Protein AF-A0A3R7SHE6-F1 (afdb_monomer)

Secondary structure (DSSP, 8-state):
--SSTTSS-----------------------TTHHHHTGGG---EE------PPTT-EEEEEE---GGGTT--PPTT-EEEEEE--HHHHHHHHHHHHTT-EEEEEEEEE-TTSPEEEEEEEEEEEEEEEEE-TTT--EEEEEEEEEEEEEEEEEE-TTS-EEEEEEEPP--PPPPTTGGG--GGGHHHHSPPPPTTS---TT---HHHHHSHHHHHHHHHHHTTSSS-HHHHTTT-HHHHHHHHHHHHHHHS---TTT----SSHHHHHHHHHHHS---HHHHHHHHH---HHHHHHHHHHHHTT--EEE-TTT--EEEEGGGB--SBTTBSEEEEE-TTS-EEEEE-BS---S----S----TT-SS--

Radius of gyration: 23.83 Å; Cα contacts (8 Å, |Δi|>4): 581; chains: 1; bounding box: 65×50×66 Å

Mean predicted aligned error: 8.91 Å

InterPro domains:
  IPR003111 Lon protease, N-terminal domain [PF02190] (69-305)
  IPR003111 Lon protease, N-terminal domain [PS51787] (61-308)
  IPR003111 Lon protease, N-terminal domain [SM00464] (60-306)
  IPR015947 PUA-like superfamily [SSF88697] (69-304)
  IPR034750 CULT domain [PS51788] (307-371)
  IPR034750 CULT domain [cd15777] (310-371)
  IPR046336 Lon protease, N-terminal domain superfamily [G3DSA:2.30.130.40] (42-169)

pLDDT: mean 84.54, std 18.68, range [26.69, 98.5]

Solvent-accessible surface area (backbone atoms only — not comparable to full-atom values): 22159 Å² total; per-residue (Å²): 142,81,81,77,83,74,81,83,80,83,83,85,76,90,80,81,88,83,95,79,87,86,79,90,72,90,66,85,75,80,66,33,64,52,47,82,66,46,62,77,75,58,86,64,48,79,53,88,84,83,80,80,80,62,69,67,37,80,47,78,39,49,42,68,85,49,82,41,49,53,70,40,74,71,46,49,73,39,62,45,43,40,41,40,69,56,66,72,60,40,53,50,48,54,52,27,63,76,62,69,23,53,35,31,42,52,28,32,43,74,43,99,86,70,49,76,49,68,52,61,46,32,18,31,30,35,54,39,30,36,37,75,41,86,90,77,63,30,35,36,37,34,25,32,23,61,47,42,27,35,64,74,48,77,46,71,47,97,88,68,51,42,35,29,40,26,33,32,52,52,82,49,81,78,73,66,90,50,62,92,57,56,56,72,89,54,45,82,60,49,51,77,80,84,62,96,88,56,82,86,71,93,69,82,85,48,68,69,53,60,65,35,74,50,26,50,53,48,44,45,58,35,21,71,80,47,98,50,61,44,72,62,54,53,76,63,35,40,58,58,42,43,52,52,47,55,51,49,49,61,70,42,26,57,52,56,76,88,68,50,81,74,61,86,49,43,56,57,32,39,36,51,45,62,65,42,45,101,62,55,66,69,57,48,54,52,48,64,71,48,46,29,38,42,60,36,40,52,52,50,50,63,46,63,76,69,58,56,69,39,55,39,93,86,79,65,48,62,33,35,50,45,60,34,29,27,54,70,26,56,87,33,30,33,50,57,43,49,47,98,88,22,39,54,42,82,44,74,41,56,82,54,76,45,92,76,81,89,82,87,76,94,72,75,80,85,39,71,68,87,129

Nearest PDB structures (foldseek):
  4ci3-assembly1_B  TM=8.768E-01  e=2.301E-34  Gallus gallus
  8tnr-assembly1_B  TM=8.837E-01  e=2.465E-33  Homo sapiens
  8g66-assembly1_B  TM=8.923E-01  e=5.228E-33  Homo sapiens
  5fqd-assembly2_E  TM=8.720E-01  e=8.010E-31  Homo sapiens
  8rqc-assembly1_D  TM=8.767E-01  e=3.805E-25  Homo sapiens

Structure (mmCIF, N/CA/C/O backbone):
data_AF-A0A3R7SHE6-F1
#
_entry.id   AF-A0A3R7SHE6-F1
#
loop_
_atom_site.group_PDB
_atom_site.id
_atom_site.type_symbol
_atom_site.label_atom_id
_atom_site.label_alt_id
_atom_site.label_comp_id
_atom_site.label_asym_id
_atom_site.label_entity_id
_atom_site.label_seq_id
_atom_site.pdbx_PDB_ins_code
_atom_site.Cartn_x
_atom_site.Cartn_y
_atom_site.Cartn_z
_atom_site.occupancy
_atom_site.B_iso_or_equiv
_atom_site.auth_seq_id
_atom_site.auth_comp_id
_atom_site.auth_asym_id
_atom_site.auth_atom_id
_atom_site.pdbx_PDB_model_num
ATOM 1 N N . SER A 1 1 ? 25.003 11.268 -33.814 1.00 37.56 1 SER A N 1
ATOM 2 C CA . SER A 1 1 ? 25.751 12.121 -32.876 1.00 37.56 1 SER A CA 1
ATOM 3 C C . SER A 1 1 ? 24.814 12.526 -31.755 1.00 37.56 1 SER A C 1
ATOM 5 O O . SER A 1 1 ? 24.320 13.637 -31.762 1.00 37.56 1 SER A O 1
ATOM 7 N N . ASP A 1 2 ? 24.532 11.571 -30.867 1.00 30.06 2 ASP A N 1
ATOM 8 C CA . ASP A 1 2 ? 23.764 11.720 -29.614 1.00 30.06 2 ASP A CA 1
ATOM 9 C C . ASP A 1 2 ? 24.182 10.596 -28.629 1.00 30.06 2 ASP A C 1
ATOM 11 O O . ASP A 1 2 ? 23.404 10.147 -27.790 1.00 30.06 2 ASP A O 1
ATOM 15 N N . GLU A 1 3 ? 25.413 10.079 -28.762 1.00 29.78 3 GLU A N 1
ATOM 16 C CA . GLU A 1 3 ? 25.928 8.971 -27.936 1.00 29.78 3 GLU A CA 1
ATOM 17 C C . GLU A 1 3 ? 26.784 9.452 -26.746 1.00 29.78 3 GLU A C 1
ATOM 19 O O . GLU A 1 3 ? 26.983 8.693 -25.803 1.00 29.78 3 GLU A O 1
ATOM 24 N N . ASP A 1 4 ? 27.178 10.733 -26.704 1.00 28.81 4 ASP A N 1
ATOM 25 C CA . ASP A 1 4 ? 28.095 11.277 -25.683 1.00 28.81 4 ASP A CA 1
ATOM 26 C C . ASP A 1 4 ? 27.414 11.977 -24.486 1.00 28.81 4 ASP A C 1
ATOM 28 O O . ASP A 1 4 ? 28.088 12.431 -23.564 1.00 28.81 4 ASP A O 1
ATOM 32 N N . SER A 1 5 ? 26.078 12.045 -24.420 1.00 30.00 5 SER A N 1
ATOM 33 C CA . SER A 1 5 ? 25.379 12.758 -23.327 1.00 30.00 5 SER A CA 1
ATOM 34 C C . SER A 1 5 ? 25.186 11.940 -22.035 1.00 30.00 5 SER A C 1
ATOM 36 O O . SER A 1 5 ? 24.616 12.451 -21.069 1.00 30.00 5 SER A O 1
ATOM 38 N N . TRP A 1 6 ? 25.618 10.677 -21.982 1.00 35.06 6 TRP A N 1
ATOM 39 C CA . TRP A 1 6 ? 25.326 9.781 -20.848 1.00 35.06 6 TRP A CA 1
ATOM 40 C C . TRP A 1 6 ? 26.503 9.562 -19.886 1.00 35.06 6 TRP A C 1
ATOM 42 O O . TRP A 1 6 ? 26.324 8.922 -18.851 1.00 35.06 6 TRP A O 1
ATOM 52 N N . ALA A 1 7 ? 27.677 10.126 -20.179 1.00 28.81 7 ALA A N 1
ATOM 53 C CA . ALA A 1 7 ? 28.925 9.865 -19.457 1.00 28.81 7 ALA A CA 1
ATOM 54 C C . ALA A 1 7 ? 29.219 10.816 -18.274 1.00 28.81 7 ALA A C 1
ATOM 56 O O . ALA A 1 7 ? 30.343 10.844 -17.789 1.00 28.81 7 ALA A O 1
ATOM 57 N N . GLN A 1 8 ? 28.245 11.596 -17.786 1.00 26.98 8 GLN A N 1
ATOM 58 C CA . GLN A 1 8 ? 28.494 12.613 -16.744 1.00 26.98 8 GLN A CA 1
ATOM 59 C C . GLN A 1 8 ? 27.785 12.373 -15.401 1.00 26.98 8 GLN A C 1
ATOM 61 O O . GLN A 1 8 ? 27.614 13.297 -14.614 1.00 26.98 8 GLN A O 1
ATOM 66 N N . TYR A 1 9 ? 27.395 11.130 -15.107 1.00 34.00 9 TYR A N 1
ATOM 67 C CA . TYR A 1 9 ? 26.758 10.765 -13.832 1.00 34.00 9 TYR A CA 1
ATOM 68 C C . TYR A 1 9 ? 27.496 9.644 -13.084 1.00 34.00 9 TYR A C 1
ATOM 70 O O . TYR A 1 9 ? 26.871 8.797 -12.447 1.00 34.00 9 TYR A O 1
ATOM 78 N N . GLU A 1 10 ? 28.827 9.663 -13.138 1.00 33.28 10 GLU A N 1
ATOM 79 C CA . GLU A 1 10 ? 29.707 8.870 -12.275 1.00 33.28 10 GLU A CA 1
ATOM 80 C C . GLU A 1 10 ? 30.535 9.809 -11.387 1.00 33.28 10 GLU A C 1
ATOM 82 O O . GLU A 1 10 ? 31.634 10.204 -11.749 1.00 33.28 10 GLU A O 1
ATOM 87 N N . SER A 1 11 ? 29.987 10.196 -10.231 1.00 28.05 11 SER A N 1
ATOM 88 C CA . SER A 1 11 ? 30.769 10.419 -9.002 1.00 28.05 11 SER A CA 1
ATOM 89 C C . SER A 1 11 ? 29.821 10.649 -7.822 1.00 28.05 11 SER A C 1
ATOM 91 O O . SER A 1 11 ? 29.409 11.771 -7.538 1.00 28.05 11 SER A O 1
ATOM 93 N N . CYS A 1 12 ? 29.455 9.583 -7.126 1.00 27.09 12 CYS A N 1
ATOM 94 C CA . CYS A 1 12 ? 29.079 9.645 -5.713 1.00 27.09 12 CYS A CA 1
ATOM 95 C C . CYS A 1 12 ? 29.647 8.370 -5.088 1.00 27.09 12 CYS A C 1
ATOM 97 O O . CYS A 1 12 ? 28.905 7.466 -4.712 1.00 27.09 12 CYS A O 1
ATOM 99 N N . GLU A 1 13 ? 30.976 8.265 -5.114 1.00 31.19 13 GLU A N 1
ATOM 100 C CA . GLU A 1 13 ? 31.688 7.345 -4.238 1.00 31.19 13 GLU A CA 1
ATOM 101 C C . GLU A 1 13 ? 31.643 7.902 -2.815 1.00 31.19 13 GLU A C 1
ATOM 103 O O . GLU A 1 13 ? 31.768 9.108 -2.588 1.00 31.19 13 GLU A O 1
ATOM 108 N N . GLU A 1 14 ? 31.402 6.987 -1.885 1.00 34.88 14 GLU A N 1
ATOM 109 C CA . GLU A 1 14 ? 31.498 7.161 -0.445 1.00 34.88 14 GLU A CA 1
ATOM 110 C C . GLU A 1 14 ? 32.881 7.723 -0.085 1.00 34.88 14 GLU A C 1
ATOM 112 O O . GLU A 1 14 ? 33.903 7.084 -0.334 1.00 34.88 14 GLU A O 1
ATOM 117 N N . SER A 1 15 ? 32.921 8.913 0.517 1.00 29.19 15 SER A N 1
ATOM 118 C CA . SER A 1 15 ? 34.100 9.401 1.227 1.00 29.19 15 SER A CA 1
ATOM 119 C C . SER A 1 15 ? 33.822 9.415 2.726 1.00 29.19 15 SER A C 1
ATOM 121 O O . SER A 1 15 ? 32.972 10.142 3.239 1.00 29.19 15 SER A O 1
ATOM 123 N N . ASP A 1 16 ? 34.556 8.545 3.408 1.00 30.16 16 ASP A N 1
ATOM 124 C CA . ASP A 1 16 ? 34.624 8.408 4.852 1.00 30.16 16 ASP A CA 1
ATOM 125 C C . ASP A 1 16 ? 35.614 9.450 5.420 1.00 30.16 16 ASP A C 1
ATOM 127 O O . ASP A 1 16 ? 36.709 9.625 4.884 1.00 30.16 16 ASP A O 1
ATOM 131 N N . GLY A 1 17 ? 35.237 10.118 6.517 1.00 32.41 17 GLY A N 1
ATOM 132 C CA . GLY A 1 17 ? 36.145 10.798 7.456 1.00 32.41 17 GLY A CA 1
ATOM 133 C C . GLY A 1 17 ? 36.672 12.207 7.119 1.00 32.41 17 GLY A C 1
ATOM 134 O O . GLY A 1 17 ? 37.601 12.379 6.335 1.00 32.41 17 GLY A O 1
ATOM 135 N N . GLY A 1 18 ? 36.203 13.221 7.862 1.00 26.69 18 GLY A N 1
ATOM 136 C CA . GLY A 1 18 ? 36.821 14.554 7.901 1.00 26.69 18 GLY A CA 1
ATOM 137 C C . GLY A 1 18 ? 36.220 15.486 8.957 1.00 26.69 18 GLY A C 1
ATOM 138 O O . GLY A 1 18 ? 35.265 16.202 8.689 1.00 26.69 18 GLY A O 1
ATOM 139 N N . ASN A 1 19 ? 36.792 15.454 10.160 1.00 35.53 19 ASN A N 1
ATOM 140 C CA . ASN A 1 19 ? 36.408 16.192 11.367 1.00 35.53 19 ASN A CA 1
ATOM 141 C C . ASN A 1 19 ? 36.346 17.725 11.148 1.00 35.53 19 ASN A C 1
ATOM 143 O O . ASN A 1 19 ? 37.363 18.342 10.832 1.00 35.53 19 ASN A O 1
ATOM 147 N N . GLY A 1 20 ? 35.177 18.337 11.366 1.00 28.78 20 GLY A N 1
ATOM 148 C CA . GLY A 1 20 ? 34.954 19.786 11.326 1.00 28.78 20 GLY A CA 1
ATOM 149 C C . GLY A 1 20 ? 34.157 20.234 12.549 1.00 28.78 20 GLY A C 1
ATOM 150 O O . GLY A 1 20 ? 32.962 19.983 12.656 1.00 28.78 20 GLY A O 1
ATOM 151 N N . SER A 1 21 ? 34.851 20.851 13.496 1.00 33.00 21 SER A N 1
ATOM 152 C CA . SER A 1 21 ? 34.368 21.289 14.803 1.00 33.00 21 SER A CA 1
ATOM 153 C C . SER A 1 21 ? 33.427 22.500 14.751 1.00 33.00 21 SER A C 1
ATOM 155 O O . SER A 1 21 ? 33.815 23.550 14.246 1.00 33.00 21 SER A O 1
ATOM 157 N N . GLY A 1 22 ? 32.280 22.372 15.426 1.00 30.02 22 GLY A N 1
ATOM 158 C CA . GLY A 1 22 ? 31.823 23.352 16.419 1.00 30.02 22 GLY A CA 1
ATOM 159 C C . GLY A 1 22 ? 30.936 24.503 15.941 1.00 30.02 22 GLY A C 1
ATOM 160 O O . GLY A 1 22 ? 31.402 25.630 15.805 1.00 30.02 22 GLY A O 1
ATOM 161 N N . GLY A 1 23 ? 29.635 24.234 15.830 1.00 29.02 23 GLY A N 1
ATOM 162 C CA . GLY A 1 23 ? 28.565 25.215 16.008 1.00 29.02 23 GLY A CA 1
ATOM 163 C C . GLY A 1 23 ? 27.408 24.516 16.718 1.00 29.02 23 GLY A C 1
ATOM 164 O O . GLY A 1 23 ? 26.679 23.760 16.086 1.00 29.02 23 GLY A O 1
ATOM 165 N N . GLU A 1 24 ? 27.317 24.683 18.037 1.00 37.47 24 GLU A N 1
ATOM 166 C CA . GLU A 1 24 ? 26.273 24.101 18.886 1.00 37.47 24 GLU A CA 1
ATOM 167 C C . GLU A 1 24 ? 24.926 24.777 18.596 1.00 37.47 24 GLU A C 1
ATOM 169 O O . GLU A 1 24 ? 24.637 25.856 19.110 1.00 37.47 24 GLU A O 1
ATOM 174 N N . ASP A 1 25 ? 24.099 24.133 17.776 1.00 35.56 25 ASP A N 1
ATOM 175 C CA . ASP A 1 25 ? 22.650 24.297 17.837 1.00 35.56 25 ASP A CA 1
ATOM 176 C C . ASP A 1 25 ? 22.108 23.111 18.641 1.00 35.56 25 ASP A C 1
ATOM 178 O O . ASP A 1 25 ? 21.989 21.996 18.134 1.00 35.56 25 ASP A O 1
ATOM 182 N N . ASN A 1 2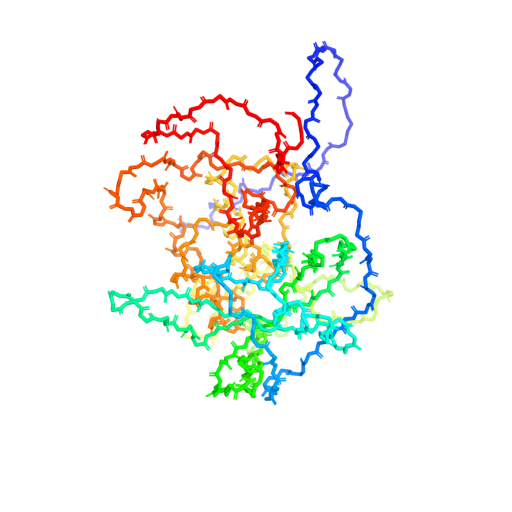6 ? 21.858 23.329 19.934 1.00 37.53 26 ASN A N 1
ATOM 183 C CA . ASN A 1 26 ? 21.226 22.352 20.826 1.00 37.53 26 ASN A CA 1
ATOM 184 C C . ASN A 1 26 ? 19.717 22.259 20.532 1.00 37.53 26 ASN A C 1
ATOM 186 O O . ASN A 1 26 ? 18.883 22.453 21.415 1.00 37.53 26 ASN A O 1
ATOM 190 N N . GLY A 1 27 ? 19.362 21.983 19.278 1.00 44.09 27 GLY A N 1
ATOM 191 C CA . GLY A 1 27 ? 18.042 21.499 18.910 1.00 44.09 27 GLY A CA 1
ATOM 192 C C . GLY A 1 27 ? 18.018 19.992 19.117 1.00 44.09 27 GLY A C 1
ATOM 193 O O . GLY A 1 27 ? 18.698 19.264 18.395 1.00 44.09 27 GLY A O 1
ATOM 194 N N . GLU A 1 28 ? 17.266 19.506 20.104 1.00 55.22 28 GLU A N 1
ATOM 195 C CA . GLU A 1 28 ? 16.998 18.072 20.242 1.00 55.22 28 GLU A CA 1
ATOM 196 C C . GLU A 1 28 ? 16.415 17.552 18.917 1.00 55.22 28 GLU A C 1
ATOM 198 O O . GLU A 1 28 ? 15.313 17.918 18.505 1.00 55.22 28 GLU A O 1
ATOM 203 N N . GLN A 1 29 ? 17.194 16.752 18.189 1.00 75.75 29 GLN A N 1
ATOM 204 C CA . GLN A 1 29 ? 16.791 16.231 16.890 1.00 75.75 29 GLN A CA 1
ATOM 205 C C . GLN A 1 29 ? 15.640 15.234 17.082 1.00 75.75 29 GLN A C 1
ATOM 207 O O . GLN A 1 29 ? 15.803 14.223 17.763 1.00 75.75 29 GLN A O 1
ATOM 212 N N . PHE A 1 30 ? 14.478 15.514 16.479 1.00 83.25 30 PHE A N 1
ATOM 213 C CA . PHE A 1 30 ? 13.301 14.642 16.552 1.00 83.25 30 PHE A CA 1
ATOM 214 C C . PHE A 1 30 ? 13.631 13.211 16.095 1.00 83.25 30 PHE A C 1
ATOM 216 O O . PHE A 1 30 ? 14.139 13.000 14.989 1.00 83.25 30 PHE A O 1
ATOM 223 N N . ASP A 1 31 ? 13.296 12.220 16.923 1.00 87.44 31 ASP A N 1
ATOM 224 C CA . ASP A 1 31 ? 13.482 10.808 16.592 1.00 87.44 31 ASP A CA 1
ATOM 225 C C . ASP A 1 31 ? 12.384 10.321 15.630 1.00 87.44 31 ASP A C 1
ATOM 227 O O . ASP A 1 31 ? 11.263 9.976 16.017 1.00 87.44 31 ASP A O 1
ATOM 231 N N . ALA A 1 32 ? 12.742 10.237 14.347 1.00 86.44 32 ALA A N 1
ATOM 232 C CA . ALA A 1 32 ? 11.865 9.783 13.266 1.00 86.44 32 ALA A CA 1
ATOM 233 C C . ALA A 1 32 ? 11.414 8.310 13.382 1.00 86.44 32 ALA A C 1
ATOM 235 O O . ALA A 1 32 ? 10.590 7.850 12.583 1.00 86.44 32 ALA A O 1
ATOM 236 N N . THR A 1 33 ? 11.927 7.541 14.347 1.00 88.81 33 THR A N 1
ATOM 237 C CA . THR A 1 33 ? 11.456 6.175 14.622 1.00 88.81 33 THR A CA 1
ATOM 238 C C . THR A 1 33 ? 10.230 6.139 15.538 1.00 88.81 33 THR A C 1
ATOM 240 O O . THR A 1 33 ? 9.533 5.126 15.585 1.00 88.81 33 THR A O 1
ATOM 243 N N . LEU A 1 34 ? 9.910 7.230 16.243 1.00 90.25 34 LEU A N 1
ATOM 244 C CA . LEU A 1 34 ? 8.789 7.267 17.189 1.00 90.25 34 LEU A CA 1
ATOM 245 C C . LEU A 1 34 ? 7.410 7.091 16.529 1.00 90.25 34 LEU A C 1
ATOM 247 O O . LEU A 1 34 ? 6.619 6.296 17.051 1.00 90.25 34 LEU A O 1
ATOM 251 N N . PRO A 1 35 ? 7.089 7.747 15.391 1.00 91.31 35 PRO A N 1
ATOM 252 C CA . PRO A 1 35 ? 5.745 7.657 14.818 1.00 91.31 35 PRO A CA 1
ATOM 253 C C . PRO A 1 35 ? 5.369 6.240 14.369 1.00 91.31 35 PRO A C 1
ATOM 255 O O . PRO A 1 35 ? 4.233 5.813 14.580 1.00 91.31 35 PRO A O 1
ATOM 258 N N . SER A 1 36 ? 6.325 5.483 13.815 1.00 88.62 36 SER A N 1
ATOM 259 C CA . SER A 1 36 ? 6.098 4.113 13.325 1.00 88.62 36 SER A CA 1
ATOM 260 C C . SER A 1 36 ? 5.910 3.095 14.451 1.00 88.62 36 SER A C 1
ATOM 262 O O . SER A 1 36 ? 5.300 2.046 14.254 1.0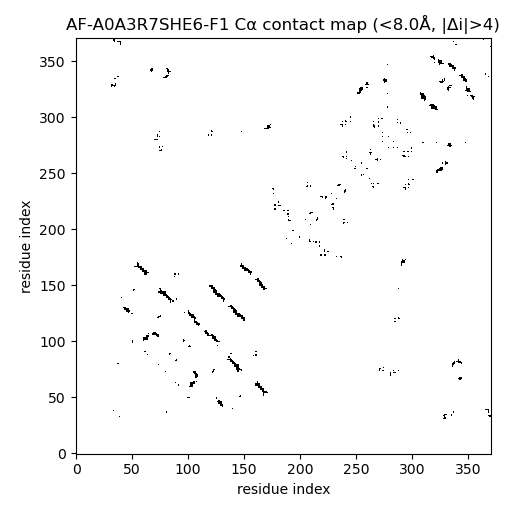0 88.62 36 SER A O 1
ATOM 264 N N . ARG A 1 37 ? 6.376 3.404 15.668 1.00 91.31 37 ARG A N 1
ATOM 265 C CA . ARG A 1 37 ? 6.165 2.554 16.851 1.00 91.31 37 ARG A CA 1
ATOM 266 C C . ARG A 1 37 ? 4.754 2.670 17.425 1.00 91.31 37 ARG A C 1
ATOM 268 O O . ARG A 1 37 ? 4.335 1.780 18.166 1.00 91.31 37 ARG A O 1
ATOM 275 N N . HIS A 1 38 ? 4.022 3.735 17.088 1.00 92.94 38 HIS A N 1
ATOM 276 C CA . HIS A 1 38 ? 2.697 4.045 17.635 1.00 92.94 38 HIS A CA 1
ATOM 277 C C . HIS A 1 38 ? 2.666 4.044 19.176 1.00 92.94 38 HIS A C 1
ATOM 279 O O . HIS A 1 38 ? 1.790 3.440 19.789 1.00 92.94 38 HIS A O 1
ATOM 285 N N . VAL A 1 39 ? 3.632 4.728 19.804 1.00 91.50 39 VAL A N 1
ATOM 286 C CA . VAL A 1 39 ? 3.812 4.767 21.274 1.00 91.50 39 VAL A CA 1
ATOM 287 C C . VAL A 1 39 ? 2.573 5.295 22.012 1.00 91.50 39 VAL A C 1
ATOM 289 O O . VAL A 1 39 ? 2.306 4.887 23.138 1.00 91.50 39 VAL A O 1
ATOM 292 N N . TYR A 1 40 ? 1.770 6.142 21.361 1.00 91.56 40 TYR A N 1
ATOM 293 C CA . TYR A 1 40 ? 0.512 6.670 21.905 1.00 91.56 40 TYR A CA 1
ATOM 294 C C . TYR A 1 40 ? -0.542 5.589 22.214 1.00 91.56 40 TYR A C 1
ATOM 296 O O . TYR A 1 40 ? -1.509 5.883 22.910 1.00 91.56 40 TYR A O 1
ATOM 304 N N . LEU A 1 41 ? -0.368 4.360 21.712 1.00 91.44 41 LEU A N 1
ATOM 305 C CA . LEU A 1 41 ? -1.248 3.224 22.000 1.00 91.44 41 LEU A CA 1
ATOM 306 C C . LEU A 1 41 ? -0.917 2.500 23.310 1.00 91.44 41 LEU A C 1
ATOM 308 O O . LEU A 1 41 ? -1.697 1.653 23.724 1.00 91.44 41 LEU A O 1
ATOM 312 N N . GLY A 1 42 ? 0.199 2.828 23.966 1.00 88.19 42 GLY A N 1
ATOM 313 C CA . GLY A 1 42 ? 0.624 2.160 25.194 1.00 88.19 42 GLY A CA 1
ATOM 314 C C . GLY A 1 42 ? 1.317 0.813 24.959 1.00 88.19 42 GLY A C 1
ATOM 315 O O . GLY A 1 42 ? 1.849 0.536 23.880 1.00 88.19 42 GLY A O 1
ATOM 316 N N . GLU A 1 43 ? 1.377 -0.001 26.014 1.00 88.25 43 GLU A N 1
ATOM 317 C CA . GLU A 1 43 ? 2.052 -1.301 26.004 1.00 88.25 43 GLU A CA 1
ATOM 318 C C . GLU A 1 43 ? 1.193 -2.374 25.327 1.00 88.25 43 GLU A C 1
ATOM 320 O O . GLU A 1 43 ? 0.051 -2.612 25.709 1.00 88.25 43 GLU A O 1
ATOM 325 N N . THR A 1 44 ? 1.763 -3.063 24.338 1.00 90.75 44 THR A N 1
ATOM 326 C CA . THR A 1 44 ? 1.056 -4.083 23.549 1.00 90.75 44 THR A CA 1
ATOM 327 C C . THR A 1 44 ? 1.783 -5.422 23.594 1.00 90.75 44 THR A C 1
ATOM 329 O O . THR A 1 44 ? 2.997 -5.481 23.791 1.00 90.75 44 THR A O 1
ATOM 332 N N . GLN A 1 45 ? 1.035 -6.508 23.411 1.00 91.44 45 GLN A N 1
ATOM 333 C CA . GLN A 1 45 ? 1.557 -7.866 23.346 1.00 91.44 45 GLN A CA 1
ATOM 334 C C . GLN A 1 45 ? 1.855 -8.263 21.897 1.00 91.44 45 GLN A C 1
ATOM 336 O O . GLN A 1 45 ? 0.964 -8.259 21.046 1.00 91.44 45 GLN A O 1
ATOM 341 N N . GLU A 1 46 ? 3.096 -8.675 21.631 1.00 93.38 46 GLU A N 1
ATOM 342 C CA . GLU A 1 46 ? 3.518 -9.181 20.322 1.00 93.38 46 GLU A CA 1
ATOM 343 C C . GLU A 1 46 ? 3.038 -10.619 20.065 1.00 93.38 46 GLU A C 1
ATOM 345 O O . GLU A 1 46 ? 3.119 -11.509 20.918 1.00 93.38 46 GLU A O 1
ATOM 350 N N . LEU A 1 47 ? 2.612 -10.874 18.830 1.00 91.19 47 LEU A N 1
ATOM 351 C CA . LEU A 1 47 ? 2.234 -12.181 18.311 1.00 91.19 47 LEU A CA 1
ATOM 352 C C . LEU A 1 47 ? 3.276 -12.661 17.295 1.00 91.19 47 LEU A C 1
ATOM 354 O O . LEU A 1 47 ? 3.615 -11.969 16.337 1.00 91.19 47 LEU A O 1
ATOM 358 N N . ARG A 1 48 ? 3.774 -13.891 17.480 1.00 86.69 48 ARG A N 1
ATOM 359 C CA . ARG A 1 48 ? 4.807 -14.486 16.615 1.00 86.69 48 ARG A CA 1
ATOM 360 C C . ARG A 1 48 ? 4.234 -15.434 15.572 1.00 86.69 48 ARG A C 1
ATOM 362 O O . ARG A 1 48 ? 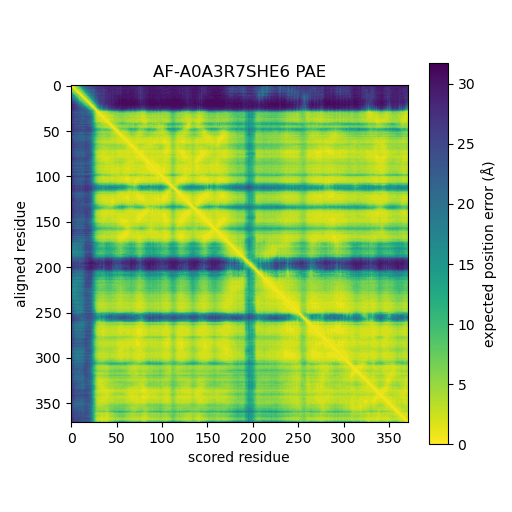3.364 -16.247 15.864 1.00 86.69 48 ARG A O 1
ATOM 369 N N . GLY A 1 49 ? 4.827 -15.416 14.385 1.00 81.19 49 GLY A N 1
ATOM 370 C CA . GLY A 1 49 ? 4.488 -16.289 13.261 1.00 81.19 49 GLY A CA 1
ATOM 371 C C . GLY A 1 49 ? 3.975 -15.486 12.073 1.00 81.19 49 GLY A C 1
ATOM 372 O O . GLY A 1 49 ? 3.738 -14.287 12.190 1.00 81.19 49 GLY A O 1
ATOM 373 N N . ARG A 1 50 ? 3.844 -16.144 10.921 1.00 81.81 50 ARG A N 1
ATOM 374 C CA . ARG A 1 50 ? 3.316 -15.529 9.702 1.00 81.81 50 ARG A CA 1
ATOM 375 C C . ARG A 1 50 ? 2.366 -16.488 9.012 1.00 81.81 50 ARG A C 1
ATOM 377 O O . ARG A 1 50 ? 2.761 -17.617 8.730 1.00 81.81 50 ARG A O 1
ATOM 384 N N . THR A 1 51 ? 1.163 -16.019 8.720 1.00 86.81 51 THR A N 1
ATOM 385 C CA . THR A 1 51 ? 0.211 -16.74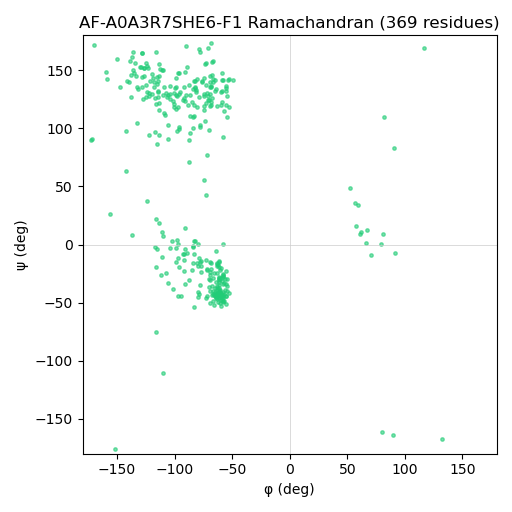1 7.873 1.00 86.81 51 THR A CA 1
ATOM 386 C C . THR A 1 51 ? 0.313 -16.199 6.453 1.00 86.81 51 THR A C 1
ATOM 388 O O . THR A 1 51 ? 0.069 -15.017 6.212 1.00 86.81 51 THR A O 1
ATOM 391 N N . VAL A 1 52 ? 0.690 -17.056 5.506 1.00 90.44 52 VAL A N 1
ATOM 392 C CA . VAL A 1 52 ? 0.712 -16.735 4.075 1.00 90.44 52 VAL A CA 1
ATOM 393 C C . VAL A 1 52 ? -0.121 -17.786 3.358 1.00 90.44 52 VAL A C 1
ATOM 395 O O . VAL A 1 52 ? 0.082 -18.977 3.567 1.00 90.44 52 VAL A O 1
ATOM 398 N N . GLN A 1 53 ? -1.078 -17.327 2.560 1.00 93.50 53 GLN A N 1
ATOM 399 C CA . GLN A 1 53 ? -1.953 -18.162 1.743 1.00 93.50 53 GLN A CA 1
ATOM 400 C C . GLN A 1 53 ? -1.314 -18.408 0.372 1.00 93.50 53 GLN A C 1
ATOM 402 O O . GLN A 1 53 ? -0.572 -17.554 -0.124 1.00 93.50 53 GLN A O 1
ATOM 407 N N . ASP A 1 54 ? -1.644 -19.526 -0.269 1.00 95.12 54 ASP A N 1
ATOM 408 C CA . ASP A 1 54 ? -1.128 -19.841 -1.600 1.00 95.12 54 ASP A CA 1
ATOM 409 C C . ASP A 1 54 ? -1.700 -18.908 -2.679 1.00 95.12 54 ASP A C 1
ATOM 411 O O . ASP A 1 54 ? -2.852 -18.461 -2.640 1.00 95.12 54 ASP A O 1
ATOM 415 N N . GLU A 1 55 ? -0.877 -18.592 -3.679 1.00 94.44 55 GLU A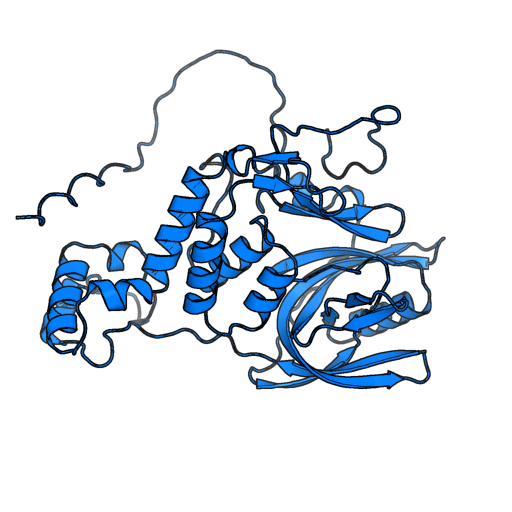 N 1
ATOM 416 C CA . GLU A 1 55 ? -1.294 -17.735 -4.784 1.00 94.44 55 GLU A CA 1
ATOM 417 C C . GLU A 1 55 ? -2.397 -18.393 -5.624 1.00 94.44 55 GLU A C 1
ATOM 419 O O . GLU A 1 55 ? -2.350 -19.581 -5.929 1.00 94.44 55 GLU A O 1
ATOM 424 N N . ASN A 1 56 ? -3.365 -17.593 -6.082 1.00 96.19 56 ASN A N 1
ATOM 425 C CA . ASN A 1 56 ? -4.554 -18.032 -6.823 1.00 96.19 56 ASN A CA 1
ATOM 426 C C . ASN A 1 56 ? -5.548 -18.903 -6.045 1.00 96.19 56 ASN A C 1
ATOM 428 O O . ASN A 1 56 ? -6.579 -19.259 -6.630 1.00 96.19 56 ASN A O 1
ATOM 432 N N . ASP A 1 57 ? -5.299 -19.181 -4.767 1.00 96.88 57 ASP A N 1
ATOM 433 C CA . ASP A 1 57 ? -6.213 -19.961 -3.945 1.00 96.88 57 ASP A CA 1
ATOM 434 C C . ASP A 1 57 ? -7.484 -19.177 -3.571 1.00 96.88 57 ASP A C 1
ATOM 436 O O . ASP A 1 57 ? -7.523 -17.938 -3.573 1.00 96.88 57 ASP A O 1
ATOM 440 N N . TYR A 1 58 ? -8.551 -19.921 -3.275 1.00 97.69 58 TYR A N 1
ATOM 441 C CA . TYR A 1 58 ? -9.842 -19.394 -2.855 1.00 97.69 58 TYR A CA 1
ATOM 442 C C . TYR A 1 58 ? -10.061 -19.622 -1.366 1.00 97.69 58 TYR A C 1
ATOM 444 O O . TYR A 1 58 ? -10.495 -20.692 -0.943 1.00 97.69 58 TYR A O 1
ATOM 452 N N . VAL A 1 59 ? -9.884 -18.564 -0.585 1.00 96.69 59 VAL A N 1
ATOM 453 C CA . VAL A 1 59 ? -9.929 -18.628 0.875 1.00 96.69 59 VAL A CA 1
ATOM 454 C C . VAL A 1 59 ? -11.182 -17.927 1.390 1.00 96.69 59 VAL A C 1
ATOM 456 O O . VAL A 1 59 ? -11.707 -16.999 0.771 1.00 96.69 59 VAL A O 1
ATOM 459 N N . THR A 1 60 ? -11.699 -18.389 2.524 1.00 97.06 60 THR A N 1
ATOM 460 C CA . THR A 1 60 ? -12.794 -17.720 3.232 1.00 97.06 60 THR A CA 1
ATOM 461 C C . THR A 1 60 ? -12.221 -16.928 4.399 1.00 97.06 60 THR A C 1
ATOM 463 O O . THR A 1 60 ? -11.651 -17.531 5.302 1.00 97.06 60 THR A O 1
ATOM 466 N N . ILE A 1 61 ? -12.391 -15.605 4.396 1.00 96.50 61 ILE A N 1
ATOM 467 C CA . ILE A 1 61 ? -11.848 -14.714 5.431 1.00 96.50 61 ILE A CA 1
ATOM 468 C C . ILE A 1 61 ? -12.934 -13.788 6.003 1.00 96.50 61 ILE A C 1
ATOM 470 O O . ILE A 1 61 ? -13.819 -13.351 5.254 1.00 96.50 61 ILE A O 1
ATOM 474 N N . PRO A 1 62 ? -12.898 -13.468 7.310 1.00 97.25 62 PRO A N 1
ATOM 475 C CA . PRO A 1 62 ? -13.771 -12.448 7.880 1.00 97.25 62 PRO A CA 1
ATOM 476 C C . PRO A 1 62 ? -13.365 -11.066 7.359 1.00 97.25 62 PRO A C 1
ATOM 478 O O . PRO A 1 62 ? -12.176 -10.751 7.304 1.00 97.25 62 PRO A O 1
ATOM 481 N N . LEU A 1 63 ? -14.337 -10.236 6.978 1.00 97.00 63 LEU A N 1
ATOM 482 C CA . LEU A 1 63 ? -14.098 -8.848 6.585 1.00 97.00 63 LEU A CA 1
ATOM 483 C C . LEU A 1 63 ? -14.397 -7.911 7.756 1.00 97.00 63 LEU A C 1
ATOM 485 O O . LEU A 1 63 ? -15.489 -7.949 8.328 1.00 97.00 63 LEU A O 1
ATOM 489 N N . LEU A 1 64 ? -13.448 -7.033 8.086 1.00 96.06 64 LEU A N 1
ATOM 490 C CA . LEU A 1 64 ? -13.679 -5.965 9.056 1.00 96.06 64 LEU A CA 1
ATOM 491 C C . LEU A 1 64 ? -14.256 -4.742 8.339 1.00 96.06 64 LEU A C 1
ATOM 493 O O . LEU A 1 64 ? -13.521 -3.873 7.875 1.00 96.06 64 LEU A O 1
ATOM 497 N N . LEU A 1 65 ? -15.584 -4.686 8.243 1.00 91.75 65 LEU A N 1
ATOM 498 C CA . LEU A 1 65 ? -16.301 -3.516 7.736 1.00 91.75 65 LEU A CA 1
ATOM 499 C C . LEU A 1 65 ? -16.746 -2.662 8.926 1.00 91.75 65 LEU A C 1
ATOM 501 O O . LEU A 1 65 ? -17.724 -2.989 9.593 1.00 91.75 65 LEU A O 1
ATOM 505 N N . HIS A 1 66 ? -15.990 -1.605 9.218 1.00 90.62 66 HIS A N 1
ATOM 506 C CA . HIS A 1 66 ? -16.231 -0.706 10.346 1.00 90.62 66 HIS A CA 1
ATOM 507 C C . HIS A 1 66 ? -16.140 0.754 9.896 1.00 90.62 66 HIS A C 1
ATOM 509 O O . HIS A 1 66 ? -15.294 1.092 9.068 1.00 90.62 66 HIS A O 1
ATOM 515 N N . ASN A 1 67 ? -16.959 1.635 10.479 1.00 88.56 67 ASN A N 1
ATOM 516 C CA . ASN A 1 67 ? -17.016 3.051 10.092 1.00 88.56 67 ASN A CA 1
ATOM 517 C C . ASN A 1 67 ? -15.664 3.767 10.244 1.00 88.56 67 ASN A C 1
ATOM 519 O O . ASN A 1 67 ? -15.336 4.637 9.444 1.00 88.56 67 ASN A O 1
ATOM 523 N N . SER A 1 68 ? -14.842 3.353 11.212 1.00 90.19 68 SER A N 1
ATOM 524 C CA . SER A 1 68 ? -13.480 3.875 11.397 1.00 90.19 68 SER A CA 1
ATOM 525 C C . SER A 1 68 ? -12.512 3.604 10.245 1.00 90.19 68 SER A C 1
ATOM 527 O O . SER A 1 68 ? -11.439 4.197 10.227 1.00 90.19 68 SER A O 1
ATOM 529 N N . LEU A 1 69 ? -12.847 2.673 9.347 1.00 92.44 69 LEU A N 1
ATOM 530 C CA . LEU A 1 69 ? -12.024 2.254 8.204 1.00 92.44 69 LEU A CA 1
ATOM 531 C C . LEU A 1 69 ? -12.626 2.706 6.873 1.00 92.44 69 LEU A C 1
ATOM 533 O O . LEU A 1 69 ? -12.159 2.298 5.809 1.00 92.44 69 LEU A O 1
ATOM 537 N N . MET A 1 70 ? -13.681 3.520 6.909 1.00 89.88 70 MET A N 1
ATOM 538 C CA . MET A 1 70 ? -14.249 4.079 5.693 1.00 89.88 70 MET A CA 1
ATOM 539 C C . MET A 1 70 ? -13.205 4.880 4.923 1.00 89.88 70 MET A C 1
ATOM 541 O O . MET A 1 70 ? -12.408 5.609 5.507 1.00 89.88 70 MET A O 1
ATOM 545 N N . ASN A 1 71 ? -13.251 4.758 3.599 1.00 91.62 71 ASN A N 1
ATOM 546 C CA . ASN A 1 71 ? -12.283 5.346 2.677 1.00 91.62 71 ASN A CA 1
ATOM 547 C C . ASN A 1 71 ? -10.827 4.869 2.862 1.00 91.62 71 ASN A C 1
ATOM 549 O O . ASN A 1 71 ? -9.940 5.381 2.199 1.00 91.62 71 ASN A O 1
ATOM 553 N N . LEU A 1 72 ? -10.548 3.846 3.682 1.00 94.94 72 LEU A N 1
ATOM 554 C CA . LEU A 1 72 ? -9.202 3.274 3.757 1.00 94.94 72 LEU A CA 1
ATOM 555 C C . LEU A 1 72 ? -8.969 2.280 2.611 1.00 94.94 72 LEU A C 1
ATOM 557 O O . LEU A 1 72 ? -9.768 1.368 2.383 1.00 94.94 72 LEU A O 1
ATOM 561 N N . VAL A 1 73 ? -7.825 2.400 1.938 1.00 97.25 73 VAL A N 1
ATOM 562 C CA . VAL A 1 73 ? -7.311 1.382 1.014 1.00 97.25 73 VAL A CA 1
ATOM 563 C C . VAL A 1 73 ? -6.027 0.791 1.594 1.00 97.25 73 VAL A C 1
ATOM 565 O O . VAL A 1 73 ? -4.946 1.323 1.374 1.00 97.25 73 VAL A O 1
ATOM 568 N N . LEU A 1 74 ? -6.131 -0.326 2.323 1.00 97.88 74 LEU A N 1
ATOM 569 C CA . LEU A 1 74 ? -4.953 -0.975 2.905 1.00 97.88 74 LEU A CA 1
ATOM 570 C C . LEU A 1 74 ? -4.063 -1.577 1.807 1.00 97.88 74 LEU A C 1
ATOM 572 O O . LEU A 1 74 ? -4.502 -2.444 1.049 1.00 97.88 74 LEU A O 1
ATOM 576 N N . ILE A 1 75 ? -2.800 -1.168 1.757 1.00 97.88 75 ILE A N 1
ATOM 577 C CA . ILE A 1 75 ? -1.791 -1.679 0.824 1.00 97.88 75 ILE A CA 1
ATOM 578 C C . ILE A 1 75 ? -0.950 -2.776 1.505 1.00 97.88 75 ILE A C 1
ATOM 580 O O . ILE A 1 75 ? -0.711 -2.717 2.715 1.00 97.88 75 ILE A O 1
ATOM 584 N N . PRO A 1 76 ? -0.463 -3.801 0.775 1.00 97.44 76 PRO A N 1
ATOM 585 C CA . PRO A 1 76 ? 0.521 -4.732 1.318 1.00 97.44 76 PRO A CA 1
ATOM 586 C C . PRO A 1 76 ? 1.699 -4.008 1.969 1.00 97.44 76 PRO A C 1
ATOM 588 O O . PRO A 1 76 ? 2.178 -3.002 1.457 1.00 97.44 76 PRO A O 1
ATOM 591 N N . THR A 1 77 ? 2.190 -4.548 3.081 1.00 94.88 77 THR A N 1
ATOM 592 C CA . THR A 1 77 ? 3.230 -3.986 3.959 1.00 94.88 77 THR A CA 1
ATOM 593 C C . THR A 1 77 ? 2.843 -2.754 4.786 1.00 94.88 77 THR A C 1
ATOM 595 O O . THR A 1 77 ? 3.593 -2.439 5.709 1.00 94.88 77 THR A O 1
ATOM 598 N N . GLN A 1 78 ? 1.682 -2.131 4.552 1.00 96.50 78 GLN A N 1
ATOM 599 C CA . GLN A 1 78 ? 1.192 -1.005 5.354 1.00 96.50 78 GLN A CA 1
ATOM 600 C C . GLN A 1 78 ? 0.824 -1.456 6.770 1.00 96.50 78 GLN A C 1
ATOM 602 O O . GLN A 1 78 ? 0.171 -2.489 6.950 1.00 96.50 78 GLN A O 1
ATOM 607 N N . THR A 1 79 ? 1.233 -0.674 7.764 1.00 96.75 79 THR A N 1
ATOM 608 C CA . THR A 1 79 ? 0.834 -0.856 9.162 1.00 96.75 79 THR A CA 1
ATOM 609 C C . THR A 1 79 ? -0.517 -0.184 9.404 1.00 96.75 79 THR A C 1
ATOM 611 O O . THR A 1 79 ? -0.739 0.950 8.987 1.00 96.75 79 THR A O 1
ATOM 614 N N . LEU A 1 80 ? -1.424 -0.891 10.075 1.00 97.44 80 LEU A N 1
ATOM 615 C CA . LEU A 1 80 ? -2.763 -0.444 10.439 1.00 97.44 80 LEU A CA 1
ATOM 616 C C . LEU A 1 80 ? -2.925 -0.517 11.966 1.00 97.44 80 LEU A C 1
ATOM 618 O O . LEU A 1 80 ? -3.254 -1.589 12.487 1.00 97.44 80 LEU A O 1
ATOM 622 N N . PRO A 1 81 ? -2.688 0.589 12.692 1.00 96.94 81 PRO A N 1
ATOM 623 C CA . PRO A 1 81 ? -3.100 0.712 14.083 1.00 96.94 81 PRO A CA 1
ATOM 624 C C . PRO A 1 81 ? -4.608 0.964 14.169 1.00 96.94 81 PRO A C 1
ATOM 626 O O . PRO A 1 81 ? -5.169 1.718 13.372 1.00 96.94 81 PRO A O 1
ATOM 629 N N . MET A 1 82 ? -5.277 0.350 15.142 1.00 95.62 82 MET A N 1
ATOM 630 C CA . MET A 1 82 ? -6.716 0.513 15.326 1.00 95.62 82 MET A CA 1
ATOM 631 C C . MET A 1 82 ? -7.150 0.164 16.753 1.00 95.62 82 MET A C 1
ATOM 633 O O . MET A 1 82 ? -6.685 -0.822 17.312 1.00 95.62 82 MET A O 1
ATOM 637 N N . THR A 1 83 ? -8.112 0.916 17.288 1.00 95.56 83 THR A N 1
ATOM 638 C CA . THR A 1 83 ? -8.803 0.624 18.551 1.00 95.56 83 THR A CA 1
ATOM 639 C C . THR A 1 83 ? -10.291 0.449 18.287 1.00 95.56 83 THR A C 1
ATOM 641 O O . THR A 1 83 ? -10.914 1.276 17.619 1.00 95.56 83 THR A O 1
ATOM 644 N N . ILE A 1 84 ? -10.862 -0.649 18.779 1.00 95.12 84 ILE A N 1
ATOM 645 C CA . ILE A 1 84 ? -12.246 -1.044 18.512 1.00 95.12 84 ILE A CA 1
ATOM 646 C C . ILE A 1 84 ? -12.988 -1.226 19.825 1.00 95.12 84 ILE A C 1
ATOM 648 O O . ILE A 1 84 ? -12.545 -1.948 20.714 1.00 95.12 84 ILE A O 1
ATOM 652 N N . PHE A 1 85 ? -14.169 -0.617 19.888 1.00 94.19 85 PHE A N 1
ATOM 653 C CA . PHE A 1 85 ? -15.043 -0.639 21.060 1.00 94.19 85 PHE A CA 1
ATOM 654 C C . PHE A 1 85 ? -16.278 -1.523 20.855 1.00 94.19 85 PHE A C 1
ATOM 656 O O . PHE A 1 85 ? -16.874 -2.008 21.811 1.00 94.19 85 PHE A O 1
ATOM 663 N N . HIS A 1 86 ? -16.696 -1.738 19.603 1.00 92.75 86 HIS A N 1
ATOM 664 C CA . HIS A 1 86 ? -17.959 -2.411 19.314 1.00 92.75 86 HIS A CA 1
ATOM 665 C C . HIS A 1 86 ? -17.860 -3.933 19.568 1.00 92.75 86 HIS A C 1
ATOM 667 O O . HIS A 1 86 ? -17.104 -4.606 18.854 1.00 92.75 86 HIS A O 1
ATOM 673 N N . PRO A 1 87 ? -18.659 -4.519 20.489 1.00 92.44 87 PRO A N 1
ATOM 674 C CA . PRO A 1 87 ? -18.483 -5.901 20.957 1.00 92.44 87 PRO A CA 1
ATOM 675 C C . PRO A 1 87 ? -18.452 -6.959 19.850 1.00 92.44 87 PRO A C 1
ATOM 677 O O . PRO A 1 87 ? -17.686 -7.918 19.931 1.00 92.44 87 PRO A O 1
ATOM 680 N N . LEU A 1 88 ? -19.243 -6.764 18.787 1.00 93.31 88 LEU A N 1
ATOM 681 C CA . LEU A 1 88 ? -19.273 -7.664 17.629 1.00 93.31 88 LEU A CA 1
ATOM 682 C C . LEU A 1 88 ? -17.900 -7.785 16.946 1.00 93.31 88 LEU A C 1
ATOM 684 O O . LEU A 1 88 ? -17.441 -8.888 16.651 1.00 93.31 88 LEU A O 1
ATOM 688 N N . HIS A 1 89 ? -17.232 -6.655 16.709 1.00 94.81 89 HIS A N 1
ATOM 689 C CA . HIS A 1 89 ? -15.932 -6.624 16.041 1.00 94.81 89 HIS A CA 1
ATOM 690 C C . HIS A 1 89 ? -14.809 -7.034 16.989 1.00 94.81 89 HIS A C 1
ATOM 692 O O . HIS A 1 89 ? -13.895 -7.736 16.568 1.00 94.81 89 HIS A O 1
ATOM 698 N N . VAL A 1 90 ? -14.914 -6.684 18.275 1.00 95.31 90 VAL A N 1
ATOM 699 C CA . VAL A 1 90 ? -13.978 -7.167 19.296 1.00 95.31 90 VAL A CA 1
ATOM 700 C C . VAL A 1 90 ? -14.017 -8.698 19.375 1.00 95.31 90 VAL A C 1
ATOM 702 O O . VAL A 1 90 ? -12.978 -9.348 19.320 1.00 95.31 90 VAL A O 1
ATOM 705 N N . SER A 1 91 ? -15.209 -9.303 19.428 1.00 94.69 91 SER A N 1
ATOM 706 C CA . SER A 1 91 ? -15.366 -10.764 19.426 1.00 94.69 91 SER A CA 1
ATOM 707 C C . SER A 1 91 ? -14.800 -11.408 18.155 1.00 94.69 91 SER A C 1
ATOM 709 O O . SER A 1 91 ? -14.094 -12.417 18.240 1.00 94.69 91 SER A O 1
ATOM 711 N N . MET A 1 92 ? -15.044 -10.798 16.988 1.00 95.75 92 MET A N 1
ATOM 712 C CA . MET A 1 92 ? -14.465 -11.247 15.720 1.00 95.75 92 MET A CA 1
ATOM 713 C C . MET A 1 92 ? -12.936 -11.265 15.778 1.00 95.75 92 MET A C 1
ATOM 715 O O . MET A 1 92 ? -12.326 -12.282 15.454 1.00 95.75 92 MET A O 1
ATOM 719 N N . LEU A 1 93 ? -12.317 -10.182 16.248 1.00 96.31 93 LEU A N 1
ATOM 720 C CA . LEU A 1 93 ? -10.864 -10.081 16.312 1.00 96.31 93 LEU A CA 1
ATOM 721 C C . LEU A 1 93 ? -10.247 -10.987 17.371 1.00 96.31 93 LEU A C 1
ATOM 723 O O . LEU A 1 93 ? -9.219 -11.589 17.088 1.00 96.31 93 LEU A O 1
ATOM 727 N N . ARG A 1 94 ? -10.881 -11.184 18.535 1.00 95.38 94 ARG A N 1
ATOM 728 C CA . ARG A 1 94 ? -10.434 -12.201 19.506 1.00 95.38 94 ARG A CA 1
ATOM 729 C C . ARG A 1 94 ? -10.390 -13.596 18.869 1.00 95.38 94 ARG A C 1
ATOM 731 O O . ARG A 1 94 ? -9.416 -14.325 19.037 1.00 95.38 94 ARG A O 1
ATOM 738 N N . ASN A 1 95 ? -11.407 -13.949 18.077 1.00 94.69 95 ASN A N 1
ATOM 739 C CA . ASN A 1 95 ? -11.436 -15.213 17.335 1.00 94.69 95 ASN A CA 1
ATOM 740 C C . ASN A 1 95 ? -10.313 -15.280 16.284 1.00 94.69 95 ASN A C 1
ATOM 742 O O . ASN A 1 95 ? -9.632 -16.298 16.177 1.00 94.69 95 ASN A O 1
ATOM 746 N N . VAL A 1 96 ? -10.075 -14.189 15.550 1.00 95.88 96 VAL A N 1
ATOM 747 C CA . VAL A 1 96 ? -8.973 -14.084 14.579 1.00 95.88 96 VAL A CA 1
ATOM 748 C C . VAL A 1 96 ? -7.611 -14.246 15.264 1.00 95.88 96 VAL A C 1
ATOM 750 O O . VAL A 1 96 ? -6.803 -15.049 14.804 1.00 95.88 96 VAL A O 1
ATOM 753 N N . ILE A 1 97 ? -7.381 -13.576 16.397 1.00 95.44 97 ILE A N 1
ATOM 754 C CA . ILE A 1 97 ? -6.151 -13.681 17.201 1.00 95.44 97 ILE A CA 1
ATOM 755 C C . ILE A 1 97 ? -5.900 -15.132 17.636 1.00 95.44 97 ILE A C 1
ATOM 757 O O . ILE A 1 97 ? -4.768 -15.602 17.559 1.00 95.44 97 ILE A O 1
ATOM 761 N N . SER A 1 98 ? -6.952 -15.860 18.030 1.00 93.75 98 SER A N 1
ATOM 762 C CA . SER A 1 98 ? -6.849 -17.266 18.449 1.00 93.75 98 SER A CA 1
ATOM 763 C C . SER A 1 98 ? -6.594 -18.269 17.310 1.00 93.75 98 SER A C 1
ATOM 765 O O . SER A 1 98 ? -6.269 -19.424 17.581 1.00 93.75 98 SER A O 1
ATOM 767 N N . LYS A 1 99 ? -6.762 -17.850 16.047 1.00 91.88 99 LYS A N 1
ATOM 768 C CA . LYS A 1 99 ? -6.644 -18.697 14.849 1.00 91.88 99 LYS A CA 1
ATOM 769 C C . LYS A 1 99 ? -5.392 -18.349 14.039 1.00 91.88 99 LYS A C 1
ATOM 771 O O . LYS A 1 99 ? -4.278 -18.638 14.457 1.00 91.88 99 LYS A O 1
ATOM 776 N N . ASP A 1 100 ? -5.577 -17.760 12.860 1.00 90.75 100 ASP A N 1
ATOM 777 C CA . ASP A 1 100 ? -4.541 -17.458 11.869 1.00 90.75 100 ASP A CA 1
ATOM 778 C C . ASP A 1 100 ? -4.134 -15.975 11.870 1.00 90.75 100 ASP A C 1
ATOM 780 O O . ASP A 1 100 ? -3.310 -15.556 11.049 1.00 90.75 100 ASP A O 1
ATOM 784 N N . ARG A 1 101 ? -4.720 -15.187 12.786 1.00 94.94 101 ARG A N 1
ATOM 785 C CA . ARG A 1 101 ? -4.518 -13.745 12.985 1.00 94.94 101 ARG A CA 1
ATOM 786 C C . ARG A 1 101 ? -4.810 -12.894 11.757 1.00 94.94 101 ARG A C 1
ATOM 788 O O . ARG A 1 101 ? -4.398 -11.737 11.717 1.00 94.94 101 ARG A O 1
ATOM 795 N N . THR A 1 102 ? -5.507 -13.449 10.770 1.00 96.50 102 THR A N 1
ATOM 796 C CA . THR A 1 102 ? -5.700 -12.811 9.476 1.00 96.50 102 THR A CA 1
ATOM 797 C C . THR A 1 102 ? -7.167 -12.468 9.247 1.00 96.50 102 THR A C 1
ATOM 799 O O . THR A 1 102 ? -8.066 -13.286 9.418 1.00 96.50 102 THR A O 1
ATOM 802 N N . PHE A 1 103 ? -7.421 -11.235 8.825 1.00 97.50 103 PHE A N 1
ATOM 803 C CA . PHE A 1 103 ? -8.741 -10.767 8.406 1.00 97.50 103 PHE A CA 1
ATOM 804 C C . PHE A 1 103 ? -8.623 -9.932 7.129 1.00 97.50 103 PHE A C 1
ATOM 806 O O . PHE A 1 103 ? -7.528 -9.566 6.708 1.00 97.50 103 PHE A O 1
ATOM 813 N N . GLY A 1 104 ? -9.736 -9.668 6.454 1.00 97.62 104 GLY A N 1
ATOM 814 C CA . GLY A 1 104 ? -9.756 -8.885 5.222 1.00 97.62 104 GLY A CA 1
ATOM 815 C C . GLY A 1 104 ? -10.149 -7.433 5.461 1.00 97.62 104 GLY A C 1
ATOM 816 O O . GLY A 1 104 ? -11.142 -7.157 6.137 1.00 97.62 104 GLY A O 1
ATOM 817 N N . ILE A 1 105 ? -9.410 -6.518 4.834 1.00 97.88 105 ILE A N 1
ATOM 818 C CA . ILE A 1 105 ? -9.795 -5.115 4.672 1.00 97.88 105 ILE A CA 1
ATOM 819 C C . ILE A 1 105 ? -10.189 -4.881 3.218 1.00 97.88 105 ILE A C 1
ATOM 821 O O . ILE A 1 105 ? -9.456 -5.240 2.293 1.00 97.88 105 ILE A O 1
ATOM 825 N N . VAL A 1 106 ? -11.350 -4.264 3.020 1.00 97.06 106 VAL A N 1
ATOM 826 C CA . VAL A 1 106 ? -11.847 -3.839 1.712 1.00 97.06 106 VAL A CA 1
ATOM 827 C C . VAL A 1 106 ? -12.306 -2.396 1.838 1.00 97.06 106 VAL A C 1
ATOM 829 O O . VAL A 1 106 ? -13.009 -2.059 2.787 1.00 97.06 106 VAL A O 1
ATOM 832 N N . HIS A 1 107 ? -11.917 -1.559 0.879 1.00 96.19 107 HIS A N 1
ATOM 833 C CA . HIS A 1 107 ? -12.364 -0.173 0.830 1.00 96.19 107 HIS A CA 1
ATOM 834 C C . HIS A 1 107 ? -13.888 -0.109 0.713 1.00 96.19 107 HIS A C 1
ATOM 836 O O . HIS A 1 107 ? -14.485 -0.755 -0.157 1.00 96.19 107 HIS A O 1
ATOM 842 N N . THR A 1 108 ? -14.495 0.708 1.566 1.00 93.38 108 THR A N 1
ATOM 843 C CA . THR A 1 108 ? -15.922 1.016 1.537 1.00 93.38 108 THR A CA 1
ATOM 844 C C . THR A 1 108 ? -16.132 2.517 1.551 1.00 93.38 108 THR A C 1
ATOM 846 O O . THR A 1 108 ? -15.535 3.213 2.378 1.00 93.38 108 THR A O 1
ATOM 849 N N . LYS A 1 109 ? -17.034 2.993 0.697 1.00 89.50 109 LYS A N 1
ATOM 850 C CA . LYS A 1 109 ? -17.476 4.389 0.647 1.00 89.50 109 LYS A CA 1
ATOM 851 C C . LYS A 1 109 ? -18.998 4.452 0.742 1.00 89.50 109 LYS A C 1
ATOM 853 O O . LYS A 1 109 ? -19.683 3.522 0.321 1.00 89.50 109 LYS A O 1
ATOM 858 N N . LEU A 1 110 ? -19.532 5.548 1.270 1.00 85.25 110 LEU A N 1
ATOM 859 C CA . LEU A 1 110 ? -20.971 5.805 1.214 1.00 85.25 110 LEU A CA 1
ATOM 860 C C . LEU A 1 110 ? -21.336 6.392 -0.149 1.00 85.25 110 LEU A C 1
ATOM 862 O O . LEU A 1 110 ? -20.712 7.346 -0.615 1.00 85.25 110 LEU A O 1
ATOM 866 N N . ASN A 1 111 ? -22.367 5.832 -0.765 1.00 80.56 111 ASN A N 1
ATOM 867 C CA . ASN A 1 111 ? -22.978 6.379 -1.965 1.00 80.56 111 ASN A CA 1
ATOM 868 C C . ASN A 1 111 ? -23.909 7.543 -1.616 1.00 80.56 111 ASN A C 1
ATOM 870 O O . ASN A 1 111 ? -24.269 7.749 -0.457 1.00 80.56 111 ASN A O 1
ATOM 874 N N . GLN A 1 112 ? -24.334 8.284 -2.643 1.00 74.31 112 GLN A N 1
ATOM 875 C CA . GLN A 1 112 ? -25.273 9.404 -2.500 1.00 74.31 112 GLN A CA 1
ATOM 876 C C . GLN A 1 112 ? -26.592 8.980 -1.829 1.00 74.31 112 GLN A C 1
ATOM 878 O O . GLN A 1 112 ? -27.174 9.758 -1.082 1.00 74.31 112 GLN A O 1
ATOM 883 N N . ASP A 1 113 ? -26.995 7.720 -2.017 1.00 76.75 113 ASP A N 1
ATOM 884 C CA . ASP A 1 113 ? -28.193 7.122 -1.414 1.00 76.75 113 ASP A CA 1
ATOM 885 C C . ASP A 1 113 ? -27.981 6.620 0.030 1.00 76.75 113 ASP A C 1
ATOM 887 O O . ASP A 1 113 ? -28.865 5.993 0.607 1.00 76.75 113 ASP A O 1
ATOM 891 N N . GLY A 1 114 ? -26.795 6.822 0.617 1.00 72.75 114 GLY A N 1
ATOM 892 C CA . GLY A 1 114 ? -26.449 6.346 1.963 1.00 72.75 114 GLY A CA 1
ATOM 893 C C . GLY A 1 114 ? -26.077 4.859 2.053 1.00 72.75 114 GLY A C 1
ATOM 894 O O . GLY A 1 114 ? -25.743 4.376 3.132 1.00 72.75 114 GLY A O 1
ATOM 895 N N . ASN A 1 115 ? -26.085 4.130 0.934 1.00 77.44 115 ASN A N 1
ATOM 896 C CA . ASN A 1 115 ? -25.645 2.735 0.880 1.00 77.44 115 ASN A CA 1
ATOM 897 C C . ASN A 1 115 ? -24.117 2.629 0.795 1.00 77.44 115 ASN A C 1
ATOM 899 O O . ASN A 1 115 ? -23.477 3.410 0.096 1.00 77.44 115 ASN A O 1
ATOM 903 N N . SER A 1 116 ? -23.531 1.635 1.463 1.00 80.25 116 SER A N 1
ATOM 904 C CA . SER A 1 116 ? -22.088 1.375 1.399 1.00 80.25 116 SER A CA 1
ATOM 905 C C . SER A 1 116 ? -21.727 0.603 0.124 1.00 80.25 116 SER A C 1
ATOM 907 O O . SER A 1 116 ? -22.201 -0.516 -0.083 1.00 80.25 116 SER A O 1
ATOM 909 N N . GLU A 1 117 ? -20.896 1.190 -0.738 1.00 87.50 117 GLU A N 1
ATOM 910 C CA . GLU A 1 117 ? -20.292 0.507 -1.883 1.00 87.50 117 GLU A CA 1
ATOM 911 C C . GLU A 1 117 ? -18.943 -0.085 -1.471 1.00 87.50 117 GLU A C 1
ATOM 913 O O . GLU A 1 117 ? -18.043 0.623 -1.015 1.00 87.50 117 GLU A O 1
ATOM 918 N N . MET A 1 118 ? -18.802 -1.395 -1.661 1.00 91.94 118 MET A N 1
ATOM 919 C CA . MET A 1 118 ? -17.597 -2.151 -1.336 1.00 91.94 118 MET A CA 1
ATOM 920 C C . MET A 1 118 ? -16.754 -2.393 -2.592 1.00 91.94 118 MET A C 1
ATOM 922 O O . MET A 1 118 ? -17.262 -2.816 -3.633 1.00 91.94 118 MET A O 1
ATOM 926 N N . ALA A 1 119 ? -15.445 -2.170 -2.484 1.00 95.62 119 ALA A N 1
ATOM 927 C CA . ALA A 1 119 ? -14.511 -2.396 -3.576 1.00 95.62 119 ALA A CA 1
ATOM 928 C C . ALA A 1 119 ? -14.368 -3.884 -3.954 1.00 95.62 119 ALA A C 1
ATOM 930 O O . ALA A 1 119 ? -14.607 -4.802 -3.171 1.00 95.62 119 ALA A O 1
ATOM 931 N N . ARG A 1 120 ? -13.920 -4.132 -5.191 1.00 96.19 120 ARG A N 1
ATOM 932 C CA . ARG A 1 120 ? -13.683 -5.493 -5.717 1.00 96.19 120 ARG A CA 1
ATOM 933 C C . ARG A 1 120 ? -12.389 -6.127 -5.208 1.00 96.19 120 ARG A C 1
ATOM 935 O O . ARG A 1 120 ? -12.253 -7.350 -5.249 1.00 96.19 120 ARG A O 1
ATOM 942 N N . TYR A 1 121 ? -11.440 -5.298 -4.793 1.00 98.00 121 TYR A N 1
ATOM 943 C CA . TYR A 1 121 ? -10.109 -5.695 -4.353 1.00 98.00 121 TYR A CA 1
ATOM 944 C C . TYR A 1 121 ? -9.898 -5.255 -2.909 1.00 98.00 121 TYR A C 1
ATOM 946 O O . TYR A 1 121 ? -10.409 -4.214 -2.496 1.00 98.00 121 TYR A O 1
ATOM 954 N N . GLY A 1 122 ? -9.141 -6.048 -2.164 1.00 97.94 122 GLY A N 1
ATOM 955 C CA . GLY A 1 122 ? -8.778 -5.769 -0.784 1.00 97.94 122 GLY A CA 1
ATOM 956 C C . GLY A 1 122 ? -7.441 -6.400 -0.427 1.00 97.94 122 GLY A C 1
ATOM 957 O O . GLY A 1 122 ? -6.778 -7.006 -1.275 1.00 97.94 122 GLY A O 1
ATOM 958 N N . THR A 1 123 ? -7.064 -6.261 0.837 1.00 98.38 123 THR A N 1
ATOM 959 C CA . THR A 1 123 ? -5.783 -6.742 1.359 1.00 98.38 123 THR A CA 1
ATOM 960 C C . THR A 1 123 ? -6.014 -7.494 2.660 1.00 98.38 123 THR A C 1
ATOM 962 O O . THR A 1 123 ? -6.798 -7.062 3.509 1.00 98.38 123 THR A O 1
ATOM 965 N N . THR A 1 124 ? -5.362 -8.646 2.818 1.00 98.12 124 THR A N 1
ATOM 966 C CA . THR A 1 124 ? -5.348 -9.359 4.097 1.00 98.12 124 THR A CA 1
ATOM 967 C C . THR A 1 124 ? -4.524 -8.570 5.107 1.00 98.12 124 THR A C 1
ATOM 969 O O . THR A 1 124 ? -3.446 -8.072 4.788 1.00 98.12 124 THR A O 1
ATOM 972 N N . ALA A 1 125 ? -5.029 -8.442 6.323 1.00 97.81 125 ALA A N 1
ATOM 973 C CA . ALA A 1 125 ? -4.374 -7.789 7.439 1.00 97.81 125 ALA A CA 1
ATOM 974 C C . ALA A 1 125 ? -4.053 -8.850 8.492 1.00 97.81 125 ALA A C 1
ATOM 976 O O . ALA A 1 125 ? -4.952 -9.548 8.961 1.00 97.81 125 ALA A O 1
ATOM 977 N N . GLU A 1 126 ? -2.775 -8.985 8.836 1.00 97.50 126 GLU A N 1
ATOM 978 C CA . GLU A 1 126 ? -2.324 -9.891 9.893 1.00 97.50 126 GLU A CA 1
ATOM 979 C C . GLU A 1 126 ? -2.041 -9.100 11.168 1.00 97.50 126 GLU A C 1
ATOM 981 O O . GLU A 1 126 ? -1.219 -8.182 11.153 1.00 97.50 126 GLU A O 1
ATOM 986 N N . ILE A 1 127 ? -2.694 -9.472 12.268 1.00 97.50 127 ILE A N 1
ATOM 987 C CA . ILE A 1 127 ? -2.465 -8.891 13.594 1.00 97.50 127 ILE A CA 1
ATOM 988 C C . ILE A 1 127 ? -1.119 -9.390 14.116 1.00 97.50 127 ILE A C 1
ATOM 990 O O . ILE A 1 127 ? -0.913 -10.599 14.248 1.00 97.50 127 ILE A O 1
ATOM 994 N N . TYR A 1 128 ? -0.215 -8.461 14.420 1.00 96.31 128 TYR A N 1
ATOM 995 C CA . TYR A 1 128 ? 1.101 -8.776 14.978 1.00 96.31 128 TYR A CA 1
ATOM 996 C C . TYR A 1 128 ? 1.298 -8.219 16.391 1.00 96.31 128 TYR A C 1
ATOM 998 O O . TYR A 1 128 ? 2.136 -8.737 17.116 1.00 96.31 128 TYR A O 1
ATOM 1006 N N . GLU A 1 129 ? 0.507 -7.229 16.806 1.00 96.31 129 GLU A N 1
ATOM 1007 C CA . GLU A 1 129 ? 0.451 -6.729 18.183 1.00 96.31 129 GLU A CA 1
ATOM 1008 C C . GLU A 1 129 ? -1.004 -6.480 18.582 1.00 96.31 129 GLU A C 1
ATOM 1010 O O . GLU A 1 129 ? -1.821 -6.070 17.750 1.00 96.31 129 GLU A O 1
ATOM 1015 N N . TYR A 1 130 ? -1.337 -6.711 19.849 1.00 96.19 130 TYR A N 1
ATOM 1016 C CA . TYR A 1 130 ? -2.645 -6.359 20.396 1.00 96.19 130 TYR A CA 1
ATOM 1017 C C . TYR A 1 130 ? -2.579 -6.023 21.885 1.00 96.19 130 TYR A C 1
ATOM 1019 O O . TYR A 1 130 ? -1.647 -6.404 22.588 1.00 96.19 130 TYR A O 1
ATOM 1027 N N . GLN A 1 131 ? -3.590 -5.312 22.363 1.00 95.12 131 GLN A N 1
ATOM 1028 C CA . GLN A 1 131 ? -3.817 -5.003 23.764 1.00 95.12 131 GLN A CA 1
ATOM 1029 C C . GLN A 1 131 ? -5.321 -4.938 24.001 1.00 95.12 131 GLN A C 1
ATOM 1031 O O . GLN A 1 131 ? -6.054 -4.333 23.219 1.00 95.12 131 GLN A O 1
ATOM 1036 N N . GLU A 1 132 ? -5.776 -5.552 25.083 1.00 93.25 132 GLU A N 1
ATOM 1037 C CA . GLU A 1 132 ? -7.171 -5.510 25.497 1.00 93.25 132 GLU A CA 1
ATOM 1038 C C . GLU A 1 132 ? -7.280 -4.764 26.826 1.00 93.25 132 GLU A C 1
ATOM 1040 O O . GLU A 1 132 ? -6.569 -5.078 27.779 1.00 93.25 132 GLU A O 1
ATOM 1045 N N . GLU A 1 133 ? -8.136 -3.748 26.878 1.00 89.81 133 GLU A N 1
ATOM 1046 C CA . GLU A 1 133 ? -8.347 -2.941 28.076 1.00 89.81 133 GLU A CA 1
ATOM 1047 C C . GLU A 1 133 ? -9.445 -3.563 28.953 1.00 89.81 133 GLU A C 1
ATOM 1049 O O . GLU A 1 133 ? -10.595 -3.690 28.529 1.00 89.81 133 GLU A O 1
ATOM 1054 N N . GLU A 1 134 ? -9.110 -3.920 30.198 1.00 84.38 134 GLU A N 1
ATOM 1055 C CA . GLU A 1 134 ? -10.013 -4.652 31.103 1.00 84.38 134 GLU A CA 1
ATOM 1056 C C . GLU A 1 134 ? -11.292 -3.876 31.462 1.00 84.38 134 GLU A C 1
ATOM 1058 O O . GLU A 1 134 ? -12.357 -4.472 31.609 1.00 84.38 134 GLU A O 1
ATOM 1063 N N . LEU A 1 135 ? -11.204 -2.547 31.599 1.00 83.88 135 LEU A N 1
ATOM 1064 C CA . LEU A 1 135 ? -12.319 -1.711 32.062 1.00 83.88 135 LEU A CA 1
ATOM 1065 C C . LEU A 1 135 ? -13.354 -1.435 30.967 1.00 83.88 135 LEU A C 1
ATOM 1067 O O . LEU A 1 135 ? -14.556 -1.451 31.225 1.00 83.88 135 LEU A O 1
ATOM 1071 N N . THR A 1 136 ? -12.891 -1.142 29.753 1.00 85.25 136 THR A N 1
ATOM 1072 C CA . THR A 1 136 ? -13.747 -0.744 28.624 1.00 85.25 136 THR A CA 1
ATOM 1073 C C . THR A 1 136 ? -14.094 -1.928 27.721 1.00 85.25 136 THR A C 1
ATOM 1075 O O . THR A 1 136 ? -15.052 -1.856 26.951 1.00 85.25 136 THR A O 1
ATOM 1078 N N . GLY A 1 137 ? -13.317 -3.015 27.791 1.00 88.00 137 GLY A N 1
ATOM 1079 C CA . GLY A 1 137 ? -13.361 -4.116 26.833 1.00 88.00 137 GLY A CA 1
ATOM 1080 C C . GLY A 1 137 ? -12.878 -3.718 25.435 1.00 88.00 137 GLY A C 1
ATOM 1081 O O . GLY A 1 137 ? -13.122 -4.465 24.482 1.00 88.00 137 GLY A O 1
ATOM 1082 N N . ALA A 1 138 ? -12.246 -2.545 25.295 1.00 93.19 138 ALA A N 1
ATOM 1083 C CA . ALA A 1 138 ? -11.699 -2.069 24.036 1.00 93.19 138 ALA A CA 1
ATOM 1084 C C . ALA A 1 138 ? -10.497 -2.921 23.625 1.00 93.19 138 ALA A C 1
ATOM 1086 O O . ALA A 1 138 ? -9.654 -3.284 24.446 1.00 93.19 138 ALA A O 1
ATOM 1087 N N . LEU A 1 139 ? -10.412 -3.221 22.331 1.00 96.12 139 LEU A N 1
ATOM 1088 C CA . LEU A 1 139 ? -9.304 -3.971 21.756 1.00 96.12 139 LEU A CA 1
ATOM 1089 C C . LEU A 1 139 ? -8.518 -3.065 20.816 1.00 96.12 139 LEU A C 1
ATOM 1091 O O . LEU A 1 139 ? -9.026 -2.631 19.778 1.00 96.12 139 LEU A O 1
ATOM 1095 N N . THR A 1 140 ? -7.271 -2.813 21.182 1.00 96.56 140 THR A N 1
ATOM 1096 C CA . THR A 1 140 ? -6.281 -2.133 20.356 1.00 96.56 140 THR A CA 1
ATOM 1097 C C . THR A 1 140 ? -5.445 -3.180 19.634 1.00 96.56 140 THR A C 1
ATOM 1099 O O . THR A 1 140 ? -4.959 -4.128 20.243 1.00 96.56 140 THR A O 1
ATOM 1102 N N . ILE A 1 141 ? -5.271 -3.025 18.327 1.00 96.69 141 ILE A N 1
ATOM 1103 C CA . ILE A 1 141 ? -4.449 -3.904 17.498 1.00 96.69 141 ILE A CA 1
ATOM 1104 C C . ILE A 1 141 ? -3.490 -3.087 16.640 1.00 96.69 141 ILE A C 1
ATOM 1106 O O . ILE A 1 141 ? -3.797 -1.965 16.227 1.00 96.69 141 ILE A O 1
ATOM 1110 N N . LYS A 1 142 ? -2.360 -3.699 16.294 1.00 97.25 142 LYS A N 1
ATOM 1111 C CA . LYS A 1 142 ? -1.577 -3.321 15.121 1.00 97.25 142 LYS A CA 1
ATOM 1112 C C . LYS A 1 142 ? -1.572 -4.494 14.158 1.00 97.25 142 LYS A C 1
ATOM 1114 O O . LYS A 1 142 ? -1.155 -5.610 14.487 1.00 97.25 142 LYS A O 1
ATOM 1119 N N . ALA A 1 143 ? -2.080 -4.236 12.963 1.00 97.19 143 ALA A N 1
ATOM 1120 C CA . ALA A 1 143 ? -2.105 -5.197 11.880 1.00 97.19 143 ALA A CA 1
ATOM 1121 C C . ALA A 1 143 ? -1.194 -4.742 10.741 1.00 97.19 143 ALA A C 1
ATOM 1123 O O . ALA A 1 143 ? -0.923 -3.556 10.580 1.00 97.19 143 ALA A O 1
ATOM 1124 N N . LYS A 1 144 ? -0.714 -5.684 9.934 1.00 96.88 144 LYS A N 1
ATOM 1125 C CA . LYS A 1 144 ? 0.100 -5.397 8.753 1.00 96.88 144 LYS A CA 1
ATOM 1126 C C . LYS A 1 144 ? -0.565 -5.968 7.513 1.00 96.88 144 LYS A C 1
ATOM 1128 O O . LYS A 1 144 ? -0.926 -7.144 7.499 1.00 96.88 144 LYS A O 1
ATOM 1133 N N . GLY A 1 145 ? -0.694 -5.158 6.466 1.00 97.50 145 GLY A N 1
ATOM 1134 C CA . GLY A 1 145 ? -1.145 -5.621 5.157 1.00 97.50 145 GLY A CA 1
ATOM 1135 C C . GLY A 1 145 ? -0.208 -6.706 4.616 1.00 97.50 145 GLY A C 1
ATOM 1136 O O . GLY A 1 145 ? 1.016 -6.542 4.642 1.00 97.50 145 GLY A O 1
ATOM 1137 N N . ARG A 1 146 ? -0.755 -7.823 4.131 1.00 96.12 146 ARG A N 1
ATOM 1138 C CA . ARG A 1 146 ? 0.011 -8.977 3.634 1.00 96.12 146 ARG A CA 1
ATOM 1139 C C . ARG A 1 146 ? -0.218 -9.233 2.153 1.00 96.12 146 ARG A C 1
ATOM 1141 O O . ARG A 1 146 ? 0.662 -8.936 1.353 1.00 96.12 146 ARG A O 1
ATOM 1148 N N . GLN A 1 147 ? -1.368 -9.790 1.788 1.00 97.25 147 GLN A N 1
ATOM 1149 C CA . GLN A 1 147 ? -1.635 -10.281 0.438 1.00 97.25 147 GLN A CA 1
ATOM 1150 C C . GLN A 1 147 ? -2.848 -9.585 -0.161 1.00 97.25 147 GLN A C 1
ATOM 1152 O O . GLN A 1 147 ? -3.854 -9.362 0.512 1.00 97.25 147 GLN A O 1
ATOM 1157 N N . ARG A 1 148 ? -2.755 -9.267 -1.452 1.00 98.00 148 ARG A N 1
ATOM 1158 C CA . ARG A 1 148 ? -3.874 -8.722 -2.220 1.00 98.00 148 ARG A CA 1
ATOM 1159 C C . ARG A 1 148 ? -4.868 -9.841 -2.506 1.00 98.00 148 ARG A C 1
ATOM 1161 O O . ARG A 1 148 ? -4.477 -10.969 -2.806 1.00 98.00 148 ARG A O 1
ATOM 1168 N N . PHE A 1 149 ? -6.153 -9.525 -2.478 1.00 98.44 149 PHE A N 1
ATOM 1169 C CA . PHE A 1 149 ? -7.196 -10.458 -2.875 1.00 98.44 149 PHE A CA 1
ATOM 1170 C C . PHE A 1 149 ? -8.281 -9.776 -3.702 1.00 98.44 149 PHE A C 1
ATOM 1172 O O . PHE A 1 149 ? -8.497 -8.565 -3.633 1.00 98.44 149 PHE A O 1
ATOM 1179 N N . LYS A 1 150 ? -9.004 -10.584 -4.477 1.00 98.50 150 LYS A N 1
ATOM 1180 C CA . LYS A 1 150 ? -10.236 -10.187 -5.158 1.00 98.50 150 LYS A CA 1
ATOM 1181 C C . LYS A 1 150 ? -11.432 -10.812 -4.451 1.00 98.50 150 LYS A C 1
ATOM 1183 O O . LYS A 1 150 ? -11.458 -12.025 -4.244 1.00 98.50 150 LYS A O 1
ATOM 1188 N N . VAL A 1 151 ? -12.433 -10.007 -4.108 1.00 98.06 151 VAL A N 1
ATOM 1189 C CA . VAL A 1 151 ? -13.682 -10.503 -3.519 1.00 98.06 151 VAL A CA 1
ATOM 1190 C C . VAL A 1 151 ? -14.474 -11.252 -4.591 1.00 98.06 151 VAL A C 1
ATOM 1192 O O . VAL A 1 151 ? -14.747 -10.706 -5.659 1.00 98.06 151 VAL A O 1
ATOM 1195 N N . MET A 1 152 ? -14.828 -12.509 -4.316 1.00 97.94 152 MET A N 1
ATOM 1196 C CA . MET A 1 152 ? -15.638 -13.335 -5.219 1.00 97.94 152 MET A CA 1
ATOM 1197 C C . MET A 1 152 ? -17.109 -13.311 -4.813 1.00 97.94 152 MET A C 1
ATOM 1199 O O . MET A 1 152 ? -17.986 -13.171 -5.659 1.00 97.94 152 MET A O 1
ATOM 1203 N N . SER A 1 153 ? -17.374 -13.437 -3.513 1.00 96.75 153 SER A N 1
ATOM 1204 C CA . SER A 1 153 ? -18.718 -13.383 -2.940 1.00 96.75 153 SER A CA 1
ATOM 1205 C C . SER A 1 153 ? -18.645 -13.059 -1.454 1.00 96.75 153 SER A C 1
ATOM 1207 O O . SER A 1 153 ? -17.722 -13.516 -0.775 1.00 96.75 153 SER A O 1
ATOM 1209 N N . THR A 1 154 ? -19.647 -12.363 -0.932 1.00 96.56 154 THR A N 1
ATOM 1210 C CA . THR A 1 154 ? -19.821 -12.125 0.504 1.00 96.56 154 THR A CA 1
ATOM 1211 C C . THR A 1 154 ? -21.047 -12.854 1.030 1.00 96.56 154 THR A C 1
ATOM 1213 O O . THR A 1 154 ? -22.011 -13.096 0.306 1.00 96.56 154 THR A O 1
ATOM 1216 N N . ARG A 1 155 ? -20.995 -13.225 2.305 1.00 95.62 155 ARG A N 1
ATOM 1217 C CA . ARG A 1 155 ? -22.133 -13.729 3.070 1.00 95.62 155 ARG A CA 1
ATOM 1218 C C . ARG A 1 155 ? -22.140 -13.064 4.437 1.00 95.62 155 ARG A C 1
ATOM 1220 O O . ARG A 1 155 ? -21.076 -12.773 4.982 1.00 95.62 155 ARG A O 1
ATOM 1227 N N . GLN A 1 156 ? -23.326 -12.847 4.984 1.00 94.94 156 GLN A N 1
ATOM 1228 C CA . GLN A 1 156 ? -23.482 -12.389 6.356 1.00 94.94 156 GLN A CA 1
ATOM 1229 C C . GLN A 1 156 ? -23.738 -13.601 7.252 1.00 94.94 156 GLN A C 1
ATOM 1231 O O . GLN A 1 156 ? -24.577 -14.445 6.940 1.00 94.94 156 GLN A O 1
ATOM 1236 N N . GLU A 1 157 ? -22.980 -13.716 8.334 1.00 92.25 157 GLU A N 1
ATOM 1237 C CA . GLU A 1 157 ? -23.218 -14.724 9.361 1.00 92.25 157 GLU A CA 1
ATOM 1238 C C . GLU A 1 157 ? -24.376 -14.313 10.275 1.00 92.25 157 GLU A C 1
ATOM 1240 O O . GLU A 1 157 ? -24.769 -13.150 10.326 1.00 92.25 157 GLU A O 1
ATOM 1245 N N . THR A 1 158 ? -24.895 -15.260 11.059 1.00 89.62 158 THR A N 1
ATOM 1246 C CA . THR A 1 158 ? -25.966 -15.011 12.040 1.00 89.62 158 THR A CA 1
ATOM 1247 C C . THR A 1 158 ? -25.585 -13.951 13.080 1.00 89.62 158 THR A C 1
ATOM 1249 O O . THR A 1 158 ? -26.452 -13.262 13.602 1.00 89.62 158 THR A O 1
ATOM 1252 N N . SER A 1 159 ? -24.288 -13.790 13.355 1.00 88.62 159 SER A N 1
ATOM 1253 C CA . SER A 1 159 ? -23.739 -12.741 14.223 1.00 88.62 159 SER A CA 1
ATOM 1254 C C . SER A 1 159 ? -23.849 -11.330 13.627 1.00 88.62 159 SER A C 1
ATOM 1256 O O . SER A 1 159 ? -23.668 -10.349 14.339 1.00 88.62 159 SER A O 1
ATOM 1258 N N . GLY A 1 160 ? -24.121 -11.210 12.325 1.00 88.62 160 GLY A N 1
ATOM 1259 C CA . GLY A 1 160 ? -24.095 -9.956 11.576 1.00 88.62 160 GLY A CA 1
ATOM 1260 C C . GLY A 1 160 ? -22.739 -9.644 10.932 1.00 88.62 160 GLY A C 1
ATOM 1261 O O . GLY A 1 160 ? -22.665 -8.715 10.129 1.00 88.62 160 GLY A O 1
ATOM 1262 N N . LEU A 1 161 ? -21.690 -10.424 11.227 1.00 93.00 161 LEU A N 1
ATOM 1263 C CA . LEU A 1 161 ? -20.371 -10.291 10.602 1.00 93.00 161 LEU A CA 1
ATOM 1264 C C . LEU A 1 161 ? -20.413 -10.677 9.125 1.00 93.00 161 LEU A C 1
ATOM 1266 O O . LEU A 1 161 ? -21.115 -11.606 8.725 1.00 93.00 161 LEU A O 1
ATOM 1270 N N . ILE A 1 162 ? -19.610 -9.991 8.318 1.00 94.81 162 ILE A N 1
ATOM 1271 C CA . ILE A 1 162 ? -19.478 -10.291 6.895 1.00 94.81 162 ILE A CA 1
ATOM 1272 C C . ILE A 1 162 ? -18.240 -11.151 6.683 1.00 94.81 162 ILE A C 1
ATOM 1274 O O . ILE A 1 162 ? -17.134 -10.808 7.095 1.00 94.81 162 ILE A O 1
ATOM 1278 N N . VAL A 1 163 ? -18.433 -12.272 6.001 1.00 96.50 163 VAL A N 1
ATOM 1279 C CA . VAL A 1 163 ? -17.375 -13.196 5.606 1.00 96.50 163 VAL A CA 1
ATOM 1280 C C . VAL A 1 163 ? -17.339 -13.261 4.088 1.00 96.50 163 VAL A C 1
ATOM 1282 O O . VAL A 1 163 ? -18.377 -13.359 3.429 1.00 96.50 163 VAL A O 1
ATOM 1285 N N . ALA A 1 164 ? -16.143 -13.209 3.516 1.00 97.38 164 ALA A N 1
ATOM 1286 C CA . ALA A 1 164 ? -15.954 -13.226 2.076 1.00 97.38 164 ALA A CA 1
ATOM 1287 C C . ALA A 1 164 ? -15.215 -14.480 1.630 1.00 97.38 164 ALA A C 1
ATOM 1289 O O . ALA A 1 164 ? -14.217 -14.875 2.228 1.00 97.38 164 ALA A O 1
ATOM 1290 N N . ARG A 1 165 ? -15.676 -15.061 0.520 1.00 98.12 165 ARG A N 1
ATOM 1291 C CA . ARG A 1 165 ? -14.839 -15.933 -0.300 1.00 98.12 165 ARG A CA 1
ATOM 1292 C C . ARG A 1 165 ? -14.026 -15.033 -1.217 1.00 98.12 165 ARG A C 1
ATOM 1294 O O . ARG A 1 165 ? -14.594 -14.275 -2.010 1.00 98.12 165 ARG A O 1
ATOM 1301 N N . VAL A 1 166 ? -12.712 -15.107 -1.103 1.00 98.31 166 VAL A N 1
ATOM 1302 C CA . VAL A 1 166 ? -11.776 -14.255 -1.834 1.00 98.31 166 VAL A CA 1
ATOM 1303 C C . VAL A 1 166 ? -10.815 -15.112 -2.642 1.00 98.31 166 VAL A C 1
ATOM 1305 O O . VAL A 1 166 ? -10.540 -16.247 -2.270 1.00 98.31 166 VAL A O 1
ATOM 1308 N N . LYS A 1 167 ? -10.312 -14.575 -3.752 1.00 98.50 167 LYS A N 1
ATOM 1309 C CA . LYS A 1 167 ? -9.200 -15.161 -4.502 1.00 98.50 167 LYS A CA 1
ATOM 1310 C C . LYS A 1 167 ? -7.918 -14.415 -4.148 1.00 98.50 167 LYS A C 1
ATOM 1312 O O . LYS A 1 167 ? -7.856 -13.209 -4.401 1.00 98.50 167 LYS A O 1
ATOM 1317 N N . ILE A 1 168 ? -6.912 -15.107 -3.622 1.00 98.38 168 ILE A N 1
ATOM 1318 C CA . ILE A 1 168 ? -5.586 -14.529 -3.368 1.00 98.38 168 ILE A CA 1
ATOM 1319 C C . ILE A 1 168 ? -4.923 -14.211 -4.710 1.00 98.38 168 ILE A C 1
ATOM 1321 O O . ILE A 1 168 ? -4.869 -15.052 -5.611 1.00 98.38 168 ILE A O 1
ATOM 1325 N N . LEU A 1 169 ? -4.478 -12.967 -4.883 1.00 98.00 169 LEU A N 1
ATOM 1326 C CA . LEU A 1 169 ? -3.864 -12.516 -6.127 1.00 98.00 169 LEU A CA 1
ATOM 1327 C C . LEU A 1 169 ? -2.357 -12.807 -6.117 1.00 98.00 169 LEU A C 1
ATOM 1329 O O . LEU A 1 169 ? -1.711 -12.556 -5.101 1.00 98.00 169 LEU A O 1
ATOM 1333 N N . PRO A 1 170 ? -1.796 -13.299 -7.236 1.00 96.38 170 PRO A N 1
ATOM 1334 C CA . PRO A 1 170 ? -0.370 -13.574 -7.343 1.00 96.38 170 PRO A CA 1
ATOM 1335 C C . PRO A 1 170 ? 0.441 -12.286 -7.465 1.00 96.38 170 PRO A C 1
ATOM 1337 O O . PRO A 1 170 ? -0.055 -11.274 -7.983 1.00 96.38 170 PRO A O 1
ATOM 1340 N N . GLU A 1 171 ? 1.710 -12.358 -7.073 1.00 93.25 171 GLU A N 1
ATOM 1341 C CA . GLU A 1 171 ? 2.686 -11.297 -7.298 1.00 93.25 171 GLU A CA 1
ATOM 1342 C C . GLU A 1 171 ? 3.653 -11.701 -8.420 1.00 93.25 171 GLU A C 1
ATOM 1344 O O . GLU A 1 171 ? 4.676 -12.352 -8.221 1.00 93.25 171 GLU A O 1
ATOM 1349 N N . ILE A 1 172 ? 3.290 -11.331 -9.648 1.00 93.69 172 ILE A N 1
ATOM 1350 C CA . ILE A 1 172 ? 3.939 -11.805 -10.869 1.00 93.69 172 ILE A CA 1
ATOM 1351 C C . ILE A 1 172 ? 5.179 -10.952 -11.149 1.00 93.69 172 ILE A C 1
ATOM 1353 O O . ILE A 1 172 ? 5.082 -9.790 -11.561 1.00 93.69 172 ILE A O 1
ATOM 1357 N N . ARG A 1 173 ? 6.359 -11.550 -10.981 1.00 87.00 173 ARG A N 1
ATOM 1358 C CA . ARG A 1 173 ? 7.633 -10.967 -11.420 1.00 87.00 173 ARG A CA 1
ATOM 1359 C C . ARG A 1 173 ? 7.868 -11.312 -12.885 1.00 87.00 173 ARG A C 1
ATOM 1361 O O . ARG A 1 173 ? 7.872 -12.481 -13.257 1.00 87.00 173 ARG A O 1
ATOM 1368 N N . MET A 1 174 ? 8.035 -10.287 -13.717 1.00 83.94 174 MET A N 1
ATOM 1369 C CA . MET A 1 174 ? 8.403 -10.489 -15.116 1.00 83.94 174 MET A CA 1
ATOM 1370 C C . MET A 1 174 ? 9.910 -10.697 -15.230 1.00 83.94 174 MET A C 1
ATOM 1372 O O . MET A 1 174 ? 10.695 -10.032 -14.555 1.00 83.94 174 MET A O 1
ATOM 1376 N N . GLU A 1 175 ? 10.309 -11.613 -16.102 1.00 78.25 175 GLU A N 1
ATOM 1377 C CA . GLU A 1 175 ? 11.714 -11.812 -16.439 1.00 78.25 175 GLU A CA 1
ATOM 1378 C C . GLU A 1 175 ? 12.281 -10.613 -17.216 1.00 78.25 175 GLU A C 1
ATOM 1380 O O . GLU A 1 175 ? 11.568 -9.684 -17.612 1.00 78.25 175 GLU A O 1
ATOM 1385 N N . CYS A 1 176 ? 13.596 -10.626 -17.450 1.00 77.12 176 CYS A N 1
ATOM 1386 C CA . CYS A 1 176 ? 14.232 -9.637 -18.313 1.00 77.12 176 CYS A CA 1
ATOM 1387 C C . CYS A 1 176 ? 13.548 -9.629 -19.694 1.00 77.12 176 CYS A C 1
ATOM 1389 O O . CYS A 1 176 ? 13.422 -10.697 -20.295 1.00 77.12 176 CYS A O 1
ATOM 1391 N N . PRO A 1 177 ? 13.176 -8.459 -20.259 1.00 82.19 177 PRO A N 1
ATOM 1392 C CA . PRO A 1 177 ? 12.516 -8.399 -21.568 1.00 82.19 177 PRO A CA 1
ATOM 1393 C C . PRO A 1 177 ? 13.293 -9.083 -22.701 1.00 82.19 177 PRO A C 1
ATOM 1395 O O . PRO A 1 177 ? 12.713 -9.467 -23.712 1.00 82.19 177 PRO A O 1
ATOM 1398 N N . PHE A 1 178 ? 14.609 -9.230 -22.533 1.00 85.06 178 PHE A N 1
ATOM 1399 C CA . PHE A 1 178 ? 15.500 -9.846 -23.507 1.00 85.06 178 PHE A CA 1
ATOM 1400 C C . PHE A 1 178 ? 15.813 -11.319 -23.228 1.00 85.06 178 PHE A C 1
ATOM 1402 O O . PHE A 1 178 ? 16.610 -11.881 -23.970 1.00 85.06 178 PHE A O 1
ATOM 1409 N N . GLU A 1 179 ? 15.228 -11.956 -22.206 1.00 82.44 179 GLU A N 1
ATOM 1410 C CA . GLU A 1 179 ? 15.599 -13.328 -21.820 1.00 82.44 179 GLU A CA 1
ATOM 1411 C C . GLU A 1 179 ? 15.393 -14.326 -22.972 1.00 82.44 179 GLU A C 1
ATOM 1413 O O . GLU A 1 179 ? 16.280 -15.118 -23.280 1.00 82.44 179 GLU A O 1
ATOM 1418 N N . MET A 1 180 ? 14.277 -14.212 -23.702 1.00 83.00 180 MET A N 1
ATOM 1419 C CA . MET A 1 180 ? 13.969 -15.090 -24.841 1.00 83.00 180 MET A CA 1
ATOM 1420 C C . MET A 1 180 ? 14.872 -14.876 -26.066 1.00 83.00 180 MET A C 1
ATOM 1422 O O . MET A 1 180 ? 15.016 -15.778 -26.886 1.00 83.00 180 MET A O 1
ATOM 1426 N N . VAL A 1 181 ? 15.478 -13.694 -26.207 1.00 86.81 181 VAL A N 1
ATOM 1427 C CA . VAL A 1 181 ? 16.341 -13.318 -27.348 1.00 86.81 181 VAL A CA 1
ATOM 1428 C C . VAL A 1 181 ? 17.798 -13.124 -26.929 1.00 86.81 181 VAL A C 1
ATOM 1430 O O . VAL A 1 181 ? 18.591 -12.479 -27.615 1.00 86.81 181 VAL A O 1
ATOM 1433 N N . ARG A 1 182 ? 18.152 -13.671 -25.767 1.00 84.06 182 ARG A N 1
ATOM 1434 C CA . ARG A 1 182 ? 19.443 -13.486 -25.124 1.00 84.06 182 ARG A CA 1
ATOM 1435 C C . ARG A 1 182 ? 20.555 -14.182 -25.905 1.00 84.06 182 ARG A C 1
ATOM 1437 O O . ARG A 1 182 ? 20.591 -15.407 -26.032 1.00 84.06 182 ARG A O 1
ATOM 1444 N N . LEU A 1 183 ? 21.528 -13.402 -26.370 1.00 85.31 183 LEU A N 1
ATOM 1445 C CA . LEU A 1 183 ? 22.739 -13.931 -26.992 1.00 85.31 183 LEU A CA 1
ATOM 1446 C C . LEU A 1 183 ? 23.716 -14.446 -25.926 1.00 85.31 183 LEU A C 1
ATOM 1448 O O . LEU A 1 183 ? 24.452 -13.665 -25.328 1.00 85.31 183 LEU A O 1
ATOM 1452 N N . ARG A 1 184 ? 23.787 -15.771 -25.743 1.00 84.25 184 ARG A N 1
ATOM 1453 C CA . ARG A 1 184 ? 24.683 -16.415 -24.754 1.00 84.25 184 ARG A CA 1
ATOM 1454 C C . ARG A 1 184 ? 26.159 -16.028 -24.898 1.00 84.25 184 ARG A C 1
ATOM 1456 O O . ARG A 1 184 ? 26.898 -15.986 -23.920 1.00 84.25 184 ARG A O 1
ATOM 1463 N N . SER A 1 185 ? 26.608 -15.721 -26.116 1.00 86.62 185 SER A N 1
ATOM 1464 C CA . SER A 1 185 ? 27.974 -15.243 -26.369 1.00 86.62 185 SER A CA 1
ATOM 1465 C C . SER A 1 185 ? 28.278 -13.901 -25.690 1.00 86.62 185 SER A C 1
ATOM 1467 O O . SER A 1 185 ? 29.441 -13.616 -25.406 1.00 86.62 185 SER A O 1
ATOM 1469 N N . LEU A 1 186 ? 27.248 -13.098 -25.402 1.00 84.50 186 LEU A N 1
ATOM 1470 C CA . LEU A 1 186 ? 27.349 -11.788 -24.761 1.00 84.50 186 LEU A CA 1
ATOM 1471 C C . LEU A 1 186 ? 27.217 -11.839 -23.232 1.00 84.50 186 LEU A C 1
ATOM 1473 O O . LEU A 1 186 ? 27.496 -10.837 -22.581 1.00 84.50 186 LEU A O 1
ATOM 1477 N N . ASP A 1 187 ? 26.867 -12.986 -22.642 1.00 79.38 187 ASP A N 1
ATOM 1478 C CA . ASP A 1 187 ? 26.647 -13.120 -21.191 1.00 79.38 187 ASP A CA 1
ATOM 1479 C C . ASP A 1 187 ? 27.864 -12.713 -20.355 1.00 79.38 187 ASP A C 1
ATOM 1481 O O . ASP A 1 187 ? 27.731 -12.138 -19.273 1.00 79.38 187 ASP A O 1
ATOM 1485 N N . LYS A 1 188 ? 29.063 -12.955 -20.895 1.00 79.94 188 LYS A N 1
ATOM 1486 C CA . LYS A 1 188 ? 30.350 -12.595 -20.280 1.00 79.94 188 LYS A CA 1
ATOM 1487 C C . LYS A 1 188 ? 30.532 -11.084 -20.096 1.00 79.94 188 LYS A C 1
ATOM 1489 O O . LYS A 1 188 ? 31.416 -10.676 -19.352 1.00 79.94 188 LYS A O 1
ATOM 1494 N N . LEU A 1 189 ? 29.745 -10.270 -20.802 1.00 77.25 189 LEU A N 1
ATOM 1495 C CA . LEU A 1 189 ? 29.799 -8.810 -20.738 1.00 77.25 189 LEU A CA 1
ATOM 1496 C C . LEU A 1 189 ? 28.834 -8.234 -19.691 1.00 77.25 189 LEU A C 1
ATOM 1498 O O . LEU A 1 189 ? 29.045 -7.110 -19.247 1.00 77.25 189 LEU A O 1
ATOM 1502 N N . THR A 1 190 ? 27.783 -8.970 -19.309 1.00 69.38 190 THR A N 1
ATOM 1503 C CA . THR A 1 190 ? 26.697 -8.468 -18.443 1.00 69.38 190 THR A CA 1
ATOM 1504 C C . THR A 1 190 ? 26.647 -9.102 -17.061 1.00 69.38 190 THR A C 1
ATOM 1506 O O . THR A 1 190 ? 26.109 -8.492 -16.140 1.00 69.38 190 THR A O 1
ATOM 1509 N N . LEU A 1 191 ? 27.144 -10.330 -16.905 1.00 61.66 191 LEU A N 1
ATOM 1510 C CA . LEU A 1 191 ? 27.161 -11.009 -15.613 1.00 61.66 191 LEU A CA 1
ATOM 1511 C C . LEU A 1 191 ? 28.381 -10.565 -14.788 1.00 61.66 191 LEU A C 1
ATOM 1513 O O . LEU A 1 191 ? 29.474 -10.441 -15.351 1.00 61.66 191 LEU A O 1
ATOM 1517 N N . PRO A 1 192 ? 28.242 -10.380 -13.460 1.00 56.38 192 PRO A N 1
ATOM 1518 C CA . PRO A 1 192 ? 29.397 -10.327 -12.570 1.00 56.38 192 PRO A CA 1
ATOM 1519 C C . PRO A 1 192 ? 30.274 -11.568 -12.792 1.00 56.38 192 PRO A C 1
ATOM 1521 O O . PRO A 1 192 ? 29.748 -12.663 -13.014 1.00 56.38 192 PRO A O 1
ATOM 1524 N N . ARG A 1 193 ? 31.608 -11.423 -12.734 1.00 49.88 193 ARG A N 1
ATOM 1525 C CA . ARG A 1 193 ? 32.501 -12.594 -12.750 1.00 49.88 193 ARG A CA 1
ATOM 1526 C C . ARG A 1 193 ? 32.087 -13.533 -11.605 1.00 49.88 193 ARG A C 1
ATOM 1528 O O . ARG A 1 193 ? 31.856 -13.033 -10.503 1.00 49.88 193 ARG A O 1
ATOM 1535 N N . PRO A 1 194 ? 31.981 -14.853 -11.834 1.00 46.66 194 PRO A N 1
ATOM 1536 C CA . PRO A 1 194 ? 31.652 -15.777 -10.760 1.00 46.66 194 PRO A CA 1
ATOM 1537 C C . PRO A 1 194 ? 32.707 -15.667 -9.651 1.00 46.66 194 PRO A C 1
ATOM 1539 O O . PRO A 1 194 ? 33.897 -15.814 -9.916 1.00 46.66 194 PRO A O 1
ATOM 1542 N N . GLN A 1 195 ? 32.272 -15.367 -8.424 1.00 50.97 195 GLN A N 1
ATOM 1543 C CA . GLN A 1 195 ? 33.078 -15.597 -7.224 1.00 50.97 195 GLN A CA 1
ATOM 1544 C C . GLN A 1 195 ? 33.069 -17.105 -6.951 1.00 50.97 195 GLN A C 1
ATOM 1546 O O . GLN A 1 195 ? 31.994 -17.701 -6.904 1.00 50.97 195 GLN A O 1
ATOM 1551 N N . GLU A 1 196 ? 34.249 -17.706 -6.793 1.00 47.00 196 GLU A N 1
ATOM 1552 C CA . GLU A 1 196 ? 34.458 -19.165 -6.766 1.00 47.00 196 GLU A CA 1
ATOM 1553 C C . GLU A 1 196 ? 33.733 -19.898 -5.611 1.00 47.00 196 GLU A C 1
ATOM 1555 O O . GLU A 1 196 ? 33.510 -21.100 -5.714 1.00 47.00 196 GLU A O 1
ATOM 1560 N N . ASP A 1 197 ? 33.244 -19.184 -4.586 1.00 47.34 197 ASP A N 1
ATOM 1561 C CA . ASP A 1 197 ? 32.713 -19.779 -3.344 1.00 47.34 197 ASP A CA 1
ATOM 1562 C C . ASP A 1 197 ? 31.192 -19.648 -3.121 1.00 47.34 197 ASP A C 1
ATOM 1564 O O . ASP A 1 197 ? 30.699 -19.926 -2.025 1.00 47.34 197 ASP A O 1
ATOM 1568 N N . LYS A 1 198 ? 30.400 -19.221 -4.117 1.00 41.59 198 LYS A N 1
ATOM 1569 C CA . LYS A 1 198 ? 28.929 -19.172 -3.978 1.00 41.59 198 LYS A CA 1
ATOM 1570 C C . LYS A 1 198 ? 28.240 -20.012 -5.053 1.00 41.59 198 LYS A C 1
ATOM 1572 O O . LYS A 1 198 ? 28.501 -19.791 -6.236 1.00 41.59 198 LYS A O 1
ATOM 1577 N N . PRO A 1 199 ? 27.327 -20.939 -4.687 1.00 36.75 199 PRO A N 1
ATOM 1578 C CA . PRO A 1 199 ? 26.516 -21.633 -5.677 1.00 36.75 199 PRO A CA 1
ATOM 1579 C C . PRO A 1 199 ? 25.782 -20.594 -6.527 1.00 36.75 199 PRO A C 1
ATOM 1581 O O . PRO A 1 199 ? 25.280 -19.598 -6.005 1.00 36.75 199 PRO A O 1
ATOM 1584 N N . TYR A 1 200 ? 25.766 -20.810 -7.841 1.00 38.16 200 TYR A N 1
ATOM 1585 C CA . TYR A 1 200 ? 25.139 -19.925 -8.818 1.00 38.16 200 TYR A CA 1
ATOM 1586 C C . TYR A 1 200 ? 23.646 -19.750 -8.500 1.00 38.16 200 TYR A C 1
ATOM 1588 O O . TYR A 1 200 ? 22.805 -20.536 -8.930 1.00 38.16 200 TYR A O 1
ATOM 1596 N N . VAL A 1 201 ? 23.302 -18.712 -7.737 1.00 38.50 201 VAL A N 1
ATOM 1597 C CA . VAL A 1 201 ? 21.928 -18.222 -7.639 1.00 38.50 201 VAL A CA 1
ATOM 1598 C C . VAL A 1 201 ? 21.746 -17.289 -8.825 1.00 38.50 201 VAL A C 1
ATOM 1600 O O . VAL A 1 201 ? 22.204 -16.151 -8.812 1.00 38.50 201 VAL A O 1
ATOM 1603 N N . ALA A 1 202 ? 21.111 -17.783 -9.880 1.00 40.31 202 ALA A N 1
ATOM 1604 C CA . ALA A 1 202 ? 21.003 -17.120 -11.175 1.00 40.31 202 ALA A CA 1
ATOM 1605 C C . ALA A 1 202 ? 20.342 -15.716 -11.182 1.00 40.31 202 ALA A C 1
ATOM 1607 O O . ALA A 1 202 ? 20.153 -15.163 -12.263 1.00 40.31 202 ALA A O 1
ATOM 1608 N N . HIS A 1 203 ? 19.899 -15.134 -10.058 1.00 44.66 203 HIS A N 1
ATOM 1609 C CA . HIS A 1 203 ? 18.707 -14.270 -10.090 1.00 44.66 203 HIS A CA 1
ATOM 1610 C C . HIS A 1 203 ? 18.714 -12.949 -9.315 1.00 44.66 203 HIS A C 1
ATOM 1612 O O . HIS A 1 203 ? 17.685 -12.278 -9.314 1.00 44.66 203 HIS A O 1
ATOM 1618 N N . SER A 1 204 ? 19.819 -12.474 -8.739 1.00 53.78 204 SER A N 1
ATOM 1619 C CA . SER A 1 204 ? 19.805 -11.103 -8.199 1.00 53.78 204 SER A CA 1
ATOM 1620 C C . SER A 1 204 ? 20.188 -10.085 -9.277 1.00 53.78 204 SER A C 1
ATOM 1622 O O . SER A 1 204 ? 21.280 -9.524 -9.234 1.00 53.78 204 SER A O 1
ATOM 1624 N N . ARG A 1 205 ? 19.311 -9.849 -10.267 1.00 65.12 205 ARG A N 1
ATOM 1625 C CA . ARG A 1 205 ? 19.437 -8.653 -11.120 1.00 65.12 205 ARG A CA 1
ATOM 1626 C C . ARG A 1 205 ? 19.346 -7.434 -10.203 1.00 65.12 205 ARG A C 1
ATOM 1628 O O . ARG A 1 205 ? 18.339 -7.263 -9.523 1.00 65.12 205 ARG A O 1
ATOM 1635 N N . ASP A 1 206 ? 20.382 -6.608 -10.176 1.00 69.12 206 ASP A N 1
ATOM 1636 C CA . ASP A 1 206 ? 20.396 -5.372 -9.400 1.00 69.12 206 ASP A CA 1
ATOM 1637 C C . ASP A 1 206 ? 20.501 -4.147 -10.319 1.00 69.12 206 ASP A C 1
ATOM 1639 O O . ASP A 1 206 ? 20.783 -4.231 -11.517 1.00 69.12 206 ASP A O 1
ATOM 1643 N N . LEU A 1 207 ? 20.234 -2.971 -9.761 1.00 69.12 207 LEU A N 1
ATOM 1644 C CA . LEU A 1 207 ? 20.293 -1.721 -10.516 1.00 69.12 207 LEU A CA 1
ATOM 1645 C C . LEU A 1 207 ? 21.688 -1.425 -11.081 1.00 69.12 207 LEU A C 1
ATOM 1647 O O . LEU A 1 207 ? 21.796 -0.823 -12.150 1.00 69.12 207 LEU A O 1
ATOM 1651 N N . VAL A 1 208 ? 22.743 -1.834 -10.374 1.00 70.12 208 VAL A N 1
ATOM 1652 C CA . VAL A 1 208 ? 24.137 -1.556 -10.739 1.00 70.12 208 VAL A CA 1
ATOM 1653 C C . VAL A 1 208 ? 24.514 -2.341 -11.993 1.00 70.12 208 VAL A C 1
ATOM 1655 O O . VAL A 1 208 ? 24.960 -1.761 -12.983 1.00 70.12 208 VAL A O 1
ATOM 1658 N N . THR A 1 209 ? 24.238 -3.643 -12.006 1.00 67.31 209 THR A N 1
ATOM 1659 C CA . THR A 1 209 ? 24.492 -4.530 -13.148 1.00 67.31 209 THR A CA 1
ATOM 1660 C C . THR A 1 209 ? 23.721 -4.095 -14.389 1.00 67.31 209 THR A C 1
ATOM 1662 O O . THR A 1 209 ? 24.290 -4.059 -15.482 1.00 67.31 209 THR A O 1
ATOM 1665 N N . VAL A 1 210 ? 22.460 -3.673 -14.234 1.00 71.56 210 VAL A N 1
ATOM 1666 C CA . VAL A 1 210 ? 21.618 -3.229 -15.355 1.00 71.56 210 VAL A CA 1
ATOM 1667 C C . VAL A 1 210 ? 22.135 -1.948 -16.017 1.00 71.56 210 VAL A C 1
ATOM 1669 O O . VAL A 1 210 ? 21.869 -1.742 -17.204 1.00 71.56 210 VAL A O 1
ATOM 1672 N N . ARG A 1 211 ? 22.897 -1.109 -15.306 1.00 73.94 211 ARG A N 1
ATOM 1673 C CA . ARG A 1 211 ? 23.335 0.206 -15.799 1.00 73.94 211 ARG A CA 1
ATOM 1674 C C . ARG A 1 211 ? 24.754 0.253 -16.359 1.00 73.94 211 ARG A C 1
ATOM 1676 O O . ARG A 1 211 ? 25.137 1.303 -16.868 1.00 73.94 211 ARG A O 1
ATOM 1683 N N . THR A 1 212 ? 25.510 -0.841 -16.308 1.00 78.56 212 THR A N 1
ATOM 1684 C CA . THR A 1 212 ? 26.869 -0.882 -16.874 1.00 78.56 212 THR A CA 1
ATOM 1685 C C . THR A 1 212 ? 26.865 -0.560 -18.372 1.00 78.56 212 THR A C 1
ATOM 1687 O O . THR A 1 212 ? 25.926 -0.920 -19.087 1.00 78.56 212 THR A O 1
ATOM 1690 N N . ALA A 1 213 ? 27.930 0.074 -18.878 1.00 80.31 213 ALA A N 1
ATOM 1691 C CA . ALA A 1 213 ? 28.074 0.360 -20.311 1.00 80.31 213 ALA A CA 1
ATOM 1692 C C . ALA A 1 213 ? 27.887 -0.910 -21.165 1.00 80.31 213 ALA A C 1
ATOM 1694 O O . ALA A 1 213 ? 27.156 -0.913 -22.155 1.00 80.31 213 ALA A O 1
ATOM 1695 N N . ASN A 1 214 ? 28.454 -2.030 -20.708 1.00 81.75 214 ASN A N 1
ATOM 1696 C CA . ASN A 1 214 ? 28.265 -3.332 -21.337 1.00 81.75 214 ASN A CA 1
ATOM 1697 C C . ASN A 1 214 ? 26.804 -3.808 -21.308 1.00 81.75 214 ASN A C 1
ATOM 1699 O O . ASN A 1 214 ? 26.322 -4.305 -22.322 1.00 81.75 214 ASN A O 1
ATOM 1703 N N . SER A 1 215 ? 26.075 -3.634 -20.200 1.00 81.88 215 SER A N 1
ATOM 1704 C CA . SER A 1 215 ? 24.641 -3.955 -20.132 1.00 81.88 215 SER A CA 1
ATOM 1705 C C . SER A 1 215 ? 23.834 -3.166 -21.164 1.00 81.88 215 SER A C 1
ATOM 1707 O O . SER A 1 215 ? 23.024 -3.752 -21.884 1.00 81.88 215 SER A O 1
ATOM 1709 N N . TRP A 1 216 ? 24.088 -1.863 -21.319 1.00 84.44 216 TRP A N 1
ATOM 1710 C CA . TRP A 1 216 ? 23.409 -1.042 -22.328 1.00 84.44 216 TRP A CA 1
ATOM 1711 C C . TRP A 1 216 ? 23.720 -1.485 -23.759 1.00 84.44 216 TRP A C 1
ATOM 1713 O O . TRP A 1 216 ? 22.798 -1.641 -24.564 1.00 84.44 216 TRP A O 1
ATOM 1723 N N . LEU A 1 217 ? 24.991 -1.759 -24.064 1.00 84.94 217 LEU A N 1
ATOM 1724 C CA . LEU A 1 217 ? 25.407 -2.278 -25.370 1.00 84.94 217 LEU A CA 1
ATOM 1725 C C . LEU A 1 217 ? 24.738 -3.623 -25.682 1.00 84.94 217 LEU A C 1
ATOM 1727 O O . LEU A 1 217 ? 24.233 -3.835 -26.784 1.00 84.94 217 LEU A O 1
ATOM 1731 N N . VAL A 1 218 ? 24.699 -4.530 -24.707 1.00 86.31 218 VAL A N 1
ATOM 1732 C CA . VAL A 1 218 ? 24.124 -5.872 -24.866 1.00 86.31 218 VAL A CA 1
ATOM 1733 C C . VAL A 1 218 ? 22.608 -5.807 -25.017 1.00 86.31 218 VAL A C 1
ATOM 1735 O O . VAL A 1 218 ? 22.062 -6.479 -25.887 1.00 86.31 218 VAL A O 1
ATOM 1738 N N . ARG A 1 219 ? 21.922 -4.939 -24.264 1.00 87.62 219 ARG A N 1
ATOM 1739 C CA . ARG A 1 219 ? 20.495 -4.636 -24.472 1.00 87.62 219 ARG A CA 1
ATOM 1740 C C . ARG A 1 219 ? 20.224 -4.111 -25.876 1.00 87.62 219 ARG A C 1
ATOM 1742 O O . ARG A 1 219 ? 19.262 -4.542 -26.501 1.00 87.62 219 ARG A O 1
ATOM 1749 N N . GLY A 1 220 ? 21.064 -3.203 -26.374 1.00 88.69 220 GLY A N 1
ATOM 1750 C CA . GLY A 1 220 ? 20.978 -2.697 -27.745 1.00 88.69 220 GLY A CA 1
ATOM 1751 C C . GLY A 1 220 ? 21.076 -3.822 -28.775 1.00 88.69 220 GLY A C 1
ATOM 1752 O O . GLY A 1 220 ? 20.205 -3.950 -29.632 1.00 88.69 220 GLY A O 1
ATOM 1753 N N . ARG A 1 221 ? 22.079 -4.694 -28.629 1.00 90.00 221 ARG A N 1
ATOM 1754 C CA . ARG A 1 221 ? 22.287 -5.853 -29.512 1.00 90.00 221 ARG A CA 1
ATOM 1755 C C . ARG A 1 221 ? 21.149 -6.871 -29.440 1.00 90.00 221 ARG A C 1
ATOM 1757 O O . ARG A 1 221 ? 20.707 -7.342 -30.480 1.00 90.00 221 ARG A O 1
ATOM 1764 N N . ASN A 1 222 ? 20.649 -7.183 -28.245 1.00 89.94 222 ASN A N 1
ATOM 1765 C CA . ASN A 1 222 ? 19.501 -8.077 -28.083 1.00 89.94 222 ASN A CA 1
ATOM 1766 C C . ASN A 1 222 ? 18.235 -7.466 -28.703 1.00 89.94 222 ASN A C 1
ATOM 1768 O O . ASN A 1 222 ? 17.462 -8.178 -29.334 1.00 89.94 222 ASN A O 1
ATOM 1772 N N . ALA A 1 223 ? 18.037 -6.148 -28.587 1.00 91.94 223 ALA A N 1
ATOM 1773 C CA . ALA A 1 223 ? 16.898 -5.466 -29.197 1.00 91.94 223 ALA A CA 1
ATOM 1774 C C . ALA A 1 223 ? 16.914 -5.526 -30.732 1.00 91.94 223 ALA A C 1
ATOM 1776 O O . ALA A 1 223 ? 15.842 -5.629 -31.323 1.00 91.94 223 ALA A O 1
ATOM 1777 N N . TRP A 1 224 ? 18.089 -5.539 -31.379 1.00 91.75 224 TRP A N 1
ATOM 1778 C CA . TRP A 1 224 ? 18.207 -5.714 -32.838 1.00 91.75 224 TRP A CA 1
ATOM 1779 C C . TRP A 1 224 ? 17.638 -7.043 -33.349 1.00 91.75 224 TRP A C 1
ATOM 1781 O O . TRP A 1 224 ? 17.291 -7.145 -34.521 1.00 91.75 224 TRP A O 1
ATOM 1791 N N . LEU A 1 225 ? 17.517 -8.050 -32.481 1.00 92.88 225 LEU A N 1
ATOM 1792 C CA . LEU A 1 225 ? 16.894 -9.338 -32.805 1.00 92.88 225 LEU A CA 1
ATOM 1793 C C . LEU A 1 225 ? 15.368 -9.308 -32.680 1.00 92.88 2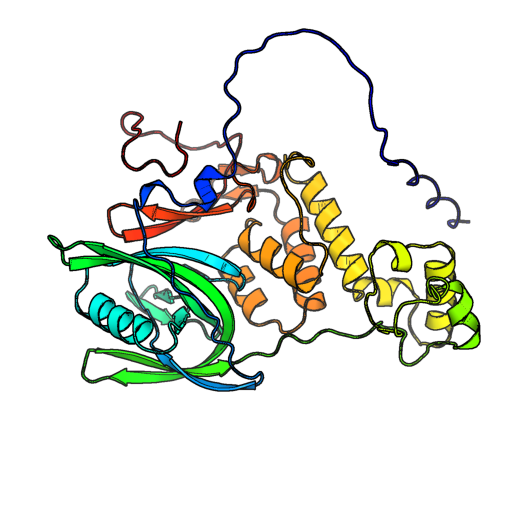25 LEU A C 1
ATOM 1795 O O . LEU A 1 225 ? 14.708 -10.333 -32.836 1.00 92.88 225 LEU A O 1
ATOM 1799 N N . THR A 1 226 ? 14.798 -8.148 -32.363 1.00 93.69 226 THR A N 1
ATOM 1800 C CA . THR A 1 226 ? 13.372 -7.979 -32.111 1.00 93.69 226 THR A CA 1
ATOM 1801 C C . THR A 1 226 ? 12.790 -6.841 -32.952 1.00 93.69 226 THR A C 1
ATOM 1803 O O . THR A 1 226 ? 13.536 -5.995 -33.441 1.00 93.69 226 THR A O 1
ATOM 1806 N N . PRO A 1 227 ? 11.454 -6.751 -33.080 1.00 95.25 227 PRO A N 1
ATOM 1807 C CA . PRO A 1 227 ? 10.817 -5.677 -33.845 1.00 95.25 227 PRO A CA 1
ATOM 1808 C C . PRO A 1 227 ? 10.940 -4.274 -33.233 1.00 95.25 227 PRO A C 1
ATOM 1810 O O . PRO A 1 227 ? 10.659 -3.292 -33.916 1.00 95.25 227 PRO A O 1
ATOM 1813 N N . TRP A 1 228 ? 11.302 -4.159 -31.951 1.00 94.38 228 TRP A N 1
ATOM 1814 C CA . TRP A 1 228 ? 11.276 -2.890 -31.223 1.00 94.38 228 TRP A CA 1
ATOM 1815 C C . TRP A 1 228 ? 12.684 -2.416 -30.842 1.00 94.38 228 TRP A C 1
ATOM 1817 O O . TRP A 1 228 ? 13.537 -3.225 -30.479 1.00 94.38 228 TRP A O 1
ATOM 1827 N N . PRO A 1 229 ? 12.945 -1.099 -30.853 1.00 93.25 229 PRO A N 1
ATOM 1828 C CA . PRO A 1 229 ? 14.209 -0.556 -30.368 1.00 93.25 229 PRO A CA 1
ATOM 1829 C C . PRO A 1 229 ? 14.356 -0.737 -28.848 1.00 93.25 229 PRO A C 1
ATOM 1831 O O . PRO A 1 229 ? 13.371 -0.826 -28.110 1.00 93.25 229 PRO A O 1
ATOM 1834 N N . SER A 1 230 ? 15.599 -0.726 -28.353 1.00 90.06 230 SER A N 1
ATOM 1835 C CA . SER A 1 230 ? 15.920 -0.985 -26.937 1.00 90.06 230 SER A CA 1
ATOM 1836 C C . SER A 1 230 ? 15.175 -0.066 -25.962 1.00 90.06 230 SER A C 1
ATOM 1838 O O . SER A 1 230 ? 14.764 -0.508 -24.887 1.00 90.06 230 SER A O 1
ATOM 1840 N N . TRP A 1 231 ? 14.930 1.192 -26.345 1.00 91.38 231 TRP A N 1
ATOM 1841 C CA . TRP A 1 231 ? 14.213 2.153 -25.510 1.00 91.38 231 TRP A CA 1
ATOM 1842 C C . TRP A 1 231 ? 12.776 1.728 -25.194 1.00 91.38 231 TRP A C 1
ATOM 1844 O O . TRP A 1 231 ? 12.297 2.089 -24.120 1.00 91.38 231 TRP A O 1
ATOM 1854 N N . VAL A 1 232 ? 12.106 0.951 -26.062 1.00 93.75 232 VAL A N 1
ATOM 1855 C CA . VAL A 1 232 ? 10.747 0.433 -25.813 1.00 93.75 232 VAL A CA 1
ATOM 1856 C C . VAL A 1 232 ? 10.785 -0.541 -24.644 1.00 93.75 232 VAL A C 1
ATOM 1858 O O . VAL A 1 232 ? 10.076 -0.342 -23.661 1.00 93.75 232 VAL A O 1
ATOM 1861 N N . TYR A 1 233 ? 11.670 -1.539 -24.691 1.00 91.75 233 TYR A N 1
ATOM 1862 C CA . TYR A 1 233 ? 11.837 -2.520 -23.613 1.00 91.75 233 TYR A CA 1
ATOM 1863 C C . TYR A 1 233 ? 12.264 -1.877 -22.297 1.00 91.75 233 TYR A C 1
ATOM 1865 O O . TYR A 1 233 ? 11.793 -2.267 -21.231 1.00 91.75 233 TYR A O 1
ATOM 1873 N N . ASN A 1 234 ? 13.085 -0.827 -22.360 1.00 89.38 234 ASN A N 1
ATOM 1874 C CA . ASN A 1 234 ? 13.494 -0.073 -21.177 1.00 89.38 234 ASN A CA 1
ATOM 1875 C C . ASN A 1 234 ? 12.319 0.615 -20.457 1.00 89.38 234 ASN A C 1
ATOM 1877 O O . ASN A 1 234 ? 12.474 1.011 -19.305 1.00 89.38 234 ASN A O 1
ATOM 1881 N N . GLN A 1 235 ? 11.151 0.773 -21.095 1.00 91.50 235 GLN A N 1
ATOM 1882 C CA . GLN A 1 235 ? 9.934 1.256 -20.427 1.00 91.50 235 GLN A CA 1
ATOM 1883 C C . GLN A 1 235 ? 9.212 0.179 -19.606 1.00 91.50 235 GLN A C 1
ATOM 1885 O O . GLN A 1 235 ? 8.301 0.517 -18.854 1.00 91.50 235 GLN A O 1
ATOM 1890 N N . TYR A 1 236 ? 9.585 -1.093 -19.760 1.00 92.12 236 TYR A N 1
ATOM 1891 C CA . TYR A 1 236 ? 8.969 -2.247 -19.094 1.00 92.12 236 TYR A CA 1
ATOM 1892 C C . TYR A 1 236 ? 9.940 -2.982 -18.163 1.00 92.12 236 TYR A C 1
ATOM 1894 O O . TYR A 1 236 ? 9.548 -3.929 -17.488 1.00 92.12 236 TYR A O 1
ATOM 1902 N N . ASP A 1 237 ? 11.191 -2.537 -18.107 1.00 90.19 237 ASP A N 1
ATOM 1903 C CA . ASP A 1 237 ? 12.175 -3.048 -17.168 1.00 90.19 237 ASP A CA 1
ATOM 1904 C C . ASP A 1 237 ? 11.894 -2.507 -15.759 1.00 90.19 237 ASP A C 1
ATOM 1906 O O . ASP A 1 237 ? 11.935 -1.299 -15.520 1.00 90.19 237 ASP A O 1
ATOM 1910 N N . ASP A 1 238 ? 11.571 -3.408 -14.839 1.00 90.94 238 ASP A N 1
ATOM 1911 C CA . ASP A 1 238 ? 11.177 -3.118 -13.461 1.00 90.94 238 ASP A CA 1
ATOM 1912 C C . ASP A 1 238 ? 12.262 -2.386 -12.663 1.00 90.94 238 ASP A C 1
ATOM 1914 O O . ASP A 1 238 ? 11.954 -1.435 -11.944 1.00 90.94 238 ASP A O 1
ATOM 1918 N N . LEU A 1 239 ? 13.530 -2.751 -12.850 1.00 89.31 239 LEU A N 1
ATOM 1919 C CA . LEU A 1 239 ? 14.667 -2.076 -12.229 1.00 89.31 239 LEU A CA 1
ATOM 1920 C C . LEU A 1 239 ? 14.829 -0.651 -12.778 1.00 89.31 239 LEU A C 1
ATOM 1922 O O . LEU A 1 239 ? 14.893 0.308 -12.008 1.00 89.31 239 LEU A O 1
ATOM 1926 N N . LEU A 1 240 ? 14.811 -0.455 -14.101 1.00 90.44 240 LEU A N 1
ATOM 1927 C CA . LEU A 1 240 ? 14.891 0.903 -14.665 1.00 90.44 240 LEU A CA 1
ATOM 1928 C C . LEU A 1 240 ? 13.713 1.789 -14.230 1.00 90.44 240 LEU A C 1
ATOM 1930 O O . LEU A 1 240 ? 13.901 2.980 -13.972 1.00 90.44 240 LEU A O 1
ATOM 1934 N N . LEU A 1 241 ? 12.508 1.225 -14.128 1.00 93.38 241 LEU A N 1
ATOM 1935 C CA . LEU A 1 241 ? 11.331 1.928 -13.620 1.00 93.38 241 LEU A CA 1
ATOM 1936 C C . LEU A 1 241 ? 11.473 2.294 -12.140 1.00 93.38 241 LEU A C 1
ATOM 1938 O O . LEU A 1 2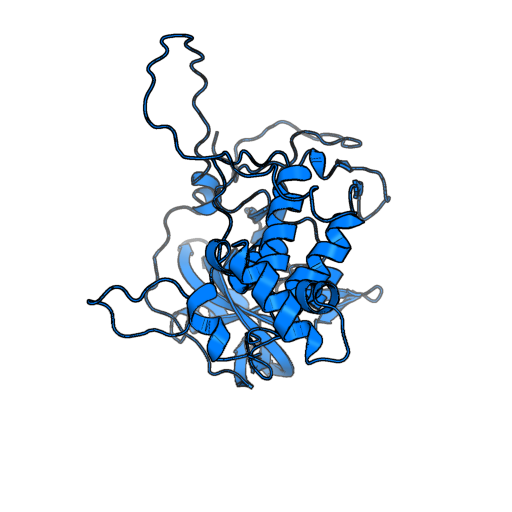41 ? 11.167 3.429 -11.774 1.00 93.38 241 LEU A O 1
ATOM 1942 N N . ALA A 1 242 ? 11.980 1.377 -11.313 1.00 92.50 242 ALA A N 1
ATOM 1943 C CA . ALA A 1 242 ? 12.252 1.630 -9.903 1.00 92.50 242 ALA A CA 1
ATOM 1944 C C . ALA A 1 242 ? 13.225 2.807 -9.734 1.00 92.50 242 ALA A C 1
ATOM 1946 O O . ALA A 1 242 ? 12.940 3.742 -8.988 1.00 92.50 242 ALA A O 1
ATOM 1947 N N . GLN A 1 243 ? 14.317 2.838 -10.504 1.00 89.56 243 GLN A N 1
ATOM 1948 C CA . GLN A 1 243 ? 15.264 3.957 -10.474 1.00 89.56 243 GLN A CA 1
ATOM 1949 C C . GLN A 1 243 ? 14.624 5.286 -10.885 1.00 89.56 243 GLN A C 1
ATOM 1951 O O . GLN A 1 243 ? 14.890 6.316 -10.264 1.00 89.56 243 GLN A O 1
ATOM 1956 N N . ARG A 1 244 ? 13.800 5.289 -11.941 1.00 91.94 244 ARG A N 1
ATOM 1957 C CA . ARG A 1 244 ? 13.093 6.503 -12.377 1.00 91.94 244 ARG A CA 1
ATOM 1958 C C . ARG A 1 244 ? 12.179 7.026 -11.278 1.00 91.94 244 ARG A C 1
ATOM 1960 O O . ARG A 1 244 ? 12.187 8.225 -11.026 1.00 91.94 244 ARG A O 1
ATOM 1967 N N . LEU A 1 245 ? 11.449 6.134 -10.609 1.00 92.38 245 LEU A N 1
ATOM 1968 C CA . LEU A 1 245 ? 10.577 6.495 -9.497 1.00 92.38 245 LEU A CA 1
ATOM 1969 C C . LEU A 1 245 ? 11.377 7.069 -8.324 1.00 92.38 245 LEU A C 1
ATOM 1971 O O . LEU A 1 245 ? 11.041 8.143 -7.842 1.00 92.38 245 LEU A O 1
ATOM 1975 N N . VAL A 1 246 ? 12.476 6.422 -7.924 1.00 90.19 246 VAL A N 1
ATOM 1976 C CA . VAL A 1 246 ? 13.381 6.941 -6.882 1.00 90.19 246 VAL A CA 1
ATOM 1977 C C . VAL A 1 246 ? 13.887 8.342 -7.230 1.00 90.19 246 VAL A C 1
ATOM 1979 O O . VAL A 1 246 ? 13.894 9.223 -6.375 1.00 90.19 246 VAL A O 1
ATOM 1982 N N . ASN A 1 247 ? 14.291 8.570 -8.481 1.00 87.31 247 ASN A N 1
ATOM 1983 C CA . ASN A 1 247 ? 14.754 9.884 -8.924 1.00 87.31 247 ASN A CA 1
ATOM 1984 C C . ASN A 1 247 ? 13.634 10.931 -8.881 1.00 87.31 247 ASN A C 1
ATOM 1986 O O . ASN A 1 247 ? 13.887 12.059 -8.475 1.00 87.31 247 ASN A O 1
ATOM 1990 N N . GLU A 1 248 ? 12.416 10.575 -9.290 1.00 87.31 248 GLU A N 1
ATOM 1991 C CA . GLU A 1 248 ? 11.271 11.491 -9.259 1.00 87.31 248 GLU A CA 1
ATOM 1992 C C . GLU A 1 248 ? 10.868 11.841 -7.824 1.00 87.31 248 GLU A C 1
ATOM 1994 O O . GLU A 1 248 ? 10.614 13.006 -7.527 1.00 87.31 248 GLU A O 1
ATOM 1999 N N . ILE A 1 249 ? 10.896 10.862 -6.916 1.00 86.19 249 ILE A N 1
ATOM 2000 C CA . ILE A 1 249 ? 10.670 11.064 -5.482 1.00 86.19 249 ILE A CA 1
ATOM 2001 C C . ILE A 1 249 ? 11.710 12.041 -4.928 1.00 86.19 249 ILE A C 1
ATOM 2003 O O . ILE A 1 249 ? 11.340 13.075 -4.378 1.00 86.19 249 ILE A O 1
ATOM 2007 N N . LYS A 1 250 ? 13.005 11.778 -5.149 1.00 81.88 250 LYS A N 1
ATOM 2008 C CA . LYS A 1 250 ? 14.101 12.648 -4.685 1.00 81.88 250 LYS A CA 1
ATOM 2009 C C . LYS A 1 250 ? 14.035 14.072 -5.247 1.00 81.88 250 LYS A C 1
ATOM 2011 O O . LYS A 1 250 ? 14.534 14.988 -4.609 1.00 81.88 250 LYS A O 1
ATOM 2016 N N . LYS A 1 251 ? 13.464 14.258 -6.441 1.00 78.75 251 LYS A N 1
ATOM 2017 C CA . LYS A 1 251 ? 13.259 15.584 -7.045 1.00 78.75 251 LYS A CA 1
ATOM 2018 C C . LYS A 1 251 ? 12.046 16.313 -6.480 1.00 78.75 251 LYS A C 1
ATOM 2020 O O . LYS A 1 251 ? 12.091 17.525 -6.332 1.00 78.75 251 LYS A O 1
ATOM 2025 N N . THR A 1 252 ? 10.952 15.587 -6.258 1.00 71.06 252 THR A N 1
ATOM 2026 C CA . THR A 1 252 ? 9.635 16.175 -5.964 1.00 71.06 252 THR A CA 1
ATOM 2027 C C . THR A 1 252 ? 9.396 16.342 -4.473 1.00 71.06 252 THR A C 1
ATOM 2029 O O . THR A 1 252 ? 8.453 17.010 -4.098 1.00 71.06 252 THR A O 1
ATOM 2032 N N . THR A 1 253 ? 10.206 15.738 -3.609 1.00 64.88 253 THR A N 1
ATOM 2033 C CA . THR A 1 253 ? 9.978 15.786 -2.163 1.00 64.88 253 THR A CA 1
ATOM 2034 C C . THR A 1 253 ? 11.224 16.270 -1.443 1.00 64.88 253 THR A C 1
ATOM 2036 O O . THR A 1 253 ? 12.344 15.919 -1.819 1.00 64.88 253 THR A O 1
ATOM 2039 N N . MET A 1 254 ? 11.030 17.017 -0.355 1.00 59.88 254 MET A N 1
ATOM 2040 C CA . MET A 1 254 ? 12.067 17.353 0.628 1.00 59.88 254 MET A CA 1
ATOM 2041 C C . MET A 1 254 ? 12.419 16.119 1.479 1.00 59.88 254 MET A C 1
ATOM 2043 O O . MET A 1 254 ? 12.546 16.182 2.702 1.00 59.88 254 MET A O 1
ATOM 2047 N N . ILE A 1 255 ? 12.537 14.948 0.851 1.00 60.62 255 ILE A N 1
ATOM 2048 C CA . ILE A 1 255 ? 13.013 13.744 1.518 1.00 60.62 255 ILE A CA 1
ATOM 2049 C C . ILE A 1 255 ? 14.512 13.922 1.703 1.00 60.62 255 ILE A C 1
ATOM 2051 O O . ILE A 1 255 ? 15.286 13.822 0.750 1.00 60.62 255 ILE A O 1
ATOM 2055 N N . GLN A 1 256 ? 14.923 14.179 2.944 1.00 55.28 256 GLN A N 1
ATOM 2056 C CA . GLN A 1 256 ? 16.331 14.151 3.306 1.00 55.28 256 GLN A CA 1
ATOM 2057 C C . GLN A 1 256 ? 16.887 12.759 2.956 1.00 55.28 256 GLN A C 1
ATOM 2059 O O . GLN A 1 256 ? 16.454 11.763 3.546 1.00 55.28 256 GLN A O 1
ATOM 2064 N N . PRO A 1 257 ? 17.832 12.652 2.004 1.00 53.66 257 PRO A N 1
ATOM 2065 C CA . PRO A 1 257 ? 18.276 11.365 1.468 1.00 53.66 257 PRO A CA 1
ATOM 2066 C C . PRO A 1 257 ? 18.936 10.466 2.522 1.00 53.66 257 PRO A C 1
ATOM 2068 O O . PRO A 1 257 ? 19.012 9.257 2.322 1.00 53.66 257 PRO A O 1
ATOM 2071 N N . ASN A 1 258 ? 19.367 11.042 3.647 1.00 54.06 258 ASN A N 1
ATOM 2072 C CA . ASN A 1 258 ? 20.007 10.321 4.744 1.00 54.06 258 ASN A CA 1
ATOM 2073 C C . ASN A 1 258 ? 18.998 9.692 5.723 1.00 54.06 258 ASN A C 1
ATOM 2075 O O . ASN A 1 258 ? 19.352 8.737 6.409 1.00 54.06 258 ASN A O 1
ATOM 2079 N N . LEU A 1 259 ? 17.753 10.189 5.781 1.00 60.56 259 LEU A N 1
ATOM 2080 C CA . LEU A 1 259 ? 16.744 9.718 6.739 1.00 60.56 259 LEU A CA 1
ATOM 2081 C C . LEU A 1 259 ? 15.894 8.565 6.181 1.00 60.56 259 LEU A C 1
ATOM 2083 O O . LEU A 1 259 ? 15.511 7.662 6.923 1.00 60.56 259 LEU A O 1
ATOM 2087 N N . LEU A 1 260 ? 15.620 8.564 4.871 1.00 71.94 260 LEU A N 1
ATOM 2088 C CA . LEU A 1 260 ? 14.715 7.601 4.243 1.00 71.94 260 LEU A CA 1
ATOM 2089 C C . LEU A 1 260 ? 15.459 6.572 3.384 1.00 71.94 260 LEU A C 1
ATOM 2091 O O . LEU A 1 260 ? 15.959 6.870 2.297 1.00 71.94 260 LEU A O 1
ATOM 2095 N N . LYS A 1 261 ? 15.460 5.314 3.833 1.00 79.56 261 LYS A N 1
ATOM 2096 C CA . LYS A 1 261 ? 15.983 4.182 3.055 1.00 79.56 261 LYS A CA 1
ATOM 2097 C C . LYS A 1 261 ? 14.890 3.622 2.148 1.00 79.56 261 LYS A C 1
ATOM 2099 O O . LYS A 1 261 ? 14.083 2.800 2.570 1.00 79.56 261 LYS A O 1
ATOM 2104 N N . LEU A 1 262 ? 14.879 4.059 0.890 1.00 86.31 262 LEU A N 1
ATOM 2105 C CA . LEU A 1 262 ? 13.938 3.546 -0.108 1.00 86.31 262 LEU A CA 1
ATOM 2106 C C . LEU A 1 262 ? 14.219 2.063 -0.434 1.00 86.31 262 LEU A C 1
ATOM 2108 O O . LEU A 1 262 ? 15.391 1.690 -0.579 1.00 86.31 262 LEU A O 1
ATOM 2112 N N . PRO A 1 263 ? 13.176 1.222 -0.597 1.00 89.50 263 PRO A N 1
ATOM 2113 C CA . PRO A 1 263 ? 13.354 -0.174 -0.985 1.00 89.50 263 PRO A CA 1
ATOM 2114 C C . PRO A 1 263 ? 14.072 -0.322 -2.331 1.00 89.50 263 PRO A C 1
ATOM 2116 O O . PRO A 1 263 ? 13.827 0.437 -3.271 1.00 89.50 263 PRO A O 1
ATOM 2119 N N . ARG A 1 264 ? 14.953 -1.326 -2.429 1.00 83.50 264 ARG A N 1
ATOM 2120 C CA . ARG A 1 264 ? 15.697 -1.640 -3.665 1.00 83.50 264 ARG A CA 1
ATOM 2121 C C . ARG A 1 264 ? 14.932 -2.586 -4.588 1.00 83.50 264 ARG A C 1
ATOM 2123 O O . ARG A 1 264 ? 15.105 -2.521 -5.802 1.00 83.50 264 ARG A O 1
ATOM 2130 N N . ASP A 1 265 ? 14.118 -3.468 -4.015 1.00 89.88 265 ASP A N 1
ATOM 2131 C CA . ASP A 1 265 ? 13.309 -4.419 -4.768 1.00 89.88 265 ASP A CA 1
ATOM 2132 C C . ASP A 1 265 ? 12.111 -3.693 -5.430 1.00 89.88 265 ASP A C 1
ATOM 2134 O O . ASP A 1 265 ? 11.392 -2.953 -4.751 1.00 89.88 265 ASP A O 1
ATOM 2138 N N . PRO A 1 266 ? 11.867 -3.871 -6.745 1.00 92.62 266 PRO A N 1
ATOM 2139 C CA . PRO A 1 266 ? 10.788 -3.182 -7.461 1.00 92.62 266 PRO A CA 1
ATOM 2140 C C . PRO A 1 266 ? 9.384 -3.425 -6.889 1.00 92.62 266 PRO A C 1
ATOM 2142 O O . PRO A 1 266 ? 8.527 -2.535 -6.942 1.00 92.62 266 PRO A O 1
ATOM 2145 N N . GLN A 1 267 ? 9.122 -4.620 -6.352 1.00 94.06 267 GLN A N 1
ATOM 2146 C CA . GLN A 1 267 ? 7.833 -4.974 -5.758 1.00 94.06 267 GLN A CA 1
ATOM 2147 C C . GLN A 1 267 ? 7.639 -4.258 -4.422 1.00 94.06 267 GLN A C 1
ATOM 2149 O O . GLN A 1 267 ? 6.555 -3.723 -4.176 1.00 94.06 267 GLN A O 1
ATOM 2154 N N . GLU A 1 268 ? 8.667 -4.238 -3.576 1.00 93.94 268 GLU A N 1
ATOM 2155 C CA . GLU A 1 268 ? 8.642 -3.500 -2.312 1.00 93.94 268 GLU A CA 1
ATOM 2156 C C . GLU A 1 268 ? 8.512 -1.995 -2.553 1.00 93.94 268 GLU A C 1
ATOM 2158 O O . GLU A 1 268 ? 7.645 -1.356 -1.960 1.00 93.94 268 GLU A O 1
ATOM 2163 N N . LEU A 1 269 ? 9.289 -1.435 -3.487 1.00 94.62 269 LEU A N 1
ATOM 2164 C CA . LEU A 1 269 ? 9.241 -0.009 -3.813 1.00 94.62 269 LEU A CA 1
ATOM 2165 C C . LEU A 1 269 ? 7.862 0.414 -4.327 1.00 94.62 269 LEU A C 1
ATOM 2167 O O . LEU A 1 269 ? 7.364 1.475 -3.962 1.00 94.62 269 LEU A O 1
ATOM 2171 N N . SER A 1 270 ? 7.224 -0.406 -5.163 1.00 96.94 270 SER A N 1
ATOM 2172 C CA . SER A 1 270 ? 5.889 -0.092 -5.685 1.00 96.94 270 SER A CA 1
ATOM 2173 C C . SER A 1 270 ? 4.792 -0.159 -4.621 1.00 96.94 270 SER A C 1
ATOM 2175 O O . SER A 1 270 ? 3.830 0.597 -4.718 1.00 96.94 270 SER A O 1
ATOM 2177 N N . HIS A 1 271 ? 4.921 -1.012 -3.597 1.00 96.81 271 HIS A N 1
ATOM 2178 C CA . HIS A 1 271 ? 4.022 -0.973 -2.436 1.00 96.81 271 HIS A CA 1
ATOM 2179 C C . HIS A 1 271 ? 4.316 0.232 -1.543 1.00 96.81 271 HIS A C 1
ATOM 2181 O O . HIS A 1 271 ? 3.395 0.964 -1.194 1.00 96.81 271 HIS A O 1
ATOM 2187 N N . TRP A 1 272 ? 5.593 0.491 -1.249 1.00 95.38 272 TRP A N 1
ATOM 2188 C CA . TRP A 1 272 ? 6.020 1.651 -0.469 1.00 95.38 272 TRP A CA 1
ATOM 2189 C C . TRP A 1 272 ? 5.512 2.960 -1.079 1.00 95.38 272 TRP A C 1
ATOM 2191 O O . TRP A 1 272 ? 4.965 3.803 -0.374 1.00 95.38 272 TRP A O 1
ATOM 2201 N N . ALA A 1 273 ? 5.622 3.103 -2.400 1.00 94.88 273 ALA A N 1
ATOM 2202 C CA . ALA A 1 273 ? 5.151 4.272 -3.128 1.00 94.88 273 ALA A CA 1
ATOM 2203 C C . ALA A 1 273 ? 3.620 4.399 -3.116 1.00 94.88 273 ALA A C 1
ATOM 2205 O O . ALA A 1 273 ? 3.106 5.508 -3.032 1.00 94.88 273 ALA A O 1
ATOM 2206 N N . ALA A 1 274 ? 2.884 3.286 -3.158 1.00 96.12 274 ALA A N 1
ATOM 2207 C CA . ALA A 1 274 ? 1.426 3.309 -3.035 1.00 96.12 274 ALA A CA 1
ATOM 2208 C C . ALA A 1 274 ? 0.950 3.758 -1.638 1.00 96.12 274 ALA A C 1
ATOM 2210 O O . ALA A 1 274 ? -0.130 4.337 -1.527 1.00 96.12 274 ALA A O 1
ATOM 2211 N N . ILE A 1 275 ? 1.760 3.507 -0.602 1.00 94.94 275 ILE A N 1
ATOM 2212 C CA . ILE A 1 275 ? 1.516 3.949 0.779 1.00 94.94 275 ILE A CA 1
ATOM 2213 C C . ILE A 1 275 ? 1.902 5.418 0.959 1.00 94.94 275 ILE A C 1
ATOM 2215 O O . ILE A 1 275 ? 1.158 6.166 1.569 1.00 94.94 275 ILE A O 1
ATOM 2219 N N . ASN A 1 276 ? 3.064 5.832 0.453 1.00 91.81 276 ASN A N 1
ATOM 2220 C CA . ASN A 1 276 ? 3.685 7.100 0.845 1.00 91.81 276 ASN A CA 1
ATOM 2221 C C . ASN A 1 276 ? 3.471 8.267 -0.117 1.00 91.81 276 ASN A C 1
ATOM 2223 O O . ASN A 1 276 ? 3.758 9.408 0.239 1.00 91.81 276 ASN A O 1
ATOM 2227 N N . LEU A 1 277 ? 3.028 8.006 -1.346 1.00 91.38 277 LEU A N 1
ATOM 2228 C CA . LEU A 1 277 ? 2.770 9.067 -2.313 1.00 91.38 277 LEU A CA 1
ATOM 2229 C C . LEU A 1 277 ? 1.313 9.532 -2.212 1.00 91.38 277 LEU A C 1
ATOM 2231 O O . LEU A 1 277 ? 0.437 8.713 -1.919 1.00 91.38 277 LEU A O 1
ATOM 2235 N N . PRO A 1 278 ? 1.040 10.823 -2.481 1.00 87.81 278 PRO A N 1
ATOM 2236 C CA . PRO A 1 278 ? -0.297 11.403 -2.399 1.00 87.81 278 PRO A CA 1
ATOM 2237 C C . PRO A 1 278 ? -1.172 10.908 -3.558 1.00 87.81 278 PRO A C 1
ATOM 2239 O O . PRO A 1 278 ? -1.382 11.591 -4.559 1.00 87.81 278 PRO A O 1
ATOM 2242 N N . LEU A 1 279 ? -1.640 9.672 -3.433 1.00 92.06 279 LEU A N 1
ATOM 2243 C CA . LEU A 1 279 ? -2.545 9.008 -4.356 1.00 92.06 279 LEU A CA 1
ATOM 2244 C C . LEU A 1 279 ? -3.937 8.985 -3.734 1.00 92.06 279 LEU A C 1
ATOM 2246 O O . LEU A 1 279 ? -4.084 8.674 -2.554 1.00 92.06 279 LEU A O 1
ATOM 2250 N N . ASP A 1 280 ? -4.951 9.285 -4.536 1.00 91.69 280 ASP A N 1
ATOM 2251 C CA . ASP A 1 280 ? -6.335 9.115 -4.114 1.00 91.69 280 ASP A CA 1
ATOM 2252 C C . ASP A 1 280 ? -6.711 7.621 -4.013 1.00 91.69 280 ASP A C 1
ATOM 2254 O O . ASP A 1 280 ? -6.002 6.718 -4.484 1.00 91.69 280 ASP A O 1
ATOM 2258 N N . ASP A 1 281 ? -7.873 7.349 -3.423 1.00 93.81 281 ASP A N 1
ATOM 2259 C CA . ASP A 1 281 ? -8.357 5.978 -3.255 1.00 93.81 281 ASP A CA 1
ATOM 2260 C C . ASP A 1 281 ? -8.577 5.273 -4.599 1.00 93.81 281 ASP A C 1
ATOM 2262 O O . ASP A 1 281 ? -8.394 4.060 -4.702 1.00 93.81 281 ASP A O 1
ATOM 2266 N N . SER A 1 282 ? -8.914 6.016 -5.660 1.00 94.56 282 SER A N 1
ATOM 2267 C CA . SER A 1 282 ? -9.142 5.453 -6.994 1.00 94.56 282 SER A CA 1
ATOM 2268 C C . SER A 1 282 ? -7.850 4.898 -7.611 1.00 94.56 282 SER A C 1
ATOM 2270 O O . SER A 1 282 ? -7.820 3.770 -8.128 1.00 94.56 282 SER A O 1
ATOM 2272 N N . HIS A 1 283 ? -6.745 5.637 -7.491 1.00 96.12 283 HIS A N 1
ATOM 2273 C CA . HIS A 1 283 ? -5.421 5.205 -7.906 1.00 96.12 283 HIS A CA 1
ATOM 2274 C C . HIS A 1 283 ? -4.932 4.043 -7.038 1.00 96.12 283 HIS A C 1
ATOM 2276 O O . HIS A 1 283 ? -4.442 3.055 -7.591 1.00 96.12 283 HIS A O 1
ATOM 2282 N N . ARG A 1 284 ? -5.127 4.093 -5.713 1.00 97.00 284 ARG A N 1
ATOM 2283 C CA . ARG A 1 284 ? -4.754 2.995 -4.799 1.00 97.00 284 ARG A CA 1
ATOM 2284 C C . ARG A 1 284 ? -5.515 1.700 -5.095 1.00 97.00 284 ARG A C 1
ATOM 2286 O O . ARG A 1 284 ? -4.906 0.634 -5.179 1.00 97.00 284 ARG A O 1
ATOM 2293 N N . LEU A 1 285 ? -6.820 1.779 -5.355 1.00 97.00 285 LEU A N 1
ATOM 2294 C CA . LEU A 1 285 ? -7.636 0.629 -5.762 1.00 97.00 285 LEU A CA 1
ATOM 2295 C C . LEU A 1 285 ? -7.195 0.048 -7.106 1.00 97.00 285 LEU A C 1
ATOM 2297 O O . LEU A 1 285 ? -7.156 -1.173 -7.272 1.00 97.00 285 LEU A O 1
ATOM 2301 N N . THR A 1 286 ? -6.823 0.910 -8.055 1.00 97.62 286 THR A N 1
ATOM 2302 C CA . THR A 1 286 ? -6.256 0.470 -9.335 1.00 97.62 286 THR A CA 1
ATOM 2303 C C . THR A 1 286 ? -4.953 -0.295 -9.109 1.00 97.62 286 THR A C 1
ATOM 2305 O O . THR A 1 286 ? -4.781 -1.381 -9.661 1.00 97.62 286 THR A O 1
ATOM 2308 N N . LEU A 1 287 ? -4.066 0.219 -8.250 1.00 97.88 287 LEU A N 1
ATOM 2309 C CA . LEU A 1 287 ? -2.796 -0.425 -7.907 1.00 97.88 287 LEU A CA 1
ATOM 2310 C C . LEU A 1 287 ? -2.980 -1.793 -7.244 1.00 97.88 287 LEU A C 1
ATOM 2312 O O . LEU A 1 287 ? -2.245 -2.719 -7.586 1.00 97.88 287 LEU A O 1
ATOM 2316 N N . LEU A 1 288 ? -3.978 -1.958 -6.368 1.00 97.12 288 LEU A N 1
ATOM 2317 C CA . LEU A 1 288 ? -4.308 -3.261 -5.772 1.00 97.12 288 LEU A CA 1
ATOM 2318 C C . LEU A 1 288 ? -4.731 -4.308 -6.817 1.00 97.12 288 LEU A C 1
ATOM 2320 O O . LEU A 1 288 ? -4.487 -5.505 -6.638 1.00 97.12 288 LEU A O 1
ATOM 2324 N N . GLY A 1 289 ? -5.340 -3.872 -7.922 1.00 96.81 289 GLY A N 1
ATOM 2325 C CA . GLY A 1 289 ? -5.756 -4.750 -9.015 1.00 96.81 289 GLY A CA 1
ATOM 2326 C C . GLY A 1 289 ? -4.624 -5.204 -9.947 1.00 96.81 289 GLY A C 1
ATOM 2327 O O . GLY A 1 289 ? -4.831 -6.136 -10.726 1.00 96.81 289 GLY A O 1
ATOM 2328 N N . LEU A 1 290 ? -3.444 -4.576 -9.894 1.00 97.62 290 LEU A N 1
ATOM 2329 C CA . LEU A 1 290 ? -2.308 -4.881 -10.771 1.00 97.62 290 LEU A CA 1
ATOM 2330 C C . LEU A 1 290 ? -1.408 -5.960 -10.158 1.00 97.62 290 LEU A C 1
ATOM 2332 O O . LEU A 1 290 ? -0.951 -5.829 -9.027 1.00 97.62 290 LEU A O 1
ATOM 2336 N N . ASN A 1 291 ? -1.102 -7.005 -10.931 1.00 96.81 291 ASN A N 1
ATOM 2337 C CA . ASN A 1 291 ? -0.353 -8.167 -10.433 1.00 96.81 291 ASN A CA 1
ATOM 2338 C C . ASN A 1 291 ? 1.162 -8.084 -10.628 1.00 96.81 291 ASN A C 1
ATOM 2340 O O . ASN A 1 291 ? 1.863 -8.956 -10.133 1.00 96.81 291 ASN A O 1
ATOM 2344 N N . THR A 1 292 ? 1.667 -7.089 -11.365 1.00 96.38 292 THR A N 1
ATOM 2345 C CA . THR A 1 292 ? 3.106 -6.963 -11.639 1.00 96.38 292 THR A CA 1
ATOM 2346 C C . THR A 1 292 ? 3.670 -5.663 -11.059 1.00 96.38 292 THR A C 1
ATOM 2348 O O . THR A 1 292 ? 3.041 -4.604 -11.205 1.00 96.38 292 THR A O 1
ATOM 2351 N N . PRO A 1 293 ? 4.885 -5.685 -10.478 1.00 95.56 293 PRO A N 1
ATOM 2352 C CA . PRO A 1 293 ? 5.594 -4.472 -10.075 1.00 95.56 293 PRO A CA 1
ATOM 2353 C C . PRO A 1 293 ? 5.778 -3.496 -11.239 1.00 95.56 293 PRO A C 1
ATOM 2355 O O . PRO A 1 293 ? 5.571 -2.300 -11.072 1.00 95.56 293 PRO A O 1
ATOM 2358 N N . THR A 1 294 ? 6.075 -3.988 -12.446 1.00 95.50 294 THR A N 1
ATOM 2359 C CA . THR A 1 294 ? 6.226 -3.158 -13.651 1.00 95.50 294 THR A CA 1
ATOM 2360 C C . THR A 1 294 ? 4.979 -2.326 -13.940 1.00 95.50 294 THR A C 1
ATOM 2362 O O . THR A 1 294 ? 5.088 -1.121 -14.162 1.00 95.50 294 THR A O 1
ATOM 2365 N N . GLN A 1 295 ? 3.786 -2.935 -13.933 1.00 96.94 295 GLN A N 1
ATOM 2366 C CA . GLN A 1 295 ? 2.541 -2.195 -14.156 1.00 96.94 295 GLN A CA 1
ATOM 2367 C C . GLN A 1 295 ? 2.310 -1.167 -13.046 1.00 96.94 295 GLN A C 1
ATOM 2369 O O . GLN A 1 295 ? 1.980 -0.021 -13.352 1.00 96.94 295 GLN A O 1
ATOM 2374 N N . ARG A 1 296 ? 2.533 -1.548 -11.778 1.00 97.75 296 ARG A N 1
ATOM 2375 C CA . ARG A 1 296 ? 2.377 -0.646 -10.626 1.00 97.75 296 ARG A CA 1
ATOM 2376 C C . ARG A 1 296 ? 3.326 0.552 -10.719 1.00 97.75 296 ARG A C 1
ATOM 2378 O O . ARG A 1 296 ? 2.866 1.687 -10.664 1.00 97.75 296 ARG A O 1
ATOM 2385 N N . LEU A 1 297 ? 4.618 0.326 -10.962 1.00 96.88 297 LEU A N 1
ATOM 2386 C CA . LEU A 1 297 ? 5.627 1.382 -11.106 1.00 96.88 297 LEU A CA 1
ATOM 2387 C C . LEU A 1 297 ? 5.316 2.333 -12.267 1.00 96.88 297 LEU A C 1
ATOM 2389 O O . LEU A 1 297 ? 5.407 3.548 -12.103 1.00 96.88 297 LEU A O 1
ATOM 2393 N N . ARG A 1 298 ? 4.913 1.807 -13.432 1.00 96.75 298 ARG A N 1
ATOM 2394 C CA . ARG A 1 298 ? 4.518 2.644 -14.579 1.00 96.75 298 ARG A CA 1
ATOM 2395 C C . ARG A 1 298 ? 3.295 3.496 -14.272 1.00 96.75 298 ARG A C 1
ATOM 2397 O O . ARG A 1 298 ? 3.279 4.672 -14.627 1.00 96.75 298 ARG A O 1
ATOM 2404 N N . TYR A 1 299 ? 2.288 2.907 -13.629 1.00 97.38 299 TYR A N 1
ATOM 2405 C CA . TYR A 1 299 ? 1.079 3.625 -13.252 1.00 97.38 299 TYR A CA 1
ATOM 2406 C C . TYR A 1 299 ? 1.402 4.751 -12.267 1.00 97.38 299 TYR A C 1
ATOM 2408 O O . TYR A 1 299 ? 1.064 5.900 -12.542 1.00 97.38 299 TYR A O 1
ATOM 2416 N N . ILE A 1 300 ? 2.154 4.454 -11.201 1.00 96.38 300 ILE A N 1
ATOM 2417 C CA . ILE A 1 300 ? 2.593 5.445 -10.208 1.00 96.38 300 ILE A CA 1
ATOM 2418 C C . ILE A 1 300 ? 3.345 6.592 -10.886 1.00 96.38 300 ILE A C 1
ATOM 2420 O O . ILE A 1 300 ? 2.962 7.746 -10.716 1.00 96.38 300 ILE A O 1
ATOM 2424 N N . LEU A 1 301 ? 4.354 6.285 -11.712 1.00 94.44 301 LEU A N 1
ATOM 2425 C CA . LEU A 1 301 ? 5.117 7.290 -12.462 1.00 94.44 301 LEU A CA 1
ATOM 2426 C C . LEU A 1 301 ? 4.216 8.197 -13.308 1.00 94.44 301 LEU A C 1
ATOM 2428 O O . LEU A 1 301 ? 4.439 9.403 -13.354 1.00 94.44 301 LEU A O 1
ATOM 2432 N N . SER A 1 302 ? 3.187 7.635 -13.949 1.00 94.19 302 SER A N 1
ATOM 2433 C CA . SER A 1 302 ? 2.261 8.400 -14.790 1.00 94.19 302 SER A CA 1
ATOM 2434 C C . SER A 1 302 ? 1.352 9.357 -14.010 1.00 94.19 302 SER A C 1
ATOM 2436 O O . SER A 1 302 ? 0.909 10.360 -14.574 1.00 94.19 302 SER A O 1
ATOM 2438 N N . VAL A 1 303 ? 1.077 9.047 -12.738 1.00 92.94 303 VAL A N 1
ATOM 2439 C CA . VAL A 1 303 ? 0.254 9.870 -11.841 1.00 92.94 303 VAL A CA 1
ATOM 2440 C C . VAL A 1 303 ? 1.109 10.982 -11.237 1.00 92.94 303 VAL A C 1
ATOM 2442 O O . VAL A 1 303 ? 0.806 12.160 -11.416 1.00 92.94 303 VAL A O 1
ATOM 2445 N N . ILE A 1 304 ? 2.240 10.640 -10.614 1.00 89.44 304 ILE A N 1
ATOM 2446 C CA . ILE A 1 304 ? 3.080 11.621 -9.902 1.00 89.44 304 ILE A CA 1
ATOM 2447 C C . ILE A 1 304 ? 3.775 12.627 -10.827 1.00 89.44 304 ILE A C 1
ATOM 2449 O O . ILE A 1 304 ? 4.163 13.712 -10.391 1.00 89.44 304 ILE A O 1
ATOM 2453 N N . SER A 1 305 ? 3.930 12.299 -12.115 1.00 85.00 305 SER A N 1
ATOM 2454 C CA . SER A 1 305 ? 4.440 13.256 -13.099 1.00 85.00 305 SER A CA 1
ATOM 2455 C C . SER A 1 305 ? 3.426 14.356 -13.427 1.00 85.00 305 SER A C 1
ATOM 2457 O O . SER A 1 305 ? 3.814 15.404 -13.932 1.00 85.00 305 SER A O 1
ATOM 2459 N N . LYS A 1 306 ? 2.129 14.114 -13.190 1.00 87.00 306 LYS A N 1
ATOM 2460 C CA . LYS A 1 306 ? 1.027 15.022 -13.552 1.00 87.00 306 LYS A CA 1
ATOM 2461 C C . LYS A 1 306 ? 0.432 15.743 -12.344 1.00 87.00 306 LYS A C 1
ATOM 2463 O O . LYS A 1 306 ? -0.009 16.879 -12.473 1.00 87.00 306 LYS A O 1
ATOM 2468 N N . CYS A 1 307 ? 0.414 15.091 -11.187 1.00 83.69 307 CYS A N 1
ATOM 2469 C CA . CYS A 1 307 ? -0.202 15.608 -9.971 1.00 83.69 307 CYS A CA 1
ATOM 2470 C C . CYS A 1 307 ? 0.858 16.279 -9.091 1.00 83.69 307 CYS A C 1
ATOM 2472 O O . CYS A 1 307 ? 1.621 15.587 -8.423 1.00 83.69 307 CYS A O 1
ATOM 2474 N N . LYS A 1 308 ? 0.914 17.618 -9.114 1.00 87.44 308 LYS A N 1
ATOM 2475 C CA . LYS A 1 308 ? 1.869 18.414 -8.316 1.00 87.44 308 LYS A CA 1
ATOM 2476 C C . LYS A 1 308 ? 1.224 19.233 -7.189 1.00 87.44 308 LYS A C 1
ATOM 2478 O O . LYS A 1 308 ? 1.928 19.726 -6.319 1.00 87.44 308 LYS A O 1
ATOM 2483 N N . MET A 1 309 ? -0.106 19.330 -7.161 1.00 91.81 309 MET A N 1
ATOM 2484 C CA . MET A 1 309 ? -0.847 20.110 -6.164 1.00 91.81 309 MET A CA 1
ATOM 2485 C C . MET A 1 309 ? -1.769 19.217 -5.338 1.00 91.81 309 MET A C 1
ATOM 2487 O O . MET A 1 309 ? -2.393 18.299 -5.873 1.00 91.81 309 MET A O 1
ATOM 2491 N N . LEU A 1 310 ? -1.894 19.532 -4.052 1.00 93.31 310 LEU A N 1
ATOM 2492 C CA . LEU A 1 310 ? -2.862 18.942 -3.133 1.00 93.31 310 LEU A CA 1
ATOM 2493 C C . LEU A 1 310 ? -4.035 19.907 -2.960 1.00 93.31 310 LEU A C 1
ATOM 2495 O O . LEU A 1 310 ? -3.830 21.089 -2.680 1.00 93.31 310 LEU A O 1
ATOM 2499 N N . ILE A 1 311 ? -5.260 19.404 -3.105 1.00 95.19 311 ILE A N 1
ATOM 2500 C CA . ILE A 1 311 ? -6.489 20.204 -3.029 1.00 95.19 311 ILE A CA 1
ATOM 2501 C C . ILE A 1 311 ? -7.462 19.642 -1.992 1.00 95.19 311 ILE A C 1
ATOM 2503 O O . ILE A 1 311 ? -7.455 18.451 -1.680 1.00 95.19 311 ILE A O 1
ATOM 2507 N N . CYS A 1 312 ? -8.339 20.498 -1.479 1.00 94.94 312 CYS A N 1
ATOM 2508 C CA . CYS A 1 312 ? -9.440 20.095 -0.619 1.00 94.94 312 CYS A CA 1
ATOM 2509 C C . CYS A 1 312 ? -10.491 19.315 -1.418 1.00 94.94 312 CYS A C 1
ATOM 2511 O O . CYS A 1 312 ? -11.088 19.852 -2.347 1.00 94.94 312 CYS A O 1
ATOM 2513 N N . VAL A 1 313 ? -10.813 18.093 -0.985 1.00 91.25 313 VAL A N 1
ATOM 2514 C CA . VAL A 1 313 ? -11.815 17.230 -1.642 1.00 91.25 313 VAL A CA 1
ATOM 2515 C C . VAL A 1 313 ? -13.228 17.838 -1.705 1.00 91.25 313 VAL A C 1
ATOM 2517 O O . VAL A 1 313 ? -14.046 17.410 -2.512 1.00 91.25 313 VAL A O 1
ATOM 2520 N N . ARG A 1 314 ? -13.549 18.824 -0.852 1.00 93.12 314 ARG A N 1
ATOM 2521 C CA . ARG A 1 314 ? -14.892 19.431 -0.792 1.00 93.12 314 ARG A CA 1
ATOM 2522 C C . ARG A 1 314 ? -15.034 20.695 -1.635 1.00 93.12 314 ARG A C 1
ATOM 2524 O O . ARG A 1 314 ? -16.062 20.867 -2.278 1.00 93.12 314 ARG A O 1
ATOM 2531 N N . CYS A 1 315 ? -14.052 21.595 -1.582 1.00 95.75 315 CYS A N 1
ATOM 2532 C CA . CYS A 1 315 ? -14.129 22.911 -2.231 1.00 95.75 315 CYS A CA 1
ATOM 2533 C C . CYS A 1 315 ? -13.111 23.117 -3.359 1.00 95.75 315 CYS A C 1
ATOM 2535 O O . CYS A 1 315 ? -13.156 24.152 -4.010 1.00 95.75 315 CYS A O 1
ATOM 2537 N N . ASN A 1 316 ? -12.219 22.152 -3.602 1.00 94.56 316 ASN A N 1
ATOM 2538 C CA . ASN A 1 316 ? -11.142 22.204 -4.597 1.00 94.56 316 ASN A CA 1
ATOM 2539 C C . ASN A 1 316 ? -10.095 23.311 -4.390 1.00 94.56 316 ASN A C 1
ATOM 2541 O O . ASN A 1 316 ? -9.251 23.511 -5.260 1.00 94.56 316 ASN A O 1
ATOM 2545 N N . GLU A 1 317 ? -10.098 23.992 -3.241 1.00 96.50 317 GLU A N 1
ATOM 2546 C CA . GLU A 1 317 ? -9.038 24.940 -2.895 1.00 96.50 317 GLU A CA 1
ATOM 2547 C C . GLU A 1 317 ? -7.703 24.232 -2.682 1.00 96.50 317 GLU A C 1
ATOM 2549 O O . GLU A 1 317 ? -7.644 23.137 -2.117 1.00 96.50 317 GLU A O 1
ATOM 2554 N N . VAL A 1 318 ? -6.624 24.879 -3.112 1.00 96.44 318 VAL A N 1
ATOM 2555 C CA . VAL A 1 318 ? -5.263 24.358 -2.955 1.00 96.44 318 VAL A CA 1
ATOM 2556 C C . VAL A 1 318 ? -4.874 24.377 -1.480 1.00 96.44 318 VAL A C 1
ATOM 2558 O O . VAL A 1 318 ? -5.005 25.402 -0.820 1.00 96.44 318 VAL A O 1
ATOM 2561 N N . ILE A 1 319 ? -4.376 23.254 -0.968 1.00 96.19 319 ILE A N 1
ATOM 2562 C CA . ILE A 1 319 ? -3.885 23.129 0.410 1.00 96.19 319 ILE A CA 1
ATOM 2563 C C . ILE A 1 319 ? -2.355 23.179 0.442 1.00 96.19 319 ILE A C 1
ATOM 2565 O O . ILE A 1 319 ? -1.790 23.803 1.336 1.00 96.19 319 ILE A O 1
ATOM 2569 N N . GLY A 1 320 ? -1.670 22.582 -0.533 1.00 93.44 320 GLY A N 1
ATOM 2570 C CA . GLY A 1 320 ? -0.205 22.555 -0.563 1.00 93.44 320 GLY A CA 1
ATOM 2571 C C . GLY A 1 320 ? 0.365 22.027 -1.875 1.00 93.44 320 GLY A C 1
ATOM 2572 O O . GLY A 1 320 ? -0.376 21.531 -2.728 1.00 93.44 320 GLY A O 1
ATOM 2573 N N . ASP A 1 321 ? 1.681 22.143 -2.030 1.00 90.88 321 ASP A N 1
ATOM 2574 C CA . ASP A 1 321 ? 2.435 21.586 -3.156 1.00 90.88 321 ASP A CA 1
ATOM 2575 C C . ASP A 1 321 ? 3.052 20.236 -2.760 1.00 90.88 321 ASP A C 1
ATOM 2577 O O . ASP A 1 321 ? 3.448 20.018 -1.615 1.00 90.88 321 ASP A O 1
ATOM 2581 N N . THR A 1 322 ? 3.170 19.318 -3.715 1.00 87.94 322 THR A N 1
ATOM 2582 C CA . THR A 1 322 ? 3.937 18.078 -3.531 1.00 87.94 322 THR A CA 1
ATOM 2583 C C . THR A 1 322 ? 5.409 18.317 -3.172 1.00 87.94 322 THR A C 1
ATOM 2585 O O . THR A 1 322 ? 5.990 17.488 -2.475 1.00 87.94 322 THR A O 1
ATOM 2588 N N . ALA A 1 323 ? 5.982 19.458 -3.574 1.00 87.12 323 ALA A N 1
ATOM 2589 C CA . ALA A 1 323 ? 7.324 19.910 -3.204 1.00 87.12 323 ALA A CA 1
ATOM 2590 C C . ALA A 1 323 ? 7.504 20.131 -1.693 1.00 87.12 323 ALA A C 1
ATOM 2592 O O . ALA A 1 323 ? 8.610 19.964 -1.176 1.00 87.12 323 ALA A O 1
ATOM 2593 N N . ASP A 1 324 ? 6.420 20.455 -0.982 1.00 89.62 324 ASP A N 1
ATOM 2594 C CA . ASP A 1 324 ? 6.424 20.697 0.463 1.00 89.62 324 ASP A CA 1
ATOM 2595 C C . ASP A 1 324 ? 6.311 19.395 1.279 1.00 89.62 324 ASP A C 1
ATOM 2597 O O . ASP A 1 324 ? 6.340 19.420 2.510 1.00 89.62 324 ASP A O 1
ATOM 2601 N N . ILE A 1 325 ? 6.188 18.235 0.623 1.00 89.62 325 ILE A N 1
ATOM 2602 C CA . ILE A 1 325 ? 6.121 16.936 1.299 1.00 89.62 325 ILE A CA 1
ATOM 2603 C C . ILE A 1 325 ? 7.492 16.589 1.888 1.00 89.62 325 ILE A C 1
ATOM 2605 O O . ILE A 1 325 ? 8.506 16.548 1.182 1.00 89.62 325 ILE A O 1
ATOM 2609 N N . PHE A 1 326 ? 7.507 16.260 3.179 1.00 88.00 326 PHE A N 1
ATOM 2610 C CA . PHE A 1 326 ? 8.698 15.831 3.913 1.00 88.00 326 PHE A CA 1
ATOM 2611 C C . PHE A 1 326 ? 8.378 14.638 4.817 1.00 88.00 326 PHE A C 1
ATOM 2613 O O . PHE A 1 326 ? 7.216 14.376 5.108 1.00 88.00 326 PHE A O 1
ATOM 2620 N N . SER A 1 327 ? 9.396 13.890 5.249 1.00 87.62 327 SER A N 1
ATOM 2621 C CA . SER A 1 327 ? 9.213 12.704 6.100 1.00 87.62 327 SER A CA 1
ATOM 2622 C C . SER A 1 327 ? 9.463 13.013 7.572 1.00 87.62 327 SER A C 1
ATOM 2624 O O . SER A 1 327 ? 10.589 13.322 7.947 1.00 87.62 327 SER A O 1
ATOM 2626 N N . MET A 1 328 ? 8.426 12.866 8.403 1.00 87.50 328 MET A N 1
ATOM 2627 C CA . MET A 1 328 ? 8.560 12.822 9.868 1.00 87.50 328 MET A CA 1
ATOM 2628 C C . MET A 1 328 ? 8.782 11.404 10.405 1.00 87.50 328 MET A C 1
ATOM 2630 O O . MET A 1 328 ? 9.022 11.229 11.592 1.00 87.50 328 MET A O 1
ATOM 2634 N N . SER A 1 329 ? 8.684 10.378 9.559 1.00 88.31 329 SER A N 1
ATOM 2635 C CA . SER A 1 329 ? 8.908 8.988 9.945 1.00 88.31 329 SER A CA 1
ATOM 2636 C C . SER A 1 329 ? 9.931 8.321 9.035 1.00 88.31 329 SER A C 1
ATOM 2638 O O . SER A 1 329 ? 10.032 8.644 7.851 1.00 88.31 329 SER A O 1
ATOM 2640 N N . VAL A 1 330 ? 10.640 7.326 9.568 1.00 87.62 330 VAL A N 1
ATOM 2641 C CA . VAL A 1 330 ? 11.482 6.413 8.778 1.00 87.62 330 VAL A CA 1
ATOM 2642 C C . VAL A 1 330 ? 10.696 5.600 7.743 1.00 87.62 330 VAL A C 1
ATOM 2644 O O . VAL A 1 330 ? 11.291 5.088 6.798 1.00 87.62 330 VAL A O 1
ATOM 2647 N N . GLU A 1 331 ? 9.375 5.468 7.899 1.00 86.44 331 GLU A N 1
ATOM 2648 C CA . GLU A 1 331 ? 8.520 4.783 6.920 1.00 86.44 331 GLU A CA 1
ATOM 2649 C C . GLU A 1 331 ? 8.178 5.667 5.711 1.00 86.44 331 GLU A C 1
ATOM 2651 O O . GLU A 1 331 ? 7.839 5.136 4.650 1.00 86.44 331 GLU A O 1
ATOM 2656 N N . GLY A 1 332 ? 8.344 6.988 5.843 1.00 88.81 332 GLY A N 1
ATOM 2657 C CA . GLY A 1 332 ? 8.099 7.976 4.800 1.00 88.81 332 GLY A CA 1
ATOM 2658 C C . GLY A 1 332 ? 7.258 9.173 5.266 1.00 88.81 332 GLY A C 1
ATOM 2659 O O . GLY A 1 332 ? 7.091 9.401 6.468 1.00 88.81 332 GLY A O 1
ATOM 2660 N N . PRO A 1 333 ? 6.772 9.989 4.314 1.00 90.31 333 PRO A N 1
ATOM 2661 C CA . PRO A 1 333 ? 5.974 11.184 4.588 1.00 90.31 333 PRO A CA 1
ATOM 2662 C C . PRO A 1 333 ? 4.511 10.901 4.942 1.00 90.31 333 PRO A C 1
ATOM 2664 O O . PRO A 1 333 ? 3.835 11.801 5.439 1.00 90.31 333 PRO A O 1
ATOM 2667 N N . GLN A 1 334 ? 4.007 9.691 4.677 1.00 92.06 334 GLN A N 1
ATOM 2668 C CA . GLN A 1 334 ? 2.657 9.299 5.062 1.00 92.06 334 GLN A CA 1
ATOM 2669 C C . GLN A 1 334 ? 2.702 8.273 6.196 1.00 92.06 334 GLN A C 1
ATOM 2671 O O . GLN A 1 334 ? 3.451 7.302 6.133 1.00 92.06 334 GLN A O 1
ATOM 2676 N N . GLY A 1 335 ? 1.855 8.452 7.208 1.00 92.62 335 GLY A N 1
ATOM 2677 C CA . GLY A 1 335 ? 1.640 7.477 8.278 1.00 92.62 335 GLY A CA 1
ATOM 2678 C C . GLY A 1 335 ? 0.157 7.182 8.481 1.00 92.62 335 GLY A C 1
ATOM 2679 O O . GLY A 1 335 ? -0.695 8.017 8.188 1.00 92.62 335 GLY A O 1
ATOM 2680 N N . THR A 1 336 ? -0.162 5.986 8.975 1.00 95.62 336 THR A N 1
ATOM 2681 C CA . THR A 1 336 ? -1.533 5.609 9.355 1.00 95.62 336 THR A CA 1
ATOM 2682 C C . THR A 1 336 ? -1.637 5.634 10.872 1.00 95.62 336 THR A C 1
ATOM 2684 O O . THR A 1 336 ? -0.845 4.983 11.545 1.00 95.62 336 THR A O 1
ATOM 2687 N N . PHE A 1 337 ? -2.589 6.379 11.422 1.00 96.44 337 PHE A N 1
ATOM 2688 C CA . PHE A 1 337 ? -2.741 6.566 12.863 1.00 96.44 337 PHE A CA 1
ATOM 2689 C C . PHE A 1 337 ? -4.194 6.409 13.285 1.00 96.44 337 PHE A C 1
ATOM 2691 O O . PHE A 1 337 ? -5.097 6.610 12.480 1.00 96.44 337 PHE A O 1
ATOM 2698 N N . VAL A 1 338 ? -4.436 6.074 14.548 1.00 96.56 338 VAL A N 1
ATOM 2699 C CA . VAL A 1 338 ? -5.789 5.981 15.103 1.00 96.56 338 VAL A CA 1
ATOM 2700 C C . VAL A 1 338 ? -5.988 7.052 16.168 1.00 96.56 338 VAL A C 1
ATOM 2702 O O . VAL A 1 338 ? -5.063 7.359 16.913 1.00 96.56 338 VAL A O 1
ATOM 2705 N N . ASN A 1 339 ? -7.164 7.674 16.214 1.00 95.38 339 ASN A N 1
ATOM 2706 C CA . ASN A 1 339 ? -7.522 8.649 17.248 1.00 95.38 339 ASN A CA 1
ATOM 2707 C C . ASN A 1 339 ? -8.196 7.966 18.465 1.00 95.38 339 ASN A C 1
ATOM 2709 O O . ASN A 1 339 ? -8.580 6.800 18.364 1.00 95.38 339 ASN A O 1
ATOM 2713 N N . PRO A 1 340 ? -8.422 8.667 19.596 1.00 94.25 340 PRO A N 1
ATOM 2714 C CA . PRO A 1 340 ? -9.076 8.079 20.775 1.00 94.25 340 PRO A CA 1
ATOM 2715 C C . PRO A 1 340 ? -10.481 7.513 20.518 1.00 94.25 340 PRO A C 1
ATOM 2717 O O . PRO A 1 340 ? -10.934 6.625 21.229 1.00 94.25 340 PRO A O 1
ATOM 2720 N N . GLY A 1 341 ? -11.184 8.026 19.503 1.00 93.00 341 GLY A N 1
ATOM 2721 C CA . GLY A 1 341 ? -12.490 7.515 19.080 1.00 93.00 341 GLY A CA 1
ATOM 2722 C C . GLY A 1 341 ? -12.410 6.253 18.216 1.00 93.00 341 GLY A C 1
ATOM 2723 O O . GLY A 1 341 ? -13.442 5.759 17.769 1.00 93.00 341 GLY A O 1
ATO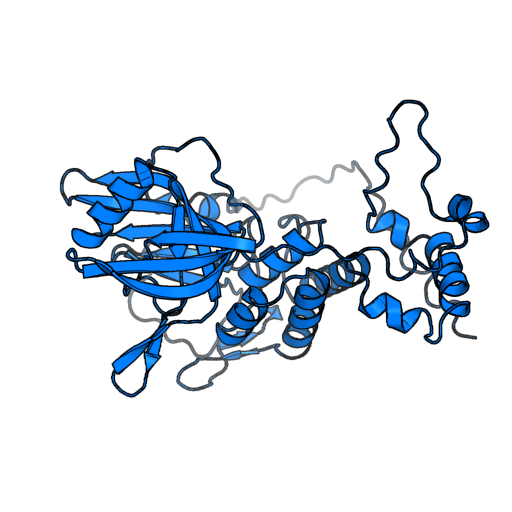M 2724 N N . GLY A 1 342 ? -11.206 5.743 17.947 1.00 93.38 342 GLY A N 1
ATOM 2725 C CA . GLY A 1 342 ? -10.970 4.559 17.131 1.00 93.38 342 GLY A CA 1
ATOM 2726 C C . GLY A 1 342 ? -11.004 4.813 15.625 1.00 93.38 342 GLY A C 1
ATOM 2727 O O . GLY A 1 342 ? -11.009 3.842 14.873 1.00 93.38 342 GLY A O 1
ATOM 2728 N N . TYR A 1 343 ? -11.054 6.067 15.156 1.00 95.50 343 TYR A N 1
ATOM 2729 C CA . TYR A 1 343 ? -11.024 6.399 13.724 1.00 95.50 343 TYR A CA 1
ATOM 2730 C C . TYR A 1 343 ? -9.597 6.406 13.194 1.00 95.50 343 TYR A C 1
ATOM 2732 O O . TYR A 1 343 ? -8.705 6.983 13.819 1.00 95.50 343 TYR A O 1
ATOM 2740 N N . VAL A 1 344 ? -9.401 5.780 12.035 1.00 95.94 344 VAL A N 1
ATOM 2741 C CA . VAL A 1 344 ? -8.099 5.683 11.380 1.00 95.94 344 VAL A CA 1
ATOM 2742 C C . VAL A 1 344 ? -7.920 6.851 10.411 1.00 95.94 344 VAL A C 1
ATOM 2744 O O . VAL A 1 344 ? -8.822 7.186 9.646 1.00 95.94 344 VAL A O 1
ATOM 2747 N N . HIS A 1 345 ? -6.742 7.465 10.442 1.00 95.38 345 HIS A N 1
ATOM 2748 C CA . HIS A 1 345 ? -6.353 8.604 9.627 1.00 95.38 345 HIS A CA 1
ATOM 2749 C C . HIS A 1 345 ? -5.037 8.308 8.906 1.00 95.38 345 HIS A C 1
ATOM 2751 O O . HIS A 1 345 ? -4.026 8.003 9.540 1.00 95.38 345 HIS A O 1
ATOM 2757 N N . GLU A 1 346 ? -5.040 8.438 7.581 1.00 94.31 346 GLU A N 1
ATOM 2758 C CA . GLU A 1 346 ? -3.816 8.505 6.783 1.00 94.31 346 GLU A CA 1
ATOM 2759 C C . GLU A 1 346 ? -3.344 9.961 6.733 1.00 94.31 346 GLU A C 1
ATOM 2761 O O . GLU A 1 346 ? -4.000 10.824 6.149 1.00 94.31 346 GLU A O 1
ATOM 2766 N N . MET A 1 347 ? -2.225 10.244 7.392 1.00 93.69 347 MET A N 1
ATOM 2767 C CA . MET A 1 347 ? -1.684 11.590 7.557 1.00 93.69 347 MET A CA 1
ATOM 2768 C C . MET A 1 347 ? -0.456 11.775 6.683 1.00 93.69 347 MET A C 1
ATOM 2770 O O . MET A 1 347 ? 0.490 10.999 6.792 1.00 93.69 347 MET A O 1
ATOM 2774 N N . LEU A 1 348 ? -0.461 12.826 5.865 1.00 93.00 348 LEU A N 1
ATOM 2775 C CA . LEU A 1 348 ? 0.672 13.257 5.051 1.00 93.00 348 LEU A CA 1
ATOM 2776 C C . LEU A 1 348 ? 1.320 14.494 5.683 1.00 93.00 348 LEU A C 1
ATOM 2778 O O . LEU A 1 348 ? 0.624 15.468 5.980 1.00 93.00 348 LEU A O 1
ATOM 2782 N N . THR A 1 349 ? 2.638 14.474 5.873 1.00 92.06 349 THR A N 1
ATOM 2783 C CA . THR A 1 349 ? 3.377 15.588 6.482 1.00 92.06 349 THR A CA 1
ATOM 2784 C C . THR A 1 349 ? 3.898 16.577 5.438 1.00 92.06 349 THR A C 1
ATOM 2786 O O . THR A 1 349 ? 4.594 16.207 4.490 1.00 92.06 349 THR A O 1
ATOM 2789 N N . LEU A 1 350 ? 3.556 17.855 5.631 1.00 92.38 350 LEU A N 1
ATOM 2790 C CA . LEU A 1 350 ? 3.895 18.980 4.755 1.00 92.38 350 LEU A CA 1
ATOM 2791 C C . LEU A 1 350 ? 4.616 20.068 5.551 1.00 92.38 350 LEU A C 1
ATOM 2793 O O . LEU A 1 350 ? 4.201 20.392 6.663 1.00 92.38 350 LEU A O 1
ATOM 2797 N N . THR A 1 351 ? 5.669 20.651 4.984 1.00 91.75 351 THR A N 1
ATOM 2798 C CA . THR A 1 351 ? 6.388 21.782 5.594 1.00 91.75 351 THR A CA 1
ATOM 2799 C C . THR A 1 351 ? 5.546 23.054 5.580 1.00 91.75 351 THR A C 1
ATOM 2801 O O . THR A 1 351 ? 5.666 23.897 6.469 1.00 91.75 351 THR A O 1
ATOM 2804 N N . LYS A 1 352 ? 4.672 23.191 4.578 1.00 92.56 352 LYS A N 1
ATOM 2805 C CA . LYS A 1 352 ? 3.786 24.333 4.398 1.00 92.56 352 LYS A CA 1
ATOM 2806 C C . LYS A 1 352 ? 2.408 23.878 3.932 1.00 92.56 352 LYS A C 1
ATOM 2808 O O . LYS A 1 352 ? 2.274 23.014 3.073 1.00 92.56 352 LYS A O 1
ATOM 2813 N N . ALA A 1 353 ? 1.383 24.518 4.483 1.00 95.19 353 ALA A N 1
ATOM 2814 C CA . ALA A 1 353 ? 0.010 24.409 4.017 1.00 95.19 353 ALA A CA 1
ATOM 2815 C C . ALA A 1 353 ? -0.636 25.800 3.972 1.00 95.19 353 ALA A C 1
ATOM 2817 O O . ALA A 1 353 ? -0.271 26.704 4.726 1.00 95.19 353 ALA A O 1
ATOM 2818 N N . THR A 1 354 ? -1.585 25.980 3.062 1.00 95.75 354 THR A N 1
ATOM 2819 C CA . THR A 1 354 ? -2.299 27.235 2.799 1.00 95.75 354 THR A CA 1
ATOM 2820 C C . THR A 1 354 ? -3.805 26.994 2.816 1.00 95.75 354 THR A C 1
ATOM 2822 O O . THR A 1 354 ? -4.249 25.849 2.792 1.00 95.75 354 THR A O 1
ATOM 2825 N N . ASN A 1 355 ? -4.596 28.068 2.897 1.00 95.88 355 ASN A N 1
ATOM 2826 C CA . ASN A 1 355 ? -6.063 28.002 2.901 1.00 95.88 355 ASN A CA 1
ATOM 2827 C C . ASN A 1 355 ? -6.656 27.178 4.063 1.00 95.88 355 ASN A C 1
ATOM 2829 O O . ASN A 1 355 ? -7.697 26.537 3.926 1.00 95.88 355 ASN A O 1
ATOM 2833 N N . LEU A 1 356 ? -5.999 27.223 5.229 1.00 95.75 356 LEU A N 1
ATOM 2834 C CA . LEU A 1 356 ? -6.442 26.579 6.466 1.00 95.75 356 LEU A CA 1
ATOM 2835 C C . LEU A 1 356 ? -6.756 27.621 7.545 1.00 95.75 356 LEU A C 1
ATOM 2837 O O . LEU A 1 356 ? -6.058 28.624 7.684 1.00 95.75 356 LEU A O 1
ATOM 2841 N N . THR A 1 357 ? -7.776 27.344 8.353 1.00 95.44 357 THR A N 1
ATOM 2842 C CA . THR A 1 357 ? -8.113 28.106 9.563 1.00 95.44 357 THR A CA 1
ATOM 2843 C C . THR A 1 357 ? -7.982 27.207 10.785 1.00 95.44 357 THR A C 1
ATOM 2845 O O . THR A 1 357 ? -8.603 26.144 10.834 1.00 95.44 357 THR A O 1
ATOM 2848 N N . TYR A 1 358 ? -7.205 27.632 11.779 1.00 93.62 358 TYR A N 1
ATOM 2849 C CA . TYR A 1 358 ? -7.012 26.880 13.018 1.00 93.62 358 TYR A CA 1
ATOM 2850 C C . TYR A 1 358 ? -8.105 27.221 14.032 1.00 93.62 358 TYR A C 1
ATOM 2852 O O . TYR A 1 358 ? -8.332 28.390 14.334 1.00 93.62 358 TYR A O 1
ATOM 2860 N N . ASN A 1 359 ? -8.751 26.193 14.581 1.00 95.44 359 ASN A N 1
ATOM 2861 C CA . ASN A 1 359 ? -9.768 26.334 15.619 1.00 95.44 359 ASN A CA 1
ATOM 2862 C C . ASN A 1 359 ? -9.267 25.705 16.924 1.00 95.44 359 ASN A C 1
ATOM 2864 O O . ASN A 1 359 ? -8.820 24.560 16.926 1.00 95.44 359 ASN A O 1
ATOM 2868 N N . GLY A 1 360 ? -9.392 26.426 18.039 1.00 94.81 360 GLY A N 1
ATOM 2869 C CA . GLY A 1 360 ? -8.966 25.950 19.359 1.00 94.81 360 GLY A CA 1
ATOM 2870 C C . GLY A 1 360 ? -7.510 26.282 19.701 1.00 94.81 360 GLY A C 1
ATOM 2871 O O . GLY A 1 360 ? -6.902 27.166 19.103 1.00 94.81 360 GLY A O 1
ATOM 2872 N N . ARG A 1 361 ? -6.971 25.608 20.725 1.00 95.25 361 ARG A N 1
ATOM 2873 C CA . ARG A 1 361 ? -5.583 25.765 21.193 1.00 95.25 361 ARG A CA 1
ATOM 2874 C C . ARG A 1 361 ? -4.777 24.495 20.890 1.00 95.25 361 ARG A C 1
ATOM 2876 O O . ARG A 1 361 ? -5.371 23.417 20.910 1.00 95.25 361 ARG A O 1
ATOM 2883 N N . PRO A 1 362 ? -3.455 24.599 20.661 1.00 94.75 362 PRO A N 1
ATOM 2884 C CA . PRO A 1 362 ? -2.583 23.431 20.555 1.00 94.75 362 PRO A CA 1
ATOM 2885 C C . PRO A 1 362 ? -2.709 22.515 21.780 1.00 94.75 362 PRO A C 1
ATOM 2887 O O . PRO A 1 362 ? -2.845 22.999 22.906 1.00 94.75 362 PRO A O 1
ATOM 2890 N N . SER A 1 363 ? -2.665 21.202 21.558 1.00 93.50 363 SER A N 1
ATOM 2891 C CA . SER A 1 363 ? -2.751 20.181 22.604 1.00 93.50 363 SER A CA 1
ATOM 2892 C C . SER A 1 363 ? -1.804 19.030 22.292 1.00 93.50 363 SER A C 1
ATOM 2894 O O . SER A 1 363 ? -1.697 18.610 21.142 1.00 93.50 363 SER A O 1
ATOM 2896 N N . ILE A 1 364 ? -1.160 18.507 23.333 1.00 92.00 364 ILE A N 1
ATOM 2897 C CA . ILE A 1 364 ? -0.304 17.312 23.275 1.00 92.00 364 ILE A CA 1
ATOM 2898 C C . ILE A 1 364 ? -1.083 16.019 23.559 1.00 92.00 364 ILE A C 1
ATOM 2900 O O . ILE A 1 364 ? -0.529 14.922 23.505 1.00 92.00 364 ILE A O 1
ATOM 2904 N N . GLN A 1 365 ? -2.372 16.130 23.897 1.00 91.56 365 GLN A N 1
ATOM 2905 C CA . GLN A 1 365 ? -3.196 14.981 24.249 1.00 91.56 365 GLN A CA 1
ATOM 2906 C C . GLN A 1 365 ? -3.327 14.037 23.051 1.00 91.56 365 GLN A C 1
ATOM 2908 O O . GLN A 1 365 ? -3.877 14.414 22.019 1.00 91.56 365 GLN A O 1
ATOM 2913 N N . HIS A 1 366 ? -2.856 12.799 23.218 1.00 91.25 366 HIS A N 1
ATOM 2914 C CA . HIS A 1 366 ? -2.892 11.767 22.180 1.00 91.25 366 HIS A CA 1
ATOM 2915 C C . HIS A 1 366 ? -2.178 12.192 20.872 1.00 91.25 366 HIS A C 1
ATOM 2917 O O . HIS A 1 366 ? -2.606 11.844 19.769 1.00 91.25 366 HIS A O 1
ATOM 2923 N N . SER A 1 367 ? -1.083 12.956 20.987 1.00 93.75 367 SER A N 1
ATOM 2924 C CA . SER A 1 367 ? -0.247 13.299 19.831 1.00 93.75 367 SER A CA 1
ATOM 2925 C C . SER A 1 367 ? 0.398 12.048 19.224 1.00 93.75 367 SER A C 1
ATOM 2927 O O . SER A 1 367 ? 0.967 11.217 19.932 1.00 93.75 367 SER A O 1
ATOM 2929 N N . TRP A 1 368 ? 0.342 11.930 17.897 1.00 94.44 368 TRP A N 1
ATOM 2930 C CA . TRP A 1 368 ? 1.006 10.859 17.143 1.00 94.44 368 TRP A CA 1
ATOM 2931 C C . TRP A 1 368 ? 2.497 11.119 16.900 1.00 94.44 368 TRP A C 1
ATOM 2933 O O . TRP A 1 368 ? 3.238 10.190 16.579 1.00 94.44 368 TRP A O 1
ATOM 2943 N N . PHE A 1 369 ? 2.926 12.369 17.079 1.00 92.75 369 PHE A N 1
ATOM 2944 C CA . PHE A 1 369 ? 4.313 12.812 16.997 1.00 92.75 369 PHE A CA 1
ATOM 2945 C C . PHE A 1 369 ? 4.708 13.335 18.387 1.00 92.75 369 PHE A C 1
ATOM 2947 O O . PHE A 1 369 ? 4.325 14.453 18.737 1.00 92.75 369 PHE A O 1
ATOM 2954 N N . PRO A 1 370 ? 5.366 12.514 19.227 1.00 86.25 370 PRO A N 1
ATOM 2955 C CA . PRO A 1 370 ? 5.786 12.930 20.564 1.00 86.25 370 PRO A CA 1
ATOM 2956 C C . PRO A 1 370 ? 6.841 14.039 20.491 1.00 86.25 370 PRO A C 1
ATOM 2958 O O . PRO A 1 370 ? 7.810 13.899 19.749 1.00 86.25 370 PRO A O 1
ATOM 2961 N N . GLY A 1 371 ? 6.656 15.110 21.262 1.00 81.38 371 GLY A N 1
ATOM 2962 C CA . GLY A 1 371 ? 7.467 16.330 21.212 1.00 81.38 371 GLY A CA 1
ATOM 2963 C C . GLY A 1 371 ? 6.593 17.530 21.506 1.00 81.38 371 GLY A C 1
ATOM 2964 O O . GLY A 1 371 ? 6.295 18.272 20.546 1.00 81.38 371 GLY A O 1
#

Foldseek 3Di:
DPPPPPPPPPDDDDDDDDDDDDDDPPDPDFDQAQLVVQCLVPDKDFDDDADDDDAQDWDKFFEPDDPLCAQPAAFAQAKAKFKDQDVLVLVVQVVCSVPRQKHKYWHWYQDPVRDIDTAQKTFIWHWGIWDADPPRRMIITITGTHFMWGFPDWDADPSRTIMTTITTHAQDEDDQPLPVLQDPVLVVQQDDDDDPPDDCPPDPPFLVSCPDPSNVVRLQVSCVVDPDGSVVSCLQDLQSLLVVVVVLCVVQEPEPPVLEDQDRDLVSNLSLLLQAPPDGSVLNSVLSVDNYSSVSSSSSVVVSVPDFFDADPPPRHTWDGSHQFYRSHNSHQWHWHADPVGRIDTDGDGNDTPPDDDDDDDDPNSDSRHD

Organism: Penaeus vannamei (NCBI:txid6689)

Seq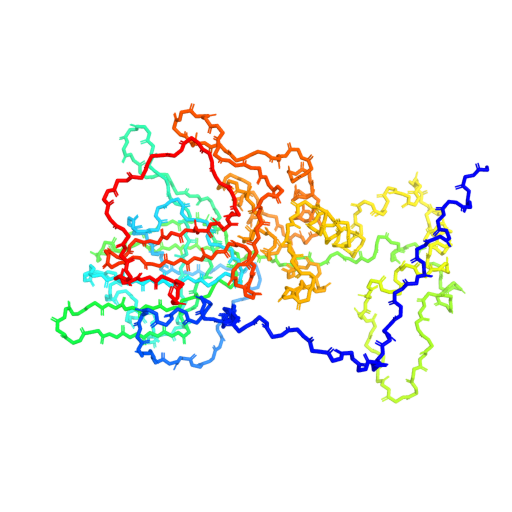uence (371 aa):
SDEDSWAQYESCEESDGGNGSGGEDNGEQFDATLPSRHVYLGETQELRGRTVQDENDYVTIPLLLHNSLMNLVLIPTQTLPMTIFHPLHVSMLRNVISKDRTFGIVHTKLNQDGNSEMARYGTTAEIYEYQEEELTGALTIKAKGRQRFKVMSTRQETSGLIVARVKILPEIRMECPFEMVRLRSLDKLTLPRPQEDKPYVAHSRDLVTVRTANSWLVRGRNAWLTPWPSWVYNQYDDLLLAQRLVNEIKKTTMIQPNLLKLPRDPQELSHWAAINLPLDDSHRLTLLGLNTPTQRLRYILSVISKCKMLICVRCNEVIGDTADIFSMSVEGPQGTFVNPGGYVHEMLTLTKATNLTYNGRPSIQHSWFPG